Protein AF-0000000084942866 (afdb_homodimer)

Structure (mmCIF, N/CA/C/O backbone):
data_AF-0000000084942866-model_v1
#
loop_
_entity.id
_entity.type
_entity.pdbx_description
1 polymer 'Heat-inducible transcription repressor HrcA'
#
loop_
_atom_site.group_PDB
_atom_site.id
_atom_site.type_symbol
_atom_site.label_atom_id
_atom_site.label_alt_id
_atom_site.label_comp_id
_atom_site.label_asym_id
_atom_site.label_entity_id
_atom_site.label_seq_id
_atom_site.pdbx_PDB_ins_code
_atom_site.Cartn_x
_atom_site.Cartn_y
_atom_site.Cartn_z
_atom_site.occupancy
_atom_site.B_iso_or_equiv
_atom_site.auth_seq_id
_atom_site.auth_comp_id
_atom_site.auth_asym_id
_atom_site.auth_atom_id
_atom_site.pdbx_PDB_model_num
ATOM 1 N N . MET A 1 1 ? 18.938 33.812 22.719 1 63.09 1 MET A N 1
ATOM 2 C CA . MET A 1 1 ? 19.188 35.25 22.5 1 63.09 1 MET A CA 1
ATOM 3 C C . MET A 1 1 ? 18.422 35.75 21.281 1 63.09 1 MET A C 1
ATOM 5 O O . MET A 1 1 ? 18.219 35 20.328 1 63.09 1 MET A O 1
ATOM 9 N N . MET A 1 2 ? 17.891 36.938 21.328 1 79.81 2 MET A N 1
ATOM 10 C CA . MET A 1 2 ? 17.109 37.531 20.25 1 79.81 2 MET A CA 1
ATOM 11 C C . MET A 1 2 ? 18.016 38.094 19.172 1 79.81 2 MET A C 1
ATOM 13 O O . MET A 1 2 ? 18.969 38.812 19.469 1 79.81 2 MET A O 1
ATOM 17 N N . LEU A 1 3 ? 17.906 37.594 17.969 1 90.12 3 LEU A N 1
ATOM 18 C CA . LEU A 1 3 ? 18.688 38.062 16.828 1 90.12 3 LEU A CA 1
ATOM 19 C C . LEU A 1 3 ? 18.234 39.469 16.406 1 90.12 3 LEU A C 1
ATOM 21 O O . LEU A 1 3 ? 17.078 39.812 16.578 1 90.12 3 LEU A O 1
ATOM 25 N N . THR A 1 4 ? 19.188 40.156 15.969 1 91.88 4 THR A N 1
ATOM 26 C CA . THR A 1 4 ? 18.844 41.469 15.398 1 91.88 4 THR A CA 1
ATOM 27 C C . THR A 1 4 ? 18.047 41.281 14.109 1 91.88 4 THR A C 1
ATOM 29 O O . THR A 1 4 ? 18.031 40.188 13.531 1 91.88 4 THR A O 1
ATOM 32 N N . ASN A 1 5 ? 17.453 42.375 13.68 1 90.38 5 ASN A N 1
ATOM 33 C CA . ASN A 1 5 ? 16.688 42.312 12.438 1 90.38 5 ASN A CA 1
ATOM 34 C C . ASN A 1 5 ? 17.562 41.938 11.25 1 90.38 5 ASN A C 1
ATOM 36 O O . ASN A 1 5 ? 17.125 41.188 10.367 1 90.38 5 ASN A O 1
ATOM 40 N N . ARG A 1 6 ? 18.719 42.469 11.281 1 91.31 6 ARG A N 1
ATOM 41 C CA . ARG A 1 6 ? 19.656 42.156 10.211 1 91.31 6 ARG A CA 1
ATOM 42 C C . ARG A 1 6 ? 20.047 40.688 10.227 1 91.31 6 ARG A C 1
ATOM 44 O O . ARG A 1 6 ? 20.062 40.031 9.18 1 91.31 6 ARG A O 1
ATOM 51 N N . GLN A 1 7 ? 20.297 40.188 11.367 1 93.38 7 GLN A N 1
ATOM 52 C CA . GLN A 1 7 ? 20.641 38.781 11.516 1 93.38 7 GLN A CA 1
ATOM 53 C C . GLN A 1 7 ? 19.484 37.875 11.109 1 93.38 7 GLN A C 1
ATOM 55 O O . GLN A 1 7 ? 19.703 36.844 10.461 1 93.38 7 GLN A O 1
ATOM 60 N N . LEU A 1 8 ? 18.344 38.312 11.453 1 92.5 8 LEU A N 1
ATOM 61 C CA . LEU A 1 8 ? 17.141 37.562 11.102 1 92.5 8 LEU A CA 1
ATOM 62 C C . LEU A 1 8 ? 16.969 37.469 9.594 1 92.5 8 LEU A C 1
ATOM 64 O O . LEU A 1 8 ? 16.688 36.406 9.055 1 92.5 8 LEU A O 1
ATOM 68 N N . LEU A 1 9 ? 17.109 38.562 9.031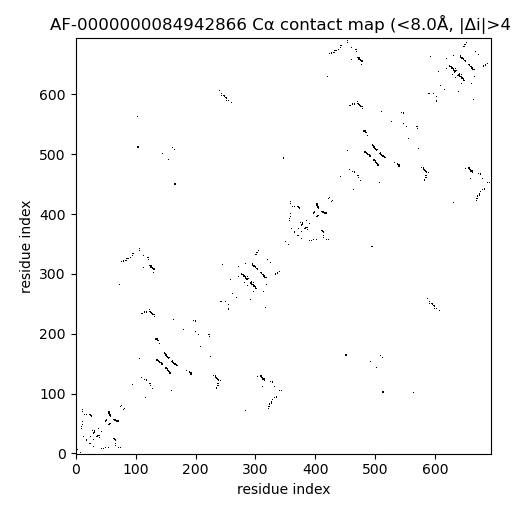 1 91.69 9 LEU A N 1
ATOM 69 C CA . LEU A 1 9 ? 16.969 38.625 7.582 1 91.69 9 LEU A CA 1
ATOM 70 C C . LEU A 1 9 ? 18 37.75 6.895 1 91.69 9 LEU A C 1
ATOM 72 O O . LEU A 1 9 ? 17.672 37 5.953 1 91.69 9 LEU A O 1
ATOM 76 N N . ILE A 1 10 ? 19.172 37.812 7.344 1 93.62 10 ILE A N 1
ATOM 77 C CA . ILE A 1 10 ? 20.25 37.031 6.75 1 93.62 10 ILE A CA 1
ATOM 78 C C . ILE A 1 10 ? 20 35.531 6.953 1 93.62 10 ILE A C 1
ATOM 80 O O . ILE A 1 10 ? 20.141 34.75 6.023 1 93.62 10 ILE A O 1
ATOM 84 N N . LEU A 1 11 ? 19.625 35.156 8.141 1 94.62 11 LEU A N 1
ATOM 85 C CA . LEU A 1 11 ? 19.312 33.781 8.422 1 94.62 11 LEU A CA 1
ATOM 86 C C . LEU A 1 11 ? 18.188 33.281 7.527 1 94.62 11 LEU A C 1
ATOM 88 O O . LEU A 1 11 ? 18.281 32.188 6.941 1 94.62 11 LEU A O 1
ATOM 92 N N . GLN A 1 12 ? 17.172 34.031 7.445 1 93.44 12 GLN A N 1
ATOM 93 C CA . GLN A 1 12 ? 16.031 33.719 6.594 1 93.44 12 GLN A CA 1
ATOM 94 C C . GLN A 1 12 ? 16.469 33.469 5.152 1 93.44 12 GLN A C 1
ATOM 96 O O . GLN A 1 12 ? 16.078 32.5 4.52 1 93.44 12 GLN A O 1
ATOM 101 N N . LEU A 1 13 ? 17.25 34.344 4.68 1 93.25 13 LEU A N 1
ATOM 102 C CA . LEU A 1 13 ? 17.703 34.281 3.291 1 93.25 13 LEU A CA 1
ATOM 103 C C . LEU A 1 13 ? 18.594 33.062 3.064 1 93.25 13 LEU A C 1
ATOM 105 O O . LEU A 1 13 ? 18.516 32.406 2.018 1 93.25 13 LEU A O 1
ATOM 109 N N . ILE A 1 14 ? 19.422 32.812 4 1 94.5 14 ILE A N 1
ATOM 110 C CA . ILE A 1 14 ? 20.297 31.641 3.883 1 94.5 14 ILE A CA 1
ATOM 111 C C . ILE A 1 14 ? 19.453 30.375 3.846 1 94.5 14 ILE A C 1
ATOM 113 O O . ILE A 1 14 ? 19.703 29.484 3.021 1 94.5 14 ILE A O 1
ATOM 117 N N . ILE A 1 15 ? 18.5 30.266 4.699 1 93.94 15 ILE A N 1
ATOM 118 C CA . ILE A 1 15 ? 17.641 29.094 4.766 1 93.94 15 ILE A CA 1
ATOM 119 C C . ILE A 1 15 ? 16.875 28.953 3.453 1 93.94 15 ILE A C 1
ATOM 121 O O . ILE A 1 15 ? 16.797 27.844 2.896 1 93.94 15 ILE A O 1
ATOM 125 N N . GLN A 1 16 ? 16.359 29.984 2.986 1 91.56 16 GLN A N 1
ATOM 126 C CA . GLN A 1 16 ? 15.617 29.969 1.729 1 91.56 16 GLN A CA 1
ATOM 127 C C . GLN A 1 16 ? 16.516 29.516 0.575 1 91.56 16 GLN A C 1
ATOM 129 O O . GLN A 1 16 ? 16.125 28.625 -0.201 1 91.56 16 GLN A O 1
ATOM 134 N N . LEU A 1 17 ? 17.641 30.078 0.479 1 92 17 LEU A N 1
ATOM 135 C CA . LEU A 1 17 ? 18.562 29.781 -0.619 1 92 17 LEU A CA 1
ATOM 136 C C . LEU A 1 17 ? 19.062 28.344 -0.521 1 92 17 LEU A C 1
ATOM 138 O O . LEU A 1 17 ? 19.172 27.656 -1.532 1 92 17 LEU A O 1
ATOM 142 N N . TYR A 1 18 ? 19.391 27.984 0.677 1 91.81 18 TYR A N 1
ATOM 143 C CA . TYR A 1 18 ? 19.875 26.625 0.861 1 91.81 18 TYR A CA 1
ATOM 144 C C . TYR A 1 18 ? 18.797 25.609 0.5 1 91.81 18 TYR A C 1
ATOM 146 O O . TYR A 1 18 ? 19.094 24.562 -0.089 1 91.81 18 TYR A O 1
ATOM 154 N N . THR A 1 19 ? 17.641 25.828 0.869 1 89.25 19 THR A N 1
ATOM 155 C CA . THR A 1 19 ? 16.516 24.953 0.546 1 89.25 19 THR A CA 1
ATOM 156 C C . THR A 1 19 ? 16.344 24.828 -0.965 1 89.25 19 THR A C 1
ATOM 158 O O . THR A 1 19 ? 16.078 23.734 -1.472 1 89.25 19 THR A O 1
ATOM 161 N N . GLU A 1 20 ? 16.562 25.828 -1.645 1 87.31 20 GLU A N 1
ATOM 162 C CA . GLU A 1 20 ? 16.328 25.875 -3.086 1 87.31 20 GLU A CA 1
ATOM 163 C C . GLU A 1 20 ? 17.5 25.25 -3.842 1 87.31 20 GLU A C 1
ATOM 165 O O . GLU A 1 20 ? 17.297 24.547 -4.84 1 87.31 20 GLU A O 1
ATOM 170 N N . THR A 1 21 ? 18.688 25.484 -3.334 1 86.75 21 THR A N 1
ATOM 171 C CA . THR A 1 21 ? 19.844 25.125 -4.145 1 86.75 21 THR A CA 1
ATOM 172 C C . THR A 1 21 ? 20.562 23.922 -3.545 1 86.75 21 THR A C 1
ATOM 174 O O . THR A 1 21 ? 21.359 23.266 -4.227 1 86.75 21 THR A O 1
ATOM 177 N N . LEU A 1 22 ? 20.406 23.719 -2.309 1 87.06 22 LEU A N 1
ATOM 178 C CA . LEU A 1 22 ? 21.109 22.703 -1.531 1 87.06 22 LEU A CA 1
ATOM 179 C C . LEU A 1 22 ? 22.609 22.938 -1.564 1 87.06 22 LEU A C 1
ATOM 181 O O . LEU A 1 22 ? 23.391 21.984 -1.449 1 87.06 22 LEU A O 1
ATOM 185 N N . GLU A 1 23 ? 22.984 24.188 -1.781 1 88.75 23 GLU A N 1
ATOM 186 C CA . GLU A 1 23 ? 24.391 24.594 -1.763 1 88.75 23 GLU A CA 1
ATOM 187 C C . GLU A 1 23 ? 24.656 25.578 -0.633 1 88.75 23 GLU A C 1
ATOM 189 O O . GLU A 1 23 ? 23.844 26.453 -0.351 1 88.75 23 GLU A O 1
ATOM 194 N N . PRO A 1 24 ? 25.812 25.344 -0.05 1 93.56 24 PRO A N 1
ATOM 195 C CA . PRO A 1 24 ? 26.172 26.328 0.964 1 93.56 24 PRO A CA 1
ATOM 196 C C . PRO A 1 24 ? 26.109 27.766 0.433 1 93.56 24 PRO A C 1
ATOM 198 O O . PRO A 1 24 ? 26.422 28 -0.736 1 93.56 24 PRO A O 1
ATOM 201 N N . VAL A 1 25 ? 25.797 28.656 1.351 1 93.75 25 VAL A N 1
ATOM 202 C CA . VAL A 1 25 ? 25.547 30.031 0.924 1 93.75 25 VAL A CA 1
ATOM 203 C C . VAL A 1 25 ? 26.656 30.953 1.426 1 93.75 25 VAL A C 1
ATOM 205 O O . VAL A 1 25 ? 26.938 31 2.625 1 93.75 25 VAL A O 1
ATOM 208 N N . GLY A 1 26 ? 27.266 31.641 0.445 1 91.69 26 GLY A N 1
ATOM 209 C CA . GLY A 1 26 ? 28.266 32.625 0.782 1 91.69 26 GLY A CA 1
ATOM 210 C C . GLY A 1 26 ? 27.719 34.062 0.758 1 91.69 26 GLY A C 1
ATOM 211 O O . GLY A 1 26 ? 26.609 34.281 0.279 1 91.69 26 GLY A O 1
ATOM 212 N N . SER A 1 27 ? 28.578 35 1.296 1 90.44 27 SER A N 1
ATOM 213 C CA . SER A 1 27 ? 28.156 36.406 1.384 1 90.44 27 SER A CA 1
ATOM 214 C C . SER A 1 27 ? 27.938 37 -0.001 1 90.44 27 SER A C 1
ATOM 216 O O . SER A 1 27 ? 27.016 37.812 -0.201 1 90.44 27 SER A O 1
ATOM 218 N N . LYS A 1 28 ? 28.719 36.594 -0.939 1 87.12 28 LYS A N 1
ATOM 219 C CA . LYS A 1 28 ? 28.578 37.125 -2.297 1 87.12 28 LYS A CA 1
ATOM 220 C C . LYS A 1 28 ? 27.266 36.688 -2.922 1 87.12 28 LYS A C 1
ATOM 222 O O . LYS A 1 28 ? 26.562 37.469 -3.555 1 87.12 28 LYS A O 1
ATOM 227 N N . LYS A 1 29 ? 26.969 35.5 -2.752 1 88.75 29 LYS A N 1
ATOM 228 C CA . LYS A 1 29 ? 25.719 34.938 -3.293 1 88.75 29 LYS A CA 1
ATOM 229 C C . LYS A 1 29 ? 24.516 35.625 -2.662 1 88.75 29 LYS A C 1
ATOM 231 O O . LYS A 1 29 ? 23.531 35.906 -3.348 1 88.75 29 LYS A O 1
ATOM 236 N N . LEU A 1 30 ? 24.547 35.875 -1.401 1 90.5 30 LEU A N 1
ATOM 237 C CA . LEU A 1 30 ? 23.453 36.531 -0.688 1 90.5 30 LEU A CA 1
ATOM 238 C C . LEU A 1 30 ? 23.25 37.938 -1.212 1 90.5 30 LEU A C 1
ATOM 240 O O . LEU A 1 30 ? 22.109 38.406 -1.342 1 90.5 30 LEU A O 1
ATOM 244 N N . MET A 1 31 ? 24.344 38.594 -1.453 1 87.12 31 MET A N 1
ATOM 245 C CA . MET A 1 31 ? 24.281 39.969 -1.944 1 87.12 31 MET A CA 1
ATOM 246 C C . MET A 1 31 ? 23.656 40.031 -3.338 1 87.12 31 MET A C 1
ATOM 248 O O . MET A 1 31 ? 22.875 40.906 -3.645 1 87.12 31 MET A O 1
ATOM 252 N N . GLU A 1 32 ? 24 39.125 -4.141 1 85.12 32 GLU A N 1
ATOM 253 C CA . GLU A 1 32 ? 23.531 39.062 -5.523 1 85.12 32 GLU A CA 1
ATOM 254 C C . GLU A 1 32 ? 22.047 38.75 -5.59 1 85.12 32 GLU A C 1
ATOM 256 O O . GLU A 1 32 ? 21.328 39.344 -6.395 1 85.12 32 GLU A O 1
ATOM 261 N N . VAL A 1 33 ? 21.594 37.906 -4.789 1 82.94 33 VAL A N 1
ATOM 262 C CA . VAL A 1 33 ? 20.234 37.375 -4.926 1 82.94 33 VAL A CA 1
ATOM 263 C C . VAL A 1 33 ? 19.25 38.281 -4.18 1 82.94 33 VAL A C 1
ATOM 265 O O . VAL A 1 33 ? 18.125 38.469 -4.625 1 82.94 33 VAL A O 1
ATOM 268 N N . ALA A 1 34 ? 19.562 38.875 -3.043 1 77.75 34 ALA A N 1
ATOM 269 C CA . ALA A 1 34 ? 18.594 39.531 -2.188 1 77.75 34 ALA A CA 1
ATOM 270 C C . ALA A 1 34 ? 18.766 41.031 -2.229 1 77.75 34 ALA A C 1
ATOM 272 O O . ALA A 1 34 ? 17.953 41.781 -1.66 1 77.75 34 ALA A O 1
ATOM 273 N N . GLU A 1 35 ? 19.656 41.531 -3.012 1 80.31 35 GLU A N 1
ATOM 274 C CA . GLU A 1 35 ? 19.922 42.969 -3.078 1 80.31 35 GLU A CA 1
ATOM 275 C C . GLU A 1 35 ? 19.922 43.594 -1.686 1 80.31 35 GLU A C 1
ATOM 277 O O . GLU A 1 35 ? 19.25 44.594 -1.45 1 80.31 35 GLU A O 1
ATOM 282 N N . LEU A 1 36 ? 20.516 43.094 -0.799 1 83.31 36 LEU A N 1
ATOM 283 C CA . LEU A 1 36 ? 20.594 43.594 0.576 1 83.31 36 LEU A CA 1
ATOM 284 C C . LEU A 1 36 ? 21.344 44.906 0.65 1 83.31 36 LEU A C 1
ATOM 286 O O . LEU A 1 36 ? 22.328 45.094 -0.067 1 83.31 36 LEU A O 1
ATOM 290 N N . PRO A 1 37 ? 20.812 45.812 1.434 1 83.94 37 PRO A N 1
ATOM 291 C CA . PRO A 1 37 ? 21.453 47.125 1.566 1 83.94 37 PRO A CA 1
ATOM 292 C C . PRO A 1 37 ? 22.703 47.094 2.439 1 83.94 37 PRO A C 1
ATOM 294 O O . PRO A 1 37 ? 22.953 48.031 3.207 1 83.94 37 PRO A O 1
ATOM 297 N N . PHE A 1 38 ? 23.391 45.969 2.457 1 87.38 38 PHE A N 1
ATOM 298 C CA . PHE A 1 38 ? 24.594 45.812 3.264 1 87.38 38 PHE A CA 1
ATOM 299 C C . PHE A 1 38 ? 25.781 45.406 2.389 1 87.38 38 PHE A C 1
ATOM 301 O O . PHE A 1 38 ? 25.609 44.875 1.303 1 87.38 38 PHE A O 1
ATOM 308 N N . SER A 1 39 ? 26.969 45.812 2.836 1 87.25 39 SER A N 1
ATOM 309 C CA . SER A 1 39 ? 28.156 45.344 2.119 1 87.25 39 SER A CA 1
ATOM 310 C C . SER A 1 39 ? 28.406 43.875 2.326 1 87.25 39 SER A C 1
ATOM 312 O O . SER A 1 39 ? 27.891 43.281 3.273 1 87.25 39 SER A O 1
ATOM 314 N N . SER A 1 40 ? 29.219 43.312 1.454 1 89.25 40 SER A N 1
ATOM 315 C CA . SER A 1 40 ? 29.594 41.906 1.579 1 89.25 40 SER A CA 1
ATOM 316 C C . SER A 1 40 ? 30.344 41.656 2.887 1 89.25 40 SER A C 1
ATOM 318 O O . SER A 1 40 ? 30.156 40.594 3.514 1 89.25 40 SER A O 1
ATOM 320 N N . ALA A 1 41 ? 31.141 42.594 3.25 1 89.81 41 ALA A N 1
ATOM 321 C CA . ALA A 1 41 ? 31.891 42.469 4.5 1 89.81 41 ALA A CA 1
ATOM 322 C C . ALA A 1 41 ? 30.953 42.438 5.699 1 89.81 41 ALA A C 1
ATOM 324 O O . ALA A 1 41 ? 31.156 41.656 6.629 1 89.81 41 ALA A O 1
ATOM 325 N N . THR A 1 42 ? 29.922 43.188 5.688 1 93.5 42 THR A N 1
ATOM 326 C CA . THR A 1 42 ? 28.922 43.188 6.754 1 93.5 42 THR A CA 1
ATOM 327 C C . THR A 1 42 ? 28.172 41.875 6.816 1 93.5 42 THR A C 1
ATOM 329 O O . THR A 1 42 ? 27.953 41.312 7.902 1 93.5 42 THR A O 1
ATOM 332 N N . ILE A 1 43 ? 27.859 41.375 5.676 1 93.94 43 ILE A N 1
ATOM 333 C CA . ILE A 1 43 ? 27.125 40.094 5.602 1 93.94 43 ILE A CA 1
ATOM 334 C C . ILE A 1 43 ? 28 38.969 6.156 1 93.94 43 ILE A C 1
ATOM 336 O O . ILE A 1 43 ? 27.531 38.156 6.953 1 93.94 43 ILE A O 1
ATOM 340 N N . ARG A 1 44 ? 29.25 39 5.781 1 92.81 44 ARG A N 1
ATOM 341 C CA . ARG A 1 44 ? 30.188 37.969 6.254 1 92.81 44 ARG A CA 1
ATOM 342 C C . ARG A 1 44 ? 30.312 38 7.773 1 92.81 44 ARG A C 1
ATOM 344 O O . ARG A 1 44 ? 30.359 36.969 8.422 1 92.81 44 ARG A O 1
ATOM 351 N N . ASN A 1 45 ? 30.312 39.188 8.266 1 94.31 45 ASN A N 1
ATOM 352 C CA . ASN A 1 45 ? 30.422 39.344 9.711 1 94.31 45 ASN A CA 1
ATOM 353 C C . ASN A 1 45 ? 29.188 38.812 10.43 1 94.31 45 ASN A C 1
ATOM 355 O O . ASN A 1 45 ? 29.297 38.188 11.477 1 94.31 45 ASN A O 1
ATOM 359 N N . GLU A 1 46 ? 28.109 39.125 9.898 1 94.94 46 GLU A N 1
ATOM 360 C CA . GLU A 1 46 ? 26.875 38.625 10.492 1 94.94 46 GLU A CA 1
ATOM 361 C C . GLU A 1 46 ? 26.797 37.094 10.414 1 94.94 46 GLU A C 1
ATOM 363 O O . GLU A 1 46 ? 26.297 36.438 11.336 1 94.94 46 GLU A O 1
ATOM 368 N N . MET A 1 47 ? 27.188 36.531 9.281 1 95.38 47 MET A N 1
ATOM 369 C CA . MET A 1 47 ? 27.203 35.094 9.125 1 95.38 47 MET A CA 1
ATOM 370 C C . MET A 1 47 ? 28.109 34.438 10.156 1 95.38 47 MET A C 1
ATOM 372 O O . MET A 1 47 ? 27.781 33.375 10.695 1 95.38 47 MET A O 1
ATOM 376 N N . MET A 1 48 ? 29.172 35.125 10.414 1 94.12 48 MET A N 1
ATOM 377 C CA . MET A 1 48 ? 30.094 34.625 11.43 1 94.12 48 MET A CA 1
ATOM 378 C C . MET A 1 48 ? 29.453 34.656 12.812 1 94.12 48 MET A C 1
ATOM 380 O O . MET A 1 48 ? 29.625 33.719 13.594 1 94.12 48 MET A O 1
ATOM 384 N N . LYS A 1 49 ? 28.828 35.688 13.086 1 95.81 49 LYS A N 1
ATOM 385 C CA . LYS A 1 49 ? 28.141 35.781 14.375 1 95.81 49 LYS A CA 1
ATOM 386 C C . LYS A 1 49 ? 27.062 34.719 14.516 1 95.81 49 LYS A C 1
ATOM 388 O O . LYS A 1 49 ? 26.922 34.094 15.578 1 95.81 49 LYS A O 1
ATOM 393 N N . LEU A 1 50 ? 26.312 34.531 13.469 1 96.75 50 LEU A N 1
ATOM 394 C CA . LEU A 1 50 ? 25.281 33.5 13.461 1 96.75 50 LEU A CA 1
ATOM 395 C C . LEU A 1 50 ? 25.891 32.094 13.641 1 96.75 50 LEU A C 1
ATOM 397 O O . LEU A 1 50 ? 25.281 31.234 14.266 1 96.75 50 LEU A O 1
ATOM 401 N N . GLU A 1 51 ? 27.047 31.922 13.078 1 95.5 51 GLU A N 1
ATOM 402 C CA . GLU A 1 51 ? 27.766 30.672 13.25 1 95.5 51 GLU A CA 1
ATOM 403 C C . GLU A 1 51 ? 28.234 30.5 14.695 1 95.5 51 GLU A C 1
ATOM 405 O O . GLU A 1 51 ? 28.109 29.406 15.266 1 95.5 51 GLU A O 1
ATOM 410 N N . GLU A 1 52 ? 28.688 31.562 15.227 1 95.12 52 GLU A N 1
ATOM 411 C CA . GLU A 1 52 ? 29.141 31.547 16.609 1 95.12 52 GLU A CA 1
ATOM 412 C C . GLU A 1 52 ? 28 31.234 17.562 1 95.12 52 GLU A C 1
ATOM 414 O O . GLU A 1 52 ? 28.188 30.562 18.578 1 95.12 52 GLU A O 1
ATOM 419 N N . LEU A 1 53 ? 26.922 31.781 17.172 1 95.81 53 LEU A N 1
ATOM 420 C CA . LEU A 1 53 ? 25.75 31.547 18 1 95.81 53 LEU A CA 1
ATOM 421 C C . LEU A 1 53 ? 25.156 30.172 17.734 1 95.81 53 LEU A C 1
ATOM 423 O O . LEU A 1 53 ? 24.219 29.75 18.422 1 95.81 53 LEU A O 1
ATOM 427 N N . GLY A 1 54 ? 25.594 29.469 16.688 1 95 54 GLY A N 1
ATOM 428 C CA . GLY A 1 54 ? 25.219 28.094 16.438 1 95 54 GLY A CA 1
ATOM 429 C C . GLY A 1 54 ? 24.078 27.953 15.43 1 95 54 GLY A C 1
ATOM 430 O O . GLY A 1 54 ? 23.547 26.859 15.227 1 95 54 GLY A O 1
ATOM 431 N N . TYR A 1 55 ? 23.656 29.062 14.828 1 96.5 55 TYR A N 1
ATOM 432 C CA . TYR A 1 55 ? 22.531 29.016 13.898 1 96.5 55 TYR A CA 1
ATOM 433 C C . TYR A 1 55 ? 23 28.594 12.508 1 96.5 55 TYR A C 1
ATOM 435 O O . TYR A 1 55 ? 22.188 28.125 11.703 1 96.5 55 TYR A O 1
ATOM 443 N N . LEU A 1 56 ? 24.25 28.781 12.219 1 96.19 56 LEU A N 1
ATOM 444 C CA . LEU A 1 56 ? 24.859 28.375 10.961 1 96.19 56 LEU A CA 1
ATOM 445 C C . LEU A 1 56 ? 26.078 27.484 11.211 1 96.19 56 LEU A C 1
ATOM 447 O O . LEU A 1 56 ? 26.641 27.484 12.312 1 96.19 56 LEU A O 1
ATOM 451 N N . GLU A 1 57 ? 26.312 26.719 10.242 1 94.75 57 GLU A N 1
ATOM 452 C CA . GLU A 1 57 ? 27.5 25.891 10.305 1 94.75 57 GLU A CA 1
ATOM 453 C C . GLU A 1 57 ? 28.297 25.953 9.008 1 94.75 57 GLU A C 1
ATOM 455 O O . GLU A 1 57 ? 27.719 26.125 7.93 1 94.75 57 GLU A O 1
ATOM 460 N N . LYS A 1 58 ? 29.609 25.844 9.18 1 87.81 58 LYS A N 1
ATOM 461 C CA . LYS A 1 58 ? 30.484 25.859 8.016 1 87.81 58 LYS A CA 1
ATOM 462 C C . LYS A 1 58 ? 30.469 24.516 7.301 1 87.81 58 LYS A C 1
ATOM 464 O O . LYS A 1 58 ? 30.484 23.469 7.945 1 87.81 58 LYS A O 1
ATOM 469 N N . ASN A 1 59 ? 30.328 24.641 6 1 76 59 ASN A N 1
ATOM 470 C CA . ASN A 1 59 ? 30.484 23.438 5.191 1 76 59 ASN A CA 1
ATOM 471 C C . ASN A 1 59 ? 31.953 23.094 4.965 1 76 59 ASN A C 1
ATOM 473 O O . ASN A 1 59 ? 32.781 23.984 4.723 1 76 59 ASN A O 1
ATOM 477 N N . HIS A 1 60 ? 32.312 21.906 5.09 1 70.06 60 HIS A N 1
ATOM 478 C CA . HIS A 1 60 ? 33.688 21.484 5.051 1 70.06 60 HIS A CA 1
ATOM 479 C C . HIS A 1 60 ? 34.281 21.688 3.664 1 70.06 60 HIS A C 1
ATOM 481 O O . HIS A 1 60 ? 35.5 21.844 3.525 1 70.06 60 HIS A O 1
ATOM 487 N N . THR A 1 61 ? 33.469 21.641 2.779 1 68.44 61 THR A N 1
ATOM 488 C CA . THR A 1 61 ? 33.969 21.625 1.414 1 68.44 61 THR A CA 1
ATOM 489 C C . THR A 1 61 ? 33.906 23.016 0.796 1 68.44 61 THR A C 1
ATOM 491 O O . THR A 1 61 ? 34.5 23.266 -0.255 1 68.44 61 THR A O 1
ATOM 494 N N . SER A 1 62 ? 33.125 23.859 1.363 1 68.44 62 SER A N 1
ATOM 495 C CA . SER A 1 62 ? 32.938 25.156 0.719 1 68.44 62 SER A CA 1
ATOM 496 C C . SER A 1 62 ? 33.094 26.297 1.716 1 68.44 62 SER A C 1
ATOM 498 O O . SER A 1 62 ? 33.219 26.062 2.922 1 68.44 62 SER A O 1
ATOM 500 N N . SER A 1 63 ? 33.281 27.469 1.226 1 77 63 SER A N 1
ATOM 501 C CA . SER A 1 63 ? 33.375 28.672 2.047 1 77 63 SER A CA 1
ATOM 502 C C . SER A 1 63 ? 32.031 29.156 2.512 1 77 63 SER A C 1
ATOM 504 O O . SER A 1 63 ? 31.922 30.078 3.328 1 77 63 SER A O 1
ATOM 506 N N . GLY A 1 64 ? 31 28.469 2.074 1 89.75 64 GLY A N 1
ATOM 507 C CA . GLY A 1 64 ? 29.656 28.875 2.441 1 89.75 64 GLY A CA 1
ATOM 508 C C . GLY A 1 64 ? 29.172 28.25 3.734 1 89.75 64 GLY A C 1
ATOM 509 O O . GLY A 1 64 ? 29.922 27.531 4.391 1 89.75 64 GLY A O 1
ATOM 510 N N . ARG A 1 65 ? 28.078 28.797 4.242 1 94.19 65 ARG A N 1
ATOM 511 C CA . ARG A 1 65 ? 27.438 28.297 5.457 1 94.19 65 ARG A CA 1
ATOM 512 C C . ARG A 1 65 ? 26.109 27.625 5.145 1 94.19 65 ARG A C 1
ATOM 514 O O . ARG A 1 65 ? 25.5 27.891 4.105 1 94.19 65 ARG A O 1
ATOM 521 N N . VAL A 1 66 ? 25.734 26.656 5.984 1 94.25 66 VAL A N 1
ATOM 522 C CA . VAL A 1 66 ? 24.422 26 5.918 1 94.25 66 VAL A CA 1
ATOM 523 C C . VAL A 1 66 ? 23.703 26.172 7.25 1 94.25 66 VAL A C 1
ATOM 525 O O . VAL A 1 66 ? 24.328 26.312 8.297 1 94.25 66 VAL A O 1
ATOM 528 N N . PRO A 1 67 ? 22.375 26.234 7.207 1 94.94 67 PRO A N 1
ATOM 529 C CA . PRO A 1 67 ? 21.656 26.312 8.477 1 94.94 67 PRO A CA 1
ATOM 530 C C . PRO A 1 67 ? 21.875 25.078 9.352 1 94.94 67 PRO A C 1
ATOM 532 O O . PRO A 1 67 ? 21.953 23.969 8.844 1 94.94 67 PRO A O 1
ATOM 535 N N . SER A 1 68 ? 22.078 25.344 10.609 1 92.56 68 SER A N 1
ATOM 536 C CA . SER A 1 68 ? 22.094 24.25 11.578 1 92.56 68 SER A CA 1
ATOM 537 C C . SER A 1 68 ? 20.688 23.891 12.023 1 92.56 68 SER A C 1
ATOM 539 O O . SER A 1 68 ? 19.719 24.562 11.664 1 92.56 68 SER A O 1
ATOM 541 N N . ASN A 1 69 ? 20.625 22.812 12.766 1 91.12 69 ASN A N 1
ATOM 542 C CA . ASN A 1 69 ? 19.328 22.469 13.359 1 91.12 69 ASN A CA 1
ATOM 543 C C . ASN A 1 69 ? 18.781 23.609 14.219 1 91.12 69 ASN A C 1
ATOM 545 O O . ASN A 1 69 ? 17.594 23.906 14.164 1 91.12 69 ASN A O 1
ATOM 549 N N . LYS A 1 70 ? 19.688 24.156 14.945 1 93.31 70 LYS A N 1
ATOM 550 C CA . LYS A 1 70 ? 19.312 25.312 15.766 1 93.31 70 LYS A CA 1
ATOM 551 C C . LYS A 1 70 ? 18.812 26.469 14.898 1 93.31 70 LYS A C 1
ATOM 553 O O . LYS A 1 70 ? 17.891 27.188 15.281 1 93.31 70 LYS A O 1
ATOM 558 N N . GLY A 1 71 ? 19.469 26.641 13.828 1 94.44 71 GLY A N 1
ATOM 559 C CA . GLY A 1 71 ? 19.047 27.672 12.898 1 94.44 71 GLY A CA 1
ATOM 560 C C . GLY A 1 71 ? 17.641 27.453 12.352 1 94.44 71 GLY A C 1
ATOM 561 O O . GLY A 1 71 ? 16.828 28.391 12.328 1 94.44 71 GLY A O 1
ATOM 562 N N . TYR A 1 72 ? 17.391 26.266 11.969 1 94.38 72 TYR A N 1
ATOM 563 C CA . TYR A 1 72 ? 16.062 25.938 11.484 1 94.38 72 TYR A CA 1
ATOM 564 C C . TYR A 1 72 ? 15.016 26.125 12.578 1 94.38 72 TYR A C 1
ATOM 566 O O . TYR A 1 72 ? 13.93 26.656 12.328 1 94.38 72 TYR A O 1
ATOM 574 N N . ARG A 1 73 ? 15.344 25.719 13.758 1 94.5 73 ARG A N 1
ATOM 575 C CA . ARG A 1 73 ? 14.422 25.859 14.883 1 94.5 73 ARG A CA 1
ATOM 576 C C . ARG A 1 73 ? 14.094 27.328 15.133 1 94.5 73 ARG A C 1
ATOM 578 O O . ARG A 1 73 ? 12.922 27.688 15.328 1 94.5 73 ARG A O 1
ATOM 585 N N . TYR A 1 74 ? 15.094 28.125 15.086 1 94.5 74 TYR A N 1
ATOM 586 C CA . TYR A 1 74 ? 14.875 29.562 15.281 1 94.5 74 TYR A CA 1
ATOM 587 C C . TYR A 1 74 ? 13.984 30.125 14.18 1 94.5 74 TYR A C 1
ATOM 589 O O . TYR A 1 74 ? 13.07 30.922 14.453 1 94.5 74 TYR A O 1
ATOM 597 N N . TYR A 1 75 ? 14.281 29.75 13 1 94 75 TYR A N 1
ATOM 598 C CA . TYR A 1 75 ? 13.492 30.188 11.852 1 94 75 TYR A CA 1
ATOM 599 C C . TYR A 1 75 ? 12.023 29.812 12.031 1 94 75 TYR A C 1
ATOM 601 O O . TYR A 1 75 ? 11.133 30.641 11.875 1 94 75 TYR A O 1
ATOM 609 N N . ILE A 1 76 ? 11.734 28.547 12.391 1 92.62 76 ILE A N 1
ATOM 610 C CA . ILE A 1 76 ? 10.391 27.984 12.516 1 92.62 76 ILE A CA 1
ATOM 611 C C . ILE A 1 76 ? 9.648 28.703 13.648 1 92.62 76 ILE A C 1
ATOM 613 O O . ILE A 1 76 ? 8.469 29.016 13.508 1 92.62 76 ILE A O 1
ATOM 617 N N . ASP A 1 77 ? 10.344 29.094 14.695 1 92.62 77 ASP A N 1
ATOM 618 C CA . ASP A 1 77 ? 9.695 29.625 15.891 1 92.62 77 ASP A CA 1
ATOM 619 C C . ASP A 1 77 ? 9.516 31.141 15.797 1 92.62 77 ASP A C 1
ATOM 621 O O . ASP A 1 77 ? 8.539 31.688 16.312 1 92.62 77 ASP A O 1
ATOM 625 N N . ASN A 1 78 ? 10.438 31.719 15.039 1 91 78 ASN A N 1
ATOM 626 C CA . ASN A 1 78 ? 10.477 33.156 15.211 1 91 78 ASN A CA 1
ATOM 627 C C . ASN A 1 78 ? 10.273 33.906 13.883 1 91 78 ASN A C 1
ATOM 629 O O . ASN A 1 78 ? 9.859 35.062 13.859 1 91 78 ASN A O 1
ATOM 633 N N . ILE A 1 79 ? 10.547 33.25 12.867 1 89.44 79 ILE A N 1
ATOM 634 C CA . ILE A 1 79 ? 10.516 33.969 11.586 1 89.44 79 ILE A CA 1
ATOM 635 C C . ILE A 1 79 ? 9.281 33.531 10.797 1 89.44 79 ILE A C 1
ATOM 637 O O . ILE A 1 79 ? 8.516 34.375 10.328 1 89.44 79 ILE A O 1
ATOM 641 N N . LEU A 1 80 ? 9.031 32.281 10.742 1 88.38 80 LEU A N 1
ATOM 642 C CA . LEU A 1 80 ? 7.969 31.688 9.938 1 88.38 80 LEU A CA 1
ATOM 643 C C . LEU A 1 80 ? 6.602 32.219 10.367 1 88.38 80 LEU A C 1
ATOM 645 O O . LEU A 1 80 ? 5.773 32.562 9.516 1 88.38 80 LEU A O 1
ATOM 649 N N . PRO A 1 81 ? 6.316 32.312 11.617 1 84.69 81 PRO A N 1
ATOM 650 C CA . PRO A 1 81 ? 4.996 32.812 12.039 1 84.69 81 PRO A CA 1
ATOM 651 C C . PRO A 1 81 ? 4.719 34.219 11.594 1 84.69 81 PRO A C 1
ATOM 653 O O . PRO A 1 81 ? 3.557 34.625 11.5 1 84.69 81 PRO A O 1
ATOM 656 N N . ARG A 1 82 ? 5.738 34.875 11.25 1 79.81 82 ARG A N 1
ATOM 657 C CA . ARG A 1 82 ? 5.594 36.281 10.836 1 79.81 82 ARG A CA 1
ATOM 658 C C . ARG A 1 82 ? 5.312 36.375 9.344 1 79.81 82 ARG A C 1
ATOM 660 O O . ARG A 1 82 ? 4.855 37.406 8.859 1 79.81 82 ARG A O 1
ATOM 667 N N . GLN A 1 83 ? 5.617 35.312 8.734 1 76.12 83 GLN A N 1
ATOM 668 C CA . GLN A 1 83 ? 5.391 35.25 7.293 1 76.12 83 GLN A CA 1
ATOM 669 C C . GLN A 1 83 ? 3.98 34.781 6.973 1 76.12 83 GLN A C 1
ATOM 671 O O . GLN A 1 83 ? 3.629 34.594 5.805 1 76.12 83 GLN A O 1
ATOM 676 N N . LYS A 1 84 ? 2.881 35.312 7.473 1 66.31 84 LYS A N 1
ATOM 677 C CA . LYS A 1 84 ? 1.507 34.875 7.262 1 66.31 84 LYS A CA 1
ATOM 678 C C . LYS A 1 84 ? 1.212 34.688 5.781 1 66.31 84 LYS A C 1
ATOM 680 O O . LYS A 1 84 ? 1.11 35.656 5.027 1 66.31 84 LYS A O 1
ATOM 685 N N . GLN A 1 85 ? 1.506 33.594 5.25 1 71.31 85 GLN A N 1
ATOM 686 C CA . GLN A 1 85 ? 1.071 33.375 3.875 1 71.31 85 GLN A CA 1
ATOM 687 C C . GLN A 1 85 ? -0.204 32.531 3.838 1 71.31 85 GLN A C 1
ATOM 689 O O . GLN A 1 85 ? -0.243 31.438 4.387 1 71.31 85 GLN A O 1
ATOM 694 N N . PRO A 1 86 ? -1.255 33.188 3.312 1 78.5 86 PRO A N 1
ATOM 695 C CA . PRO A 1 86 ? -2.469 32.375 3.137 1 78.5 86 PRO A CA 1
ATOM 696 C C . PRO A 1 86 ? -2.254 31.172 2.234 1 78.5 86 PRO A C 1
ATOM 698 O O . PRO A 1 86 ? -1.318 31.156 1.429 1 78.5 86 PRO A O 1
ATOM 701 N N . VAL A 1 87 ? -2.967 30.188 2.504 1 83.69 87 VAL A N 1
ATOM 702 C CA . VAL A 1 87 ? -2.943 29.031 1.61 1 83.69 87 VAL A CA 1
ATOM 703 C C . VAL A 1 87 ? -3.307 29.469 0.193 1 83.69 87 VAL A C 1
ATOM 705 O O . VAL A 1 87 ? -4.324 30.141 -0.016 1 83.69 87 VAL A O 1
ATOM 708 N N . ALA A 1 88 ? -2.434 29.141 -0.688 1 83.19 88 ALA A N 1
ATOM 709 C CA . ALA A 1 88 ? -2.707 29.484 -2.078 1 83.19 88 ALA A CA 1
ATOM 710 C C . ALA A 1 88 ? -4.031 28.891 -2.545 1 83.19 88 ALA A C 1
ATOM 712 O O . ALA A 1 88 ? -4.348 27.75 -2.23 1 83.19 88 ALA A O 1
ATOM 713 N N . LEU A 1 89 ? -4.742 29.734 -3.264 1 87.31 89 LEU A N 1
ATOM 714 C CA . LEU A 1 89 ? -6.047 29.328 -3.771 1 87.31 89 LEU A CA 1
ATOM 715 C C . LEU A 1 89 ? -5.922 28.062 -4.633 1 87.31 89 LEU A C 1
ATOM 717 O O . LEU A 1 89 ? -6.793 27.188 -4.594 1 87.31 89 LEU A O 1
ATOM 721 N N . SER A 1 90 ? -4.902 28.047 -5.371 1 88.06 90 SER A N 1
ATOM 722 C CA . SER A 1 90 ? -4.684 26.891 -6.23 1 88.06 90 SER A CA 1
ATOM 723 C C . SER A 1 90 ? -4.566 25.609 -5.406 1 88.06 90 SER A C 1
ATOM 725 O O . SER A 1 90 ? -5.125 24.578 -5.777 1 88.06 90 SER A O 1
ATOM 727 N N . VAL A 1 91 ? -3.92 25.703 -4.344 1 87.94 91 VAL A N 1
ATOM 728 C CA . VAL A 1 91 ? -3.74 24.578 -3.447 1 87.94 91 VAL A CA 1
ATOM 729 C C . VAL A 1 91 ? -5.082 24.172 -2.842 1 87.94 91 VAL A C 1
ATOM 731 O O . VAL A 1 91 ? -5.445 23 -2.84 1 87.94 91 VAL A O 1
ATOM 734 N N . ARG A 1 92 ? -5.82 25.094 -2.434 1 89.31 92 ARG A N 1
ATOM 735 C CA . ARG A 1 92 ? -7.133 24.844 -1.852 1 89.31 92 ARG A CA 1
ATOM 736 C C . ARG A 1 92 ? -8.055 24.172 -2.861 1 89.31 92 ARG A C 1
ATOM 738 O O . ARG A 1 92 ? -8.773 23.219 -2.521 1 89.31 92 ARG A O 1
ATOM 745 N N . ASN A 1 93 ? -7.973 24.672 -4.012 1 90.5 93 ASN A N 1
ATOM 746 C CA . ASN A 1 93 ? -8.82 24.125 -5.059 1 90.5 93 ASN A CA 1
ATOM 747 C C . ASN A 1 93 ? -8.438 22.672 -5.375 1 90.5 93 ASN A C 1
ATOM 749 O O . ASN A 1 93 ? -9.312 21.828 -5.594 1 90.5 93 ASN A O 1
ATOM 753 N N . GLN A 1 94 ? -7.23 22.422 -5.371 1 89.56 94 GLN A N 1
ATOM 754 C CA . GLN A 1 94 ? -6.762 21.062 -5.625 1 89.56 94 GLN A CA 1
ATOM 755 C C . GLN A 1 94 ? -7.227 20.109 -4.531 1 89.56 94 GLN A C 1
ATOM 757 O O . GLN A 1 94 ? -7.668 19 -4.82 1 89.56 94 GLN A O 1
ATOM 762 N N . ILE A 1 95 ? -7.184 20.547 -3.328 1 91.12 95 ILE A N 1
ATOM 763 C CA . ILE A 1 95 ? -7.605 19.75 -2.186 1 91.12 95 ILE A CA 1
ATOM 764 C C . ILE A 1 95 ? -9.109 19.516 -2.24 1 91.12 95 ILE A C 1
ATOM 766 O O . ILE A 1 95 ? -9.578 18.375 -2.121 1 91.12 95 ILE A O 1
ATOM 770 N N . ARG A 1 96 ? -9.828 20.562 -2.531 1 88.62 96 ARG A N 1
ATOM 771 C CA . ARG A 1 96 ? -11.281 20.5 -2.574 1 88.62 96 ARG A CA 1
ATOM 772 C C . ARG A 1 96 ? -11.758 19.578 -3.691 1 88.62 96 ARG A C 1
ATOM 774 O O . ARG A 1 96 ? -12.734 18.844 -3.523 1 88.62 96 ARG A O 1
ATOM 781 N N . GLU A 1 97 ? -11.086 19.625 -4.711 1 87.75 97 GLU A N 1
ATOM 782 C CA . GLU A 1 97 ? -11.453 18.781 -5.852 1 87.75 97 GLU A CA 1
ATOM 783 C C . GLU A 1 97 ? -11.391 17.297 -5.496 1 87.75 97 GLU A C 1
ATOM 785 O O . GLU A 1 97 ? -12.242 16.516 -5.918 1 87.75 97 GLU A O 1
ATOM 790 N N . VAL A 1 98 ? -10.484 16.953 -4.723 1 85.88 98 VAL A N 1
ATOM 791 C CA . VAL A 1 98 ? -10.312 15.562 -4.352 1 85.88 98 VAL A CA 1
ATOM 792 C C . VAL A 1 98 ? -11.383 15.156 -3.338 1 85.88 98 VAL A C 1
ATOM 794 O O . VAL A 1 98 ? -11.938 14.062 -3.418 1 85.88 98 VAL A O 1
ATOM 797 N N . PHE A 1 99 ? -11.758 16.078 -2.484 1 84.94 99 PHE A N 1
ATOM 798 C CA . PHE A 1 99 ? -12.695 15.781 -1.406 1 84.94 99 PHE A CA 1
ATOM 799 C C . PHE A 1 99 ? -14.133 15.875 -1.891 1 84.94 99 PHE A C 1
ATOM 801 O O . PHE A 1 99 ? -15.047 15.328 -1.268 1 84.94 99 PHE A O 1
ATOM 808 N N . GLN A 1 100 ? -14.445 16.578 -2.852 1 78.06 100 GLN A N 1
ATOM 809 C CA . GLN A 1 100 ? -15.812 16.844 -3.264 1 78.06 100 GLN A CA 1
ATOM 810 C C . GLN A 1 100 ? -16.375 15.703 -4.105 1 78.06 100 GLN A C 1
ATOM 812 O O . GLN A 1 100 ? -17.469 15.805 -4.664 1 78.06 100 GLN A O 1
ATOM 817 N N . GLN A 1 101 ? -15.859 14.594 -3.93 1 71.94 101 GLN A N 1
ATOM 818 C CA . GLN A 1 101 ? -16.453 13.453 -4.621 1 71.94 101 GLN A CA 1
ATOM 819 C C . GLN A 1 101 ? -17.609 12.867 -3.822 1 71.94 101 GLN A C 1
ATOM 821 O O . GLN A 1 101 ? -17.484 12.609 -2.623 1 71.94 101 GLN A O 1
ATOM 826 N N . SER A 1 102 ? -18.844 12.906 -4.324 1 61.88 102 SER A N 1
ATOM 827 C CA . SER A 1 102 ? -20.078 12.492 -3.662 1 61.88 102 SER A CA 1
ATOM 828 C C . SER A 1 102 ? -20 11.039 -3.203 1 61.88 102 SER A C 1
ATOM 830 O O . SER A 1 102 ? -20.766 10.617 -2.34 1 61.88 102 SER A O 1
ATOM 832 N N . THR A 1 103 ? -19.172 10.391 -3.684 1 69.31 103 THR A N 1
ATOM 833 C CA . THR A 1 103 ? -19.109 8.969 -3.379 1 69.31 103 THR A CA 1
ATOM 834 C C . THR A 1 103 ? -18 8.672 -2.379 1 69.31 103 THR A C 1
ATOM 836 O O . THR A 1 103 ? -17.625 7.512 -2.18 1 69.31 103 THR A O 1
ATOM 839 N N . LEU A 1 104 ? -17.656 9.719 -1.69 1 75.25 104 LEU A N 1
ATOM 840 C CA . LEU A 1 104 ? -16.516 9.539 -0.796 1 75.25 104 LEU A CA 1
ATOM 841 C C . LEU A 1 104 ? -16.953 8.953 0.539 1 75.25 104 LEU A C 1
ATOM 843 O O . LEU A 1 104 ? -17.953 9.398 1.12 1 75.25 104 LEU A O 1
ATOM 847 N N . GLU A 1 105 ? -16.281 7.867 0.883 1 76.19 105 GLU A N 1
ATOM 848 C CA . GLU A 1 105 ? -16.453 7.289 2.213 1 76.19 105 GLU A CA 1
ATOM 849 C C . GLU A 1 105 ? -15.531 7.957 3.229 1 76.19 105 GLU A C 1
ATOM 851 O O . GLU A 1 105 ? -14.453 8.438 2.873 1 76.19 105 GLU A O 1
ATOM 856 N N . ILE A 1 106 ? -16.031 8.031 4.445 1 73.62 106 ILE A N 1
ATOM 857 C CA . ILE A 1 106 ? -15.25 8.672 5.5 1 73.62 106 ILE A CA 1
ATOM 858 C C . ILE A 1 106 ? -13.883 8.008 5.598 1 73.62 106 ILE A C 1
ATOM 860 O O . ILE A 1 106 ? -12.875 8.672 5.863 1 73.62 106 ILE A O 1
ATOM 864 N N . GLN A 1 107 ? -13.891 6.734 5.375 1 75.56 107 GLN A N 1
ATOM 865 C CA . GLN A 1 107 ? -12.625 6.012 5.488 1 75.56 107 GLN A CA 1
ATOM 866 C C . GLN A 1 107 ? -11.633 6.461 4.418 1 75.56 107 GLN A C 1
ATOM 868 O O . GLN A 1 107 ? -10.422 6.391 4.617 1 75.56 107 GLN A O 1
ATOM 873 N N . ASP A 1 108 ? -12.164 6.941 3.348 1 82.81 108 ASP A N 1
ATOM 874 C CA . ASP A 1 108 ? -11.32 7.359 2.236 1 82.81 108 ASP A CA 1
ATOM 875 C C . ASP A 1 108 ? -10.711 8.734 2.498 1 82.81 108 ASP A C 1
ATOM 877 O O . ASP A 1 108 ? -9.672 9.078 1.934 1 82.81 108 ASP A O 1
ATOM 881 N N . VAL A 1 109 ? -11.422 9.375 3.32 1 85.94 109 VAL A N 1
ATOM 882 C CA . VAL A 1 109 ? -11.047 10.773 3.49 1 85.94 109 VAL A CA 1
ATOM 883 C C . VAL A 1 109 ? -9.648 10.867 4.098 1 85.94 109 VAL A C 1
ATOM 885 O O . VAL A 1 109 ? -8.812 11.641 3.629 1 85.94 109 VAL A O 1
ATOM 888 N N . PHE A 1 110 ? -9.383 10.102 5.062 1 86 110 PHE A N 1
ATOM 889 C CA . PHE A 1 110 ? -8.078 10.203 5.715 1 86 110 PHE A CA 1
ATOM 890 C C . PHE A 1 110 ? -6.98 9.641 4.82 1 86 110 PHE A C 1
ATOM 892 O O . PHE A 1 110 ? -5.875 10.172 4.777 1 86 110 PHE A O 1
ATOM 899 N N . ARG A 1 111 ? -7.328 8.578 4.148 1 89.62 111 ARG A N 1
ATOM 900 C CA . ARG A 1 111 ? -6.363 8.031 3.199 1 89.62 111 ARG A CA 1
ATOM 901 C C . ARG A 1 111 ? -6.016 9.047 2.119 1 89.62 111 ARG A C 1
ATOM 903 O O . ARG A 1 111 ? -4.844 9.219 1.775 1 89.62 111 ARG A O 1
ATOM 910 N N . LEU A 1 112 ? -6.98 9.703 1.648 1 92.19 112 LEU A N 1
ATOM 911 C CA . LEU A 1 112 ? -6.801 10.688 0.588 1 92.19 112 LEU A CA 1
ATOM 912 C C . LEU A 1 112 ? -5.973 11.875 1.081 1 92.19 112 LEU A C 1
ATOM 914 O O . LEU A 1 112 ? -5.246 12.492 0.303 1 92.19 112 LEU A O 1
ATOM 918 N N . SER A 1 113 ? -6.129 12.117 2.311 1 94.25 113 SER A N 1
ATOM 919 C CA . SER A 1 113 ? -5.363 13.227 2.877 1 94.25 113 SER A CA 1
ATOM 920 C C . SER A 1 113 ? -3.863 12.984 2.734 1 94.25 113 SER A C 1
ATOM 922 O O . SER A 1 113 ? -3.119 13.891 2.354 1 94.25 113 SER A O 1
ATOM 924 N N . ALA A 1 114 ? -3.477 11.812 3.057 1 95.5 114 ALA A N 1
ATOM 925 C CA . ALA A 1 114 ? -2.062 11.477 2.893 1 95.5 114 ALA A CA 1
ATOM 926 C C . ALA A 1 114 ? -1.647 11.562 1.426 1 95.5 114 ALA A C 1
ATOM 928 O O . ALA A 1 114 ? -0.574 12.078 1.106 1 95.5 114 ALA A O 1
ATOM 929 N N . ASP A 1 115 ? -2.49 11.141 0.58 1 94.88 115 ASP A N 1
ATOM 930 C CA . ASP A 1 115 ? -2.182 11.172 -0.847 1 94.88 115 ASP A CA 1
ATOM 931 C C . ASP A 1 115 ? -2.041 12.602 -1.35 1 94.88 115 ASP A C 1
ATOM 933 O O . ASP A 1 115 ? -1.124 12.914 -2.115 1 94.88 115 ASP A O 1
ATOM 937 N N . ILE A 1 116 ? -2.936 13.398 -0.959 1 95.31 116 ILE A N 1
ATOM 938 C CA . ILE A 1 116 ? -2.914 14.805 -1.357 1 95.31 116 ILE A CA 1
ATOM 939 C C . ILE A 1 116 ? -1.634 15.469 -0.852 1 95.31 116 ILE A C 1
ATOM 941 O O . ILE A 1 116 ? -0.925 16.125 -1.616 1 95.31 116 ILE A O 1
ATOM 945 N N . LEU A 1 117 ? -1.356 15.242 0.365 1 96.19 117 LEU A N 1
ATOM 946 C CA . LEU A 1 117 ? -0.162 15.828 0.964 1 96.19 117 LEU A CA 1
ATOM 947 C C . LEU A 1 117 ? 1.095 15.367 0.233 1 96.19 117 LEU A C 1
ATOM 949 O O . LEU A 1 117 ? 1.959 16.188 -0.098 1 96.19 117 LEU A O 1
ATOM 953 N N . ALA A 1 118 ? 1.157 14.117 0.035 1 95.69 118 ALA A N 1
ATOM 954 C CA . ALA A 1 118 ? 2.324 13.562 -0.644 1 95.69 118 ALA A CA 1
ATOM 955 C C . ALA A 1 118 ? 2.471 14.141 -2.049 1 95.69 118 ALA A C 1
ATOM 957 O O . ALA A 1 118 ? 3.57 14.508 -2.461 1 95.69 118 ALA A O 1
ATOM 958 N N . THR A 1 119 ? 1.414 14.289 -2.721 1 93.31 119 THR A N 1
ATOM 959 C CA . THR A 1 119 ? 1.434 14.758 -4.102 1 93.31 119 THR A CA 1
ATOM 960 C C . THR A 1 119 ? 1.796 16.234 -4.164 1 93.31 119 THR A C 1
ATOM 962 O O . THR A 1 119 ? 2.598 16.656 -5.004 1 93.31 119 THR A O 1
ATOM 965 N N . LEU A 1 120 ? 1.245 16.969 -3.291 1 94.25 120 LEU A N 1
ATOM 966 C CA . LEU A 1 120 ? 1.432 18.406 -3.332 1 94.25 120 LEU A CA 1
ATOM 967 C C . LEU A 1 120 ? 2.814 18.797 -2.818 1 94.25 120 LEU A C 1
ATOM 969 O O . LEU A 1 120 ? 3.35 19.844 -3.186 1 94.25 120 LEU A O 1
ATOM 973 N N . THR A 1 121 ? 3.467 17.969 -1.962 1 94.81 121 THR A N 1
ATOM 974 C CA . THR A 1 121 ? 4.727 18.344 -1.337 1 94.81 121 THR A CA 1
ATOM 975 C C . THR A 1 121 ? 5.883 17.531 -1.901 1 94.81 121 THR A C 1
ATOM 977 O O . THR A 1 121 ? 7.047 17.891 -1.742 1 94.81 121 THR A O 1
ATOM 980 N N . ASN A 1 122 ? 5.555 16.375 -2.451 1 92.5 122 ASN A N 1
ATOM 981 C CA . ASN A 1 122 ? 6.543 15.414 -2.914 1 92.5 122 ASN A CA 1
ATOM 982 C C . ASN A 1 122 ? 7.348 14.836 -1.753 1 92.5 122 ASN A C 1
ATOM 984 O O . ASN A 1 122 ? 8.547 14.586 -1.886 1 92.5 122 ASN A O 1
ATOM 988 N N . TYR A 1 123 ? 6.75 14.75 -0.572 1 95.62 123 TYR A N 1
ATOM 989 C CA . TYR A 1 123 ? 7.301 14.078 0.599 1 95.62 123 TYR A CA 1
ATOM 990 C C . TYR A 1 123 ? 6.438 12.883 1.002 1 95.62 123 TYR A C 1
ATOM 992 O O . TYR A 1 123 ? 5.348 12.688 0.459 1 95.62 123 TYR A O 1
ATOM 1000 N N . THR A 1 124 ? 6.969 12.086 1.901 1 95.44 124 THR A N 1
ATOM 1001 C CA . THR A 1 124 ? 6.184 10.984 2.439 1 95.44 124 THR A CA 1
ATOM 1002 C C . THR A 1 124 ? 5.176 11.492 3.467 1 95.44 124 THR A C 1
ATOM 1004 O O . THR A 1 124 ? 5.516 12.289 4.34 1 95.44 124 THR A O 1
ATOM 1007 N N . ALA A 1 125 ? 3.951 11.07 3.223 1 97.38 125 ALA A N 1
ATOM 1008 C CA . ALA A 1 125 ? 2.877 11.516 4.105 1 97.38 125 ALA A CA 1
ATOM 1009 C C . ALA A 1 125 ? 2.242 10.336 4.836 1 97.38 125 ALA A C 1
ATOM 1011 O O . ALA A 1 125 ? 2.141 9.242 4.285 1 97.38 125 ALA A O 1
ATOM 1012 N N . ILE A 1 126 ? 1.838 10.586 6.055 1 95.88 126 ILE A N 1
ATOM 1013 C CA . ILE A 1 126 ? 1.182 9.594 6.902 1 95.88 126 ILE A CA 1
ATOM 1014 C C . ILE A 1 126 ? -0.134 10.164 7.434 1 95.88 126 ILE A C 1
ATOM 1016 O O . ILE A 1 126 ? -0.201 11.32 7.836 1 95.88 126 ILE A O 1
ATOM 1020 N N . SER A 1 127 ? -1.121 9.375 7.344 1 94.31 127 SER A N 1
ATOM 1021 C CA . SER A 1 127 ? -2.398 9.773 7.926 1 94.31 127 SER A CA 1
ATOM 1022 C C . SER A 1 127 ? -2.924 8.719 8.891 1 94.31 127 SER A C 1
ATOM 1024 O O . SER A 1 127 ? -2.803 7.52 8.633 1 94.31 127 SER A O 1
ATOM 1026 N N . PHE A 1 128 ? -3.359 9.172 10.023 1 90.12 128 PHE A N 1
ATOM 1027 C CA . PHE A 1 128 ? -4.078 8.352 10.992 1 90.12 128 PHE A CA 1
ATOM 1028 C C . PHE A 1 128 ? -5.512 8.844 11.156 1 90.12 128 PHE A C 1
ATOM 1030 O O . PHE A 1 128 ? -5.742 9.992 11.531 1 90.12 128 PHE A O 1
ATOM 1037 N N . GLY A 1 129 ? -6.383 7.941 10.766 1 86.38 129 GLY A N 1
ATOM 1038 C CA . GLY A 1 129 ? -7.777 8.281 11 1 86.38 129 GLY A CA 1
ATOM 1039 C C . GLY A 1 129 ? -8.125 8.375 12.477 1 86.38 129 GLY A C 1
ATOM 1040 O O . GLY A 1 129 ? -7.309 8.031 13.336 1 86.38 129 GLY A O 1
ATOM 1041 N N . PRO A 1 130 ? -9.297 8.953 12.758 1 81.94 130 PRO A N 1
ATOM 1042 C CA . PRO A 1 130 ? -9.688 9.125 14.156 1 81.94 130 PRO A CA 1
ATOM 1043 C C . PRO A 1 130 ? -9.797 7.797 14.906 1 81.94 130 PRO A C 1
ATOM 1045 O O . PRO A 1 130 ? -10.141 6.773 14.305 1 81.94 130 PRO A O 1
ATOM 1048 N N . GLU A 1 131 ? -9.438 7.844 16.156 1 76.75 131 GLU A N 1
ATOM 1049 C CA . GLU A 1 131 ? -9.594 6.672 17.016 1 76.75 131 GLU A CA 1
ATOM 1050 C C . GLU A 1 131 ? -11.07 6.395 17.297 1 76.75 131 GLU A C 1
ATOM 1052 O O . GLU A 1 131 ? -11.859 7.328 17.484 1 76.75 131 GLU A O 1
ATOM 1057 N N . VAL A 1 132 ? -11.391 5.086 17.172 1 76.56 132 VAL A N 1
ATOM 1058 C CA . VAL A 1 132 ? -12.781 4.715 17.438 1 76.56 132 VAL A CA 1
ATOM 1059 C C . VAL A 1 132 ? -12.922 4.191 18.859 1 76.56 132 VAL A C 1
ATOM 1061 O O . VAL A 1 132 ? -13.594 3.184 19.094 1 76.56 132 VAL A O 1
ATOM 1064 N N . LYS A 1 133 ? -12.391 4.812 19.859 1 70 133 LYS A N 1
ATOM 1065 C CA . LYS A 1 133 ? -12.398 4.285 21.219 1 70 133 LYS A CA 1
ATOM 1066 C C . LYS A 1 133 ? -13.781 4.414 21.844 1 70 133 LYS A C 1
ATOM 1068 O O . LYS A 1 133 ? -14.195 3.553 22.625 1 70 133 LYS A O 1
ATOM 1073 N N . THR A 1 134 ? -14.523 5.434 21.484 1 77.06 134 THR A N 1
ATOM 1074 C CA . THR A 1 134 ? -15.789 5.668 22.172 1 77.06 134 THR A CA 1
ATOM 1075 C C . THR A 1 134 ? -16.969 5.293 21.266 1 77.06 134 THR A C 1
ATOM 1077 O O . THR A 1 134 ? -18.125 5.531 21.625 1 77.06 134 THR A O 1
ATOM 1080 N N . ALA A 1 135 ? -16.625 4.68 20.25 1 85.88 135 ALA A N 1
ATOM 1081 C CA . ALA A 1 135 ? -17.703 4.336 19.328 1 85.88 135 ALA A CA 1
ATOM 1082 C C . ALA A 1 135 ? -18.453 3.09 19.781 1 85.88 135 ALA A C 1
ATOM 1084 O O . ALA A 1 135 ? -17.906 2.254 20.5 1 85.88 135 ALA A O 1
ATOM 1085 N N . THR A 1 136 ? -19.719 3.107 19.484 1 92.88 136 THR A N 1
ATOM 1086 C CA . THR A 1 136 ? -20.562 1.975 19.844 1 92.88 136 THR A CA 1
ATOM 1087 C C . THR A 1 136 ? -21.062 1.264 18.594 1 92.88 136 THR A C 1
ATOM 1089 O O . THR A 1 136 ? -21.094 1.85 17.516 1 92.88 136 THR A O 1
ATOM 1092 N N . LEU A 1 137 ? -21.438 0.033 18.797 1 93.75 137 LEU A N 1
ATOM 1093 C CA . LEU A 1 137 ? -22.047 -0.702 17.688 1 93.75 137 LEU A CA 1
ATOM 1094 C C . LEU A 1 137 ? -23.438 -0.167 17.391 1 93.75 137 LEU A C 1
ATOM 1096 O O . LEU A 1 137 ? -24.281 -0.085 18.281 1 93.75 137 LEU A O 1
ATOM 1100 N N . SER A 1 138 ? -23.688 0.188 16.156 1 93 138 SER A N 1
ATOM 1101 C CA . SER A 1 138 ? -24.969 0.764 15.773 1 93 138 SER A CA 1
ATOM 1102 C C . SER A 1 138 ? -25.828 -0.255 15.031 1 93 138 SER A C 1
ATOM 1104 O O . SER A 1 138 ? -27.062 -0.157 15.039 1 93 138 SER A O 1
ATOM 1106 N N . GLY A 1 139 ? -25.047 -1.139 14.367 1 93.56 139 GLY A N 1
ATOM 1107 C CA . GLY A 1 139 ? -25.828 -2.123 13.641 1 93.56 139 GLY A CA 1
ATOM 1108 C C . GLY A 1 139 ? -25 -3.248 13.062 1 93.56 139 GLY A C 1
ATOM 1109 O O . GLY A 1 139 ? -23.844 -3.039 12.672 1 93.56 139 GLY A O 1
ATOM 1110 N N . PHE A 1 140 ? -25.688 -4.379 13.102 1 94.19 140 PHE A N 1
ATOM 1111 C CA . PHE A 1 140 ? -25.125 -5.562 12.453 1 94.19 140 PHE A CA 1
ATOM 1112 C C . PHE A 1 140 ? -26.109 -6.137 11.438 1 94.19 140 PHE A C 1
ATOM 1114 O O . PHE A 1 140 ? -27.297 -6.262 11.727 1 94.19 140 PHE A O 1
ATOM 1121 N N . ARG A 1 141 ? -25.547 -6.402 10.227 1 94.88 141 ARG A N 1
ATOM 1122 C CA . ARG A 1 141 ? -26.391 -6.941 9.164 1 94.88 141 ARG A CA 1
ATOM 1123 C C . ARG A 1 141 ? -25.703 -8.109 8.469 1 94.88 141 ARG A C 1
ATOM 1125 O O . ARG A 1 141 ? -24.469 -8.195 8.445 1 94.88 141 ARG A O 1
ATOM 1132 N N . LEU A 1 142 ? -26.578 -9 8.008 1 93.69 142 LEU A N 1
ATOM 1133 C CA . LEU A 1 142 ? -26.156 -10.094 7.133 1 93.69 142 LEU A CA 1
ATOM 1134 C C . LEU A 1 142 ? -26.906 -10.062 5.812 1 93.69 142 LEU A C 1
ATOM 1136 O O . LEU A 1 142 ? -28.141 -10 5.797 1 93.69 142 LEU A O 1
ATOM 1140 N N . VAL A 1 143 ? -26.094 -10.031 4.746 1 93.12 143 VAL A N 1
ATOM 1141 C CA . VAL A 1 143 ? -26.703 -10.016 3.424 1 93.12 143 VAL A CA 1
ATOM 1142 C C . VAL A 1 143 ? -26.297 -11.266 2.646 1 93.12 143 VAL A C 1
ATOM 1144 O O . VAL A 1 143 ? -25.109 -11.492 2.41 1 93.12 143 VAL A O 1
ATOM 1147 N N . ARG A 1 144 ? -27.281 -12.016 2.295 1 91.25 144 ARG A N 1
ATOM 1148 C CA . ARG A 1 144 ? -27 -13.188 1.466 1 91.25 144 ARG A CA 1
ATOM 1149 C C . ARG A 1 144 ? -26.672 -12.773 0.034 1 91.25 144 ARG A C 1
ATOM 1151 O O . ARG A 1 144 ? -27.453 -12.062 -0.604 1 91.25 144 ARG A O 1
ATOM 1158 N N . LEU A 1 145 ? -25.562 -13.164 -0.445 1 89.31 145 LEU A N 1
ATOM 1159 C CA . LEU A 1 145 ? -25.125 -12.805 -1.789 1 89.31 145 LEU A CA 1
ATOM 1160 C C . LEU A 1 145 ? -25.469 -13.906 -2.785 1 89.31 145 LEU A C 1
ATOM 1162 O O . LEU A 1 145 ? -25.906 -13.625 -3.906 1 89.31 145 LEU A O 1
ATOM 1166 N N . ASN A 1 146 ? -25.281 -15.125 -2.393 1 85.75 146 ASN A N 1
ATOM 1167 C CA . ASN A 1 146 ? -25.641 -16.359 -3.086 1 85.75 146 ASN A CA 1
ATOM 1168 C C . ASN A 1 146 ? -25.828 -17.516 -2.107 1 85.75 146 ASN A C 1
ATOM 1170 O O . ASN A 1 146 ? -25.766 -17.312 -0.893 1 85.75 146 ASN A O 1
ATOM 1174 N N . PRO A 1 147 ? -26.172 -18.609 -2.566 1 82.81 147 PRO A N 1
ATOM 1175 C CA . PRO A 1 147 ? -26.5 -19.688 -1.639 1 82.81 147 PRO A CA 1
ATOM 1176 C C . PRO A 1 147 ? -25.375 -20 -0.663 1 82.81 147 PRO A C 1
ATOM 1178 O O . PRO A 1 147 ? -25.625 -20.453 0.457 1 82.81 147 PRO A O 1
ATOM 1181 N N . ASN A 1 148 ? -24.125 -19.656 -1.031 1 83.12 148 ASN A N 1
ATOM 1182 C CA . ASN A 1 148 ? -23.016 -20.109 -0.185 1 83.12 148 ASN A CA 1
ATOM 1183 C C . ASN A 1 148 ? -22.203 -18.922 0.322 1 83.12 148 ASN A C 1
ATOM 1185 O O . ASN A 1 148 ? -21.141 -19.109 0.919 1 83.12 148 ASN A O 1
ATOM 1189 N N . GLN A 1 149 ? -22.672 -17.719 0.027 1 85.75 149 GLN A N 1
ATOM 1190 C CA . GLN A 1 149 ? -21.906 -16.562 0.464 1 85.75 149 GLN A CA 1
ATOM 1191 C C . GLN A 1 149 ? -22.797 -15.539 1.155 1 85.75 149 GLN A C 1
ATOM 1193 O O . GLN A 1 149 ? -23.938 -15.312 0.726 1 85.75 149 GLN A O 1
ATOM 1198 N N . VAL A 1 150 ? -22.234 -15.039 2.215 1 89.62 150 VAL A N 1
ATOM 1199 C CA . VAL A 1 150 ? -22.922 -14.008 2.982 1 89.62 150 VAL A CA 1
ATOM 1200 C C . VAL A 1 150 ? -21.953 -12.859 3.277 1 89.62 150 VAL A C 1
ATOM 1202 O O . VAL A 1 150 ? -20.75 -13.078 3.426 1 89.62 150 VAL A O 1
ATOM 1205 N N . MET A 1 151 ? -22.469 -11.672 3.277 1 93 151 MET A N 1
ATOM 1206 C CA . MET A 1 151 ? -21.688 -10.516 3.693 1 93 151 MET A CA 1
ATOM 1207 C C . MET A 1 151 ? -22.125 -10.016 5.062 1 93 151 MET A C 1
ATOM 1209 O O . MET A 1 151 ? -23.312 -9.742 5.273 1 93 151 MET A O 1
ATOM 1213 N N . ALA A 1 152 ? -21.156 -9.984 5.93 1 93.94 152 ALA A N 1
ATOM 1214 C CA . ALA A 1 152 ? -21.406 -9.344 7.223 1 93.94 152 ALA A CA 1
ATOM 1215 C C . ALA A 1 152 ? -21.078 -7.855 7.176 1 93.94 152 ALA A C 1
ATOM 1217 O O . ALA A 1 152 ? -20.062 -7.461 6.582 1 93.94 152 ALA A O 1
ATOM 1218 N N . ILE A 1 153 ? -21.969 -7.047 7.742 1 96 153 ILE A N 1
ATOM 1219 C CA . ILE A 1 153 ? -21.781 -5.598 7.77 1 96 153 ILE A CA 1
ATOM 1220 C C . ILE A 1 153 ? -21.906 -5.094 9.203 1 96 153 ILE A C 1
ATOM 1222 O O . ILE A 1 153 ? -22.891 -5.375 9.891 1 96 153 ILE A O 1
ATOM 1226 N N . VAL A 1 154 ? -20.906 -4.402 9.641 1 95 154 VAL A N 1
ATOM 1227 C CA . VAL A 1 154 ? -20.922 -3.793 10.961 1 95 154 VAL A CA 1
ATOM 1228 C C . VAL A 1 154 ? -20.875 -2.273 10.836 1 95 154 VAL A C 1
ATOM 1230 O O . VAL A 1 154 ? -20.016 -1.73 10.133 1 95 154 VAL A O 1
ATOM 1233 N N . VAL A 1 155 ? -21.828 -1.645 11.5 1 92.69 155 VAL A N 1
ATOM 1234 C CA . VAL A 1 155 ? -21.875 -0.186 11.523 1 92.69 155 VAL A CA 1
ATOM 1235 C C . VAL A 1 155 ? -21.641 0.318 12.945 1 92.69 155 VAL A C 1
ATOM 1237 O O . VAL A 1 155 ? -22.219 -0.217 13.906 1 92.69 155 VAL A O 1
ATOM 1240 N N . ILE A 1 156 ? -20.797 1.341 13.039 1 89.75 156 ILE A N 1
ATOM 1241 C CA . ILE A 1 156 ? -20.562 1.894 14.367 1 89.75 156 ILE A CA 1
ATOM 1242 C C . ILE A 1 156 ? -21.078 3.33 14.422 1 89.75 156 ILE A C 1
ATOM 1244 O O . ILE A 1 156 ? -21.453 3.904 13.398 1 89.75 156 ILE A O 1
ATOM 1248 N N . SER A 1 157 ? -21.203 3.922 15.617 1 84.31 157 SER A N 1
ATOM 1249 C CA . SER A 1 157 ? -21.906 5.164 15.906 1 84.31 157 SER A CA 1
ATOM 1250 C C . SER A 1 157 ? -21.266 6.348 15.195 1 84.31 157 SER A C 1
ATOM 1252 O O . SER A 1 157 ? -21.906 7.367 14.953 1 84.31 157 SER A O 1
ATOM 1254 N N . ASN A 1 158 ? -20.016 6.25 14.789 1 78.62 158 ASN A N 1
ATOM 1255 C CA . ASN A 1 158 ? -19.359 7.379 14.141 1 78.62 158 ASN A CA 1
ATOM 1256 C C . ASN A 1 158 ? -19.469 7.297 12.617 1 78.62 158 ASN A C 1
ATOM 1258 O O . ASN A 1 158 ? -18.828 8.062 11.898 1 78.62 158 ASN A O 1
ATOM 1262 N N . GLY A 1 159 ? -20.25 6.312 12.203 1 77.69 159 GLY A N 1
ATOM 1263 C CA . GLY A 1 159 ? -20.547 6.246 10.781 1 77.69 159 GLY A CA 1
ATOM 1264 C C . GLY A 1 159 ? -19.609 5.332 10.016 1 77.69 159 GLY A C 1
ATOM 1265 O O . GLY A 1 159 ? -19.812 5.098 8.82 1 77.69 159 GLY A O 1
ATOM 1266 N N . LEU A 1 160 ? -18.672 4.816 10.633 1 83.38 160 LEU A N 1
ATOM 1267 C CA . LEU A 1 160 ? -17.766 3.879 9.977 1 83.38 160 LEU A CA 1
ATOM 1268 C C . LEU A 1 160 ? -18.438 2.529 9.766 1 83.38 160 LEU A C 1
ATOM 1270 O O . LEU A 1 160 ? -19.25 2.096 10.586 1 83.38 160 LEU A O 1
ATOM 1274 N N . VAL A 1 161 ? -18.062 1.974 8.625 1 90.44 161 VAL A N 1
ATOM 1275 C CA . VAL A 1 161 ? -18.672 0.698 8.258 1 90.44 161 VAL A CA 1
ATOM 1276 C C . VAL A 1 161 ? -17.578 -0.303 7.887 1 90.44 161 VAL A C 1
ATOM 1278 O O . VAL A 1 161 ? -16.609 0.049 7.211 1 90.44 161 VAL A O 1
ATOM 1281 N N . GLU A 1 162 ? -17.656 -1.479 8.422 1 91 162 GLU A N 1
ATOM 1282 C CA . GLU A 1 162 ? -16.828 -2.6 8.016 1 91 162 GLU A CA 1
ATOM 1283 C C . GLU A 1 162 ? -17.672 -3.746 7.461 1 91 162 GLU A C 1
ATOM 1285 O O . GLU A 1 162 ? -18.797 -3.951 7.895 1 91 162 GLU A O 1
ATOM 1290 N N . ASN A 1 163 ? -17.125 -4.387 6.461 1 92.69 163 ASN A N 1
ATOM 1291 C CA . ASN A 1 163 ? -17.828 -5.535 5.906 1 92.69 163 ASN A CA 1
ATOM 1292 C C . ASN A 1 163 ? -16.875 -6.672 5.562 1 92.69 163 ASN A C 1
ATOM 1294 O O . ASN A 1 163 ? -15.664 -6.445 5.402 1 92.69 163 ASN A O 1
ATOM 1298 N N . LYS A 1 164 ? -17.422 -7.836 5.527 1 91.06 164 LYS A N 1
ATOM 1299 C CA . LYS A 1 164 ? -16.656 -9.023 5.195 1 91.06 164 LYS A CA 1
ATOM 1300 C C . LYS A 1 164 ? -17.531 -10.094 4.547 1 91.06 164 LYS A C 1
ATOM 1302 O O . LYS A 1 164 ? -18.625 -10.391 5.043 1 91.06 164 LYS A O 1
ATOM 1307 N N . VAL A 1 165 ? -17.047 -10.57 3.404 1 89.56 165 VAL A N 1
ATOM 1308 C CA . VAL A 1 165 ? -17.719 -11.68 2.75 1 89.56 165 VAL A CA 1
ATOM 1309 C C . VAL A 1 165 ? -17.141 -13 3.252 1 89.56 165 VAL A C 1
ATOM 1311 O O . VAL A 1 165 ? -15.93 -13.133 3.41 1 89.56 165 VAL A O 1
ATOM 1314 N N . TYR A 1 166 ? -17.984 -13.945 3.545 1 83.75 166 TYR A N 1
ATOM 1315 C CA . TYR A 1 166 ? -17.5 -15.258 3.971 1 83.75 166 TYR A CA 1
ATOM 1316 C C . TYR A 1 166 ? -18.453 -16.359 3.521 1 83.75 166 TYR A C 1
ATOM 1318 O O . TYR A 1 166 ? -19.609 -16.078 3.17 1 83.75 166 TYR A O 1
ATOM 1326 N N . THR A 1 167 ? -17.953 -17.547 3.498 1 81.38 167 THR A N 1
ATOM 1327 C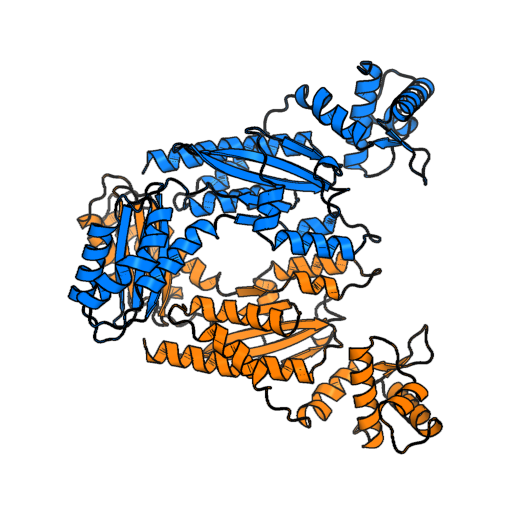 CA . THR A 1 167 ? -18.703 -18.688 3.012 1 81.38 167 THR A CA 1
ATOM 1328 C C . THR A 1 167 ? -19.516 -19.328 4.145 1 81.38 167 THR A C 1
ATOM 1330 O O . THR A 1 167 ? -19.031 -19.422 5.273 1 81.38 167 THR A O 1
ATOM 1333 N N . ILE A 1 168 ? -20.703 -19.719 3.809 1 81.75 168 ILE A N 1
ATOM 1334 C CA . ILE A 1 168 ? -21.562 -20.438 4.758 1 81.75 168 ILE A CA 1
ATOM 1335 C C . ILE A 1 168 ? -22.047 -21.75 4.141 1 81.75 168 ILE A C 1
ATOM 1337 O O . ILE A 1 168 ? -22.172 -21.859 2.918 1 81.75 168 ILE A O 1
ATOM 1341 N N . PRO A 1 169 ? -22.25 -22.703 5.07 1 76.56 169 PRO A N 1
ATOM 1342 C CA . PRO A 1 169 ? -22.812 -23.953 4.543 1 76.56 169 PRO A CA 1
ATOM 1343 C C . PRO A 1 169 ? -24.156 -23.766 3.869 1 76.56 169 PRO A C 1
ATOM 1345 O O . PRO A 1 169 ? -24.969 -22.938 4.312 1 76.56 169 PRO A O 1
ATOM 1348 N N . GLY A 1 170 ? -24.406 -24.484 2.795 1 74.5 170 GLY A N 1
ATOM 1349 C CA . GLY A 1 170 ? -25.641 -24.391 2.023 1 74.5 170 GLY A CA 1
ATOM 1350 C C . GLY A 1 170 ? -26.891 -24.688 2.846 1 74.5 170 GLY A C 1
ATOM 1351 O O . GLY A 1 170 ? -27.984 -24.281 2.477 1 74.5 170 GLY A O 1
ATOM 1352 N N . ALA A 1 171 ? -26.719 -25.25 3.994 1 76.38 171 ALA A N 1
ATOM 1353 C CA . ALA A 1 171 ? -27.859 -25.656 4.816 1 76.38 171 ALA A CA 1
ATOM 1354 C C . ALA A 1 171 ? -28.406 -24.484 5.609 1 76.38 171 ALA A C 1
ATOM 1356 O O . ALA A 1 171 ? -29.531 -24.547 6.113 1 76.38 171 ALA A O 1
ATOM 1357 N N . ILE A 1 172 ? -27.75 -23.438 5.547 1 80.69 172 ILE A N 1
ATOM 1358 C CA . ILE A 1 172 ? -28.172 -22.281 6.344 1 80.69 172 ILE A CA 1
ATOM 1359 C C . ILE A 1 172 ? -29.266 -21.516 5.598 1 80.69 172 ILE A C 1
ATOM 1361 O O . ILE A 1 172 ? -29.078 -21.141 4.441 1 80.69 172 ILE A O 1
ATOM 1365 N N . ASP A 1 173 ? -30.422 -21.328 6.254 1 84 173 ASP A N 1
ATOM 1366 C CA . ASP A 1 173 ? -31.516 -20.609 5.609 1 84 173 ASP A CA 1
ATOM 1367 C C . ASP A 1 173 ? -31.562 -19.156 6.074 1 84 173 ASP A C 1
ATOM 1369 O O . ASP A 1 173 ? -30.828 -18.766 6.992 1 84 173 ASP A O 1
ATOM 1373 N N . ASP A 1 174 ? -32.375 -18.391 5.445 1 88 174 ASP A N 1
ATOM 1374 C CA . ASP A 1 174 ? -32.5 -16.969 5.723 1 88 174 ASP A CA 1
ATOM 1375 C C . ASP A 1 174 ? -33.031 -16.719 7.137 1 88 174 ASP A C 1
ATOM 1377 O O . ASP A 1 174 ? -32.656 -15.734 7.781 1 88 174 ASP A O 1
ATOM 1381 N N . SER A 1 175 ? -33.812 -17.594 7.578 1 88.5 175 SER A N 1
ATOM 1382 C CA . SER A 1 175 ? -34.344 -17.453 8.93 1 88.5 175 SER A CA 1
ATOM 1383 C C . SER A 1 175 ? -33.25 -17.562 9.977 1 88.5 175 SER A C 1
ATOM 1385 O O . SER A 1 175 ? -33.281 -16.859 10.992 1 88.5 175 SER A O 1
ATOM 1387 N N . ASP A 1 176 ? -32.281 -18.406 9.688 1 86.31 176 ASP A N 1
ATOM 1388 C CA . ASP A 1 176 ? -31.141 -18.547 10.57 1 86.31 176 ASP A CA 1
ATOM 1389 C C . ASP A 1 176 ? -30.312 -17.25 10.602 1 86.31 176 ASP A C 1
ATOM 1391 O O . ASP A 1 176 ? -29.891 -16.812 11.672 1 86.31 176 ASP A O 1
ATOM 1395 N N . LEU A 1 177 ? -30.109 -16.734 9.469 1 89.38 177 LEU A N 1
ATOM 1396 C CA . LEU A 1 177 ? -29.359 -15.492 9.375 1 89.38 177 LEU A CA 1
ATOM 1397 C C . LEU A 1 177 ? -30.062 -14.367 10.133 1 89.38 177 LEU A C 1
ATOM 1399 O O . LEU A 1 177 ? -29.422 -13.57 10.812 1 89.38 177 LEU A O 1
ATOM 1403 N N . GLU A 1 178 ? -31.344 -14.375 10.039 1 91.19 178 GLU A N 1
ATOM 1404 C CA . GLU A 1 178 ? -32.125 -13.359 10.734 1 91.19 178 GLU A CA 1
ATOM 1405 C C . GLU A 1 178 ? -32 -13.5 12.242 1 91.19 178 GLU A C 1
ATOM 1407 O O . GLU A 1 178 ? -31.922 -12.508 12.969 1 91.19 178 GLU A O 1
ATOM 1412 N N . LYS A 1 179 ? -32 -14.672 12.617 1 89.94 179 LYS A N 1
ATOM 1413 C CA . LYS A 1 179 ? -31.875 -14.938 14.047 1 89.94 179 LYS A CA 1
ATOM 1414 C C . LYS A 1 179 ? -30.531 -14.438 14.57 1 89.94 179 LYS A C 1
ATOM 1416 O O . LYS A 1 179 ? -30.453 -13.828 15.641 1 89.94 179 LYS A O 1
ATOM 1421 N N . VAL A 1 180 ? -29.484 -14.734 13.82 1 89.56 180 VAL A N 1
ATOM 1422 C CA . VAL A 1 180 ? -28.141 -14.297 14.195 1 89.56 180 VAL A CA 1
ATOM 1423 C C . VAL A 1 180 ? -28.109 -12.773 14.312 1 89.56 180 VAL A C 1
ATOM 1425 O O . VAL A 1 180 ? -27.594 -12.227 15.297 1 89.56 180 VAL A O 1
ATOM 1428 N N . VAL A 1 181 ? -28.641 -12.141 13.359 1 93.19 181 VAL A N 1
ATOM 1429 C CA . VAL A 1 181 ? -28.656 -10.68 13.32 1 93.19 181 VAL A CA 1
ATOM 1430 C C . VAL A 1 181 ? -29.406 -10.148 14.539 1 93.19 181 VAL A C 1
ATOM 1432 O O . VAL A 1 181 ? -28.938 -9.211 15.195 1 93.19 181 VAL A O 1
ATOM 1435 N N . ARG A 1 182 ? -30.516 -10.758 14.828 1 92.75 182 ARG A N 1
ATOM 1436 C CA . ARG A 1 182 ? -31.328 -10.32 15.961 1 92.75 182 ARG A CA 1
ATOM 1437 C C . ARG A 1 182 ? -30.578 -10.484 17.266 1 92.75 182 ARG A C 1
ATOM 1439 O O . ARG A 1 182 ? -30.562 -9.57 18.109 1 92.75 182 ARG A O 1
ATOM 1446 N N . ILE A 1 183 ? -29.969 -11.594 17.406 1 90.62 183 ILE A N 1
ATOM 1447 C CA . ILE A 1 183 ? -29.25 -11.883 18.641 1 90.62 183 ILE A CA 1
ATOM 1448 C C . ILE A 1 183 ? -28.109 -10.867 18.828 1 90.62 183 ILE A C 1
ATOM 1450 O O . ILE A 1 183 ? -27.969 -10.273 19.891 1 90.62 183 ILE A O 1
ATOM 1454 N N . ILE A 1 184 ? -27.344 -10.688 17.797 1 93 184 ILE A N 1
ATOM 1455 C CA . ILE A 1 184 ? -26.188 -9.797 17.859 1 93 184 ILE A CA 1
ATOM 1456 C C . ILE A 1 184 ? -26.656 -8.367 18.141 1 93 184 ILE A C 1
ATOM 1458 O O . ILE A 1 184 ? -26.109 -7.684 19 1 93 184 ILE A O 1
ATOM 1462 N N . ASN A 1 185 ? -27.641 -7.977 17.453 1 94.69 185 ASN A N 1
ATOM 1463 C CA . ASN A 1 185 ? -28.141 -6.613 17.641 1 94.69 185 ASN A CA 1
ATOM 1464 C C . ASN A 1 185 ? -28.719 -6.422 19.031 1 94.69 185 ASN A C 1
ATOM 1466 O O . ASN A 1 185 ? -28.469 -5.41 19.688 1 94.69 185 ASN A O 1
ATOM 1470 N N . ASP A 1 186 ? -29.484 -7.332 19.469 1 93.94 186 ASP A N 1
ATOM 1471 C CA . ASP A 1 186 ? -30.078 -7.25 20.781 1 93.94 186 ASP A CA 1
ATOM 1472 C C . ASP A 1 186 ? -29.016 -7.168 21.875 1 93.94 186 ASP A C 1
ATOM 1474 O O . ASP A 1 186 ? -29.188 -6.445 22.859 1 93.94 186 ASP A O 1
ATOM 1478 N N . GLU A 1 187 ? -27.969 -7.828 21.609 1 92.38 187 GLU A N 1
ATOM 1479 C CA . GLU A 1 187 ? -26.953 -7.973 22.656 1 92.38 187 GLU A CA 1
ATOM 1480 C C . GLU A 1 187 ? -25.922 -6.859 22.578 1 92.38 187 GLU A C 1
ATOM 1482 O O . GLU A 1 187 ? -25.344 -6.469 23.594 1 92.38 187 GLU A O 1
ATOM 1487 N N . LEU A 1 188 ? -25.688 -6.414 21.406 1 94.44 188 LEU A N 1
ATOM 1488 C CA . LEU A 1 188 ? -24.438 -5.664 21.281 1 94.44 188 LEU A CA 1
ATOM 1489 C C . LEU A 1 188 ? -24.703 -4.23 20.844 1 94.44 188 LEU A C 1
ATOM 1491 O O . LEU A 1 188 ? -23.828 -3.373 20.938 1 94.44 188 LEU A O 1
ATOM 1495 N N . ILE A 1 189 ? -25.844 -3.91 20.328 1 94.81 189 ILE A N 1
ATOM 1496 C CA . ILE A 1 189 ? -26.094 -2.543 19.891 1 94.81 189 ILE A CA 1
ATOM 1497 C C . ILE A 1 189 ? -26 -1.59 21.078 1 94.81 189 ILE A C 1
ATOM 1499 O O . ILE A 1 189 ? -26.516 -1.874 22.156 1 94.81 189 ILE A O 1
ATOM 1503 N N . GLY A 1 190 ? -25.297 -0.495 20.859 1 94.44 190 GLY A N 1
ATOM 1504 C CA . GLY A 1 190 ? -25.125 0.511 21.891 1 94.44 190 GLY A CA 1
ATOM 1505 C C . GLY A 1 190 ? -23.953 0.241 22.812 1 94.44 190 GLY A C 1
ATOM 1506 O O . GLY A 1 190 ? -23.609 1.065 23.672 1 94.44 190 GLY A O 1
ATOM 1507 N N . VAL A 1 191 ? -23.344 -0.888 22.641 1 93.94 191 VAL A N 1
ATOM 1508 C CA . VAL A 1 191 ? -22.203 -1.282 23.469 1 93.94 191 VAL A CA 1
ATOM 1509 C C . VAL A 1 191 ? -20.922 -0.724 22.875 1 93.94 191 VAL A C 1
ATOM 1511 O O . VAL A 1 191 ? -20.703 -0.789 21.672 1 93.94 191 VAL A O 1
ATOM 1514 N N . PRO A 1 192 ? -20.078 -0.182 23.734 1 92.06 192 PRO A N 1
ATOM 1515 C CA . PRO A 1 192 ? -18.781 0.306 23.25 1 92.06 192 PRO A CA 1
ATOM 1516 C C . PRO A 1 192 ? -17.938 -0.794 22.609 1 92.06 192 PRO A C 1
ATOM 1518 O O . PRO A 1 192 ? -17.984 -1.945 23.047 1 92.06 192 PRO A O 1
ATOM 1521 N N . LEU A 1 193 ? -17.109 -0.451 21.625 1 89.5 193 LEU A N 1
ATOM 1522 C CA . LEU A 1 193 ? -16.406 -1.415 20.797 1 89.5 193 LEU A CA 1
ATOM 1523 C C . LEU A 1 193 ? -15.461 -2.266 21.641 1 89.5 193 LEU A C 1
ATOM 1525 O O . LEU A 1 193 ? -15.258 -3.449 21.344 1 89.5 193 LEU A O 1
ATOM 1529 N N . ASP A 1 194 ? -14.812 -1.637 22.609 1 87.62 194 ASP A N 1
ATOM 1530 C CA . ASP A 1 194 ? -13.883 -2.393 23.453 1 87.62 194 ASP A CA 1
ATOM 1531 C C . ASP A 1 194 ? -14.617 -3.486 24.234 1 87.62 194 ASP A C 1
ATOM 1533 O O . ASP A 1 194 ? -14.086 -4.582 24.406 1 87.62 194 ASP A O 1
ATOM 1537 N N . ILE A 1 195 ? -15.82 -3.238 24.625 1 92.06 195 ILE A N 1
ATOM 1538 C CA . ILE A 1 195 ? -16.625 -4.215 25.328 1 92.06 195 ILE A CA 1
ATOM 1539 C C . ILE A 1 195 ? -17.156 -5.258 24.359 1 92.06 195 ILE A C 1
ATOM 1541 O O . ILE A 1 195 ? -17.25 -6.445 24.688 1 92.06 195 ILE A O 1
ATOM 1545 N N . VAL A 1 196 ? -17.469 -4.82 23.141 1 92.56 196 VAL A N 1
ATOM 1546 C CA . VAL A 1 196 ? -17.938 -5.742 22.109 1 92.56 196 VAL A CA 1
ATOM 1547 C C . VAL A 1 196 ? -16.875 -6.797 21.859 1 92.56 196 VAL A C 1
ATOM 1549 O O . VAL A 1 196 ? -17.172 -7.996 21.812 1 92.56 196 VAL A O 1
ATOM 1552 N N . ALA A 1 197 ? -15.656 -6.344 21.688 1 88.88 197 ALA A N 1
ATOM 1553 C CA . ALA A 1 197 ? -14.547 -7.258 21.422 1 88.88 197 ALA A CA 1
ATOM 1554 C C . ALA A 1 197 ? -14.398 -8.297 22.516 1 88.88 197 ALA A C 1
ATOM 1556 O O . ALA A 1 197 ? -14.156 -9.477 22.25 1 88.88 197 ALA A O 1
ATOM 1557 N N . LYS A 1 198 ? -14.602 -7.871 23.672 1 89.62 198 LYS A N 1
ATOM 1558 C CA . LYS A 1 198 ? -14.5 -8.766 24.828 1 89.62 198 LYS A CA 1
ATOM 1559 C C . LYS A 1 198 ? -15.656 -9.758 24.844 1 89.62 198 LYS A C 1
ATOM 1561 O O . LYS A 1 198 ? -15.445 -10.953 25.078 1 89.62 198 LYS A O 1
ATOM 1566 N N . ARG A 1 199 ? -16.828 -9.297 24.578 1 91.62 199 ARG A N 1
ATOM 1567 C CA . ARG A 1 199 ? -18.016 -10.133 24.625 1 91.62 199 ARG A CA 1
ATOM 1568 C C . ARG A 1 199 ? -18 -11.18 23.516 1 91.62 199 ARG A C 1
ATOM 1570 O O . ARG A 1 199 ? -18.531 -12.273 23.672 1 91.62 199 ARG A O 1
ATOM 1577 N N . LEU A 1 200 ? -17.422 -10.805 22.422 1 89.25 200 LEU A N 1
ATOM 1578 C CA . LEU A 1 200 ? -17.297 -11.742 21.312 1 89.25 200 LEU A CA 1
ATOM 1579 C C . LEU A 1 200 ? -16.406 -12.922 21.688 1 89.25 200 LEU A C 1
ATOM 1581 O O . LEU A 1 200 ? -16.562 -14.016 21.141 1 89.25 200 LEU A O 1
ATOM 1585 N N . LYS A 1 201 ? -15.555 -12.711 22.562 1 86.19 201 LYS A N 1
ATOM 1586 C CA . LYS A 1 201 ? -14.617 -13.758 22.969 1 86.19 201 LYS A CA 1
ATOM 1587 C C . LYS A 1 201 ? -15.203 -14.609 24.094 1 86.19 201 LYS A C 1
ATOM 1589 O O . LYS A 1 201 ? -14.898 -15.797 24.203 1 86.19 201 LYS A O 1
ATOM 1594 N N . THR A 1 202 ? -16.094 -14.031 24.875 1 86.56 202 THR A N 1
ATOM 1595 C CA . THR A 1 202 ? -16.5 -14.703 26.109 1 86.56 202 THR A CA 1
ATOM 1596 C C . THR A 1 202 ? -17.953 -15.18 26.016 1 86.56 202 THR A C 1
ATOM 1598 O O . THR A 1 202 ? -18.219 -16.375 26.016 1 86.56 202 THR A O 1
ATOM 1601 N N . ASP A 1 203 ? -18.891 -14.289 25.75 1 83.19 203 ASP A N 1
ATOM 1602 C CA . ASP A 1 203 ? -20.328 -14.523 25.938 1 83.19 203 ASP A CA 1
ATOM 1603 C C . ASP A 1 203 ? -20.984 -14.977 24.641 1 83.19 203 ASP A C 1
ATOM 1605 O O . ASP A 1 203 ? -21.812 -15.891 24.641 1 83.19 203 ASP A O 1
ATOM 1609 N N . LEU A 1 204 ? -20.5 -14.461 23.609 1 82.81 204 LEU A N 1
ATOM 1610 C CA . LEU A 1 204 ? -21.281 -14.602 22.375 1 82.81 204 LEU A CA 1
ATOM 1611 C C . LEU A 1 204 ? -21.125 -16 21.797 1 82.81 204 LEU A C 1
ATOM 1613 O O . LEU A 1 204 ? -22.109 -16.578 21.297 1 82.81 204 LEU A O 1
ATOM 1617 N N . PRO A 1 205 ? -19.953 -16.625 21.938 1 79.44 205 PRO A N 1
ATOM 1618 C CA . PRO A 1 205 ? -19.859 -18 21.422 1 79.44 205 PRO A CA 1
ATOM 1619 C C . PRO A 1 205 ? -20.812 -18.953 22.141 1 79.44 205 PRO A C 1
ATOM 1621 O O . PRO A 1 205 ? -21.422 -19.812 21.5 1 79.44 205 PRO A O 1
ATOM 1624 N N . ILE A 1 206 ? -20.969 -18.766 23.359 1 80.5 206 ILE A N 1
ATOM 1625 C CA . ILE A 1 206 ? -21.844 -19.609 24.156 1 80.5 206 ILE A CA 1
ATOM 1626 C C . ILE A 1 206 ? -23.297 -19.391 23.734 1 80.5 206 ILE A C 1
ATOM 1628 O O . ILE A 1 206 ? -24.047 -20.344 23.531 1 80.5 206 ILE A O 1
ATOM 1632 N N . LEU A 1 207 ? -23.609 -18.172 23.562 1 78.88 207 LEU A N 1
ATOM 1633 C CA . LEU A 1 207 ? -24.969 -17.797 23.172 1 78.88 207 LEU A CA 1
ATOM 1634 C C . LEU A 1 207 ? -25.297 -18.328 21.781 1 78.88 207 LEU A C 1
ATOM 1636 O O . LEU A 1 207 ? -26.391 -18.859 21.562 1 78.88 207 LEU A O 1
ATOM 1640 N N . MET A 1 208 ? -24.391 -18.234 20.859 1 80.75 208 MET A N 1
ATOM 1641 C CA . MET A 1 208 ? -24.594 -18.672 19.484 1 80.75 208 MET A CA 1
ATOM 1642 C C . MET A 1 208 ? -24.75 -20.188 19.406 1 80.75 208 MET A C 1
ATOM 1644 O O . MET A 1 208 ? -25.547 -20.703 18.625 1 80.75 208 MET A O 1
ATOM 1648 N N . ASN A 1 209 ? -23.922 -20.812 20.141 1 76.5 209 ASN A N 1
ATOM 1649 C CA . ASN A 1 209 ? -24.016 -22.266 20.172 1 76.5 209 ASN A CA 1
ATOM 1650 C C . ASN A 1 209 ? -25.375 -22.734 20.656 1 76.5 209 ASN A C 1
ATOM 1652 O O . ASN A 1 209 ? -25.875 -23.781 20.234 1 76.5 209 ASN A O 1
ATOM 1656 N N . ARG A 1 210 ? -25.875 -22 21.562 1 74 210 ARG A N 1
ATOM 1657 C CA . ARG A 1 210 ? -27.172 -22.359 22.125 1 74 210 ARG A CA 1
ATOM 1658 C C . ARG A 1 210 ? -28.281 -22.25 21.062 1 74 210 ARG A C 1
ATOM 1660 O O . ARG A 1 210 ? -29.219 -23.047 21.062 1 74 210 ARG A O 1
ATOM 1667 N N . TYR A 1 211 ? -28.062 -21.281 20.219 1 70 211 TYR A N 1
ATOM 1668 C CA . TYR A 1 211 ? -29.156 -20.969 19.297 1 70 211 TYR A CA 1
ATOM 1669 C C . TYR A 1 211 ? -28.906 -21.562 17.922 1 70 211 TYR A C 1
ATOM 1671 O O . TYR A 1 211 ? -29.828 -21.734 17.125 1 70 211 TYR A O 1
ATOM 1679 N N . MET A 1 212 ? -27.688 -21.641 17.703 1 66.62 212 MET A N 1
ATOM 1680 C CA . MET A 1 212 ? -27.406 -22.141 16.359 1 66.62 212 MET A CA 1
ATOM 1681 C C . MET A 1 212 ? -26.547 -23.406 16.422 1 66.62 212 MET A C 1
ATOM 1683 O O . MET A 1 212 ? -25.625 -23.5 17.219 1 66.62 212 MET A O 1
ATOM 1687 N N . ASN A 1 213 ? -27.109 -24.453 16.047 1 60.28 213 ASN A N 1
ATOM 1688 C CA . ASN A 1 213 ? -26.281 -25.656 15.898 1 60.28 213 ASN A CA 1
ATOM 1689 C C . ASN A 1 213 ? -25.172 -25.453 14.867 1 60.28 213 ASN A C 1
ATOM 1691 O O . ASN A 1 213 ? -24.578 -26.422 14.398 1 60.28 213 ASN A O 1
ATOM 1695 N N . SER A 1 214 ? -25.172 -24.156 14.391 1 58.84 214 SER A N 1
ATOM 1696 C CA . SER A 1 214 ? -24.5 -24 13.109 1 58.84 214 SER A CA 1
ATOM 1697 C C . SER A 1 214 ? -23.047 -23.609 13.297 1 58.84 214 SER A C 1
ATOM 1699 O O . SER A 1 214 ? -22.672 -23.062 14.336 1 58.84 214 SER A O 1
ATOM 1701 N N . GLN A 1 215 ? -22.266 -24.25 12.492 1 60.5 215 GLN A N 1
ATOM 1702 C CA . GLN A 1 215 ? -20.844 -24.141 12.188 1 60.5 215 GLN A CA 1
ATOM 1703 C C . GLN A 1 215 ? -20.5 -22.75 11.648 1 60.5 215 GLN A C 1
ATOM 1705 O O . GLN A 1 215 ? -19.422 -22.531 11.109 1 60.5 215 GLN A O 1
ATOM 1710 N N . ILE A 1 216 ? -21.406 -21.828 11.859 1 63.41 216 ILE A N 1
ATOM 1711 C CA . ILE A 1 216 ? -21.109 -20.531 11.266 1 63.41 216 ILE A CA 1
ATOM 1712 C C . ILE A 1 216 ? -20.031 -19.828 12.102 1 63.41 216 ILE A C 1
ATOM 1714 O O . ILE A 1 216 ? -20.188 -19.672 13.312 1 63.41 216 ILE A O 1
ATOM 1718 N N . GLN A 1 217 ? -18.984 -19.547 11.516 1 79.06 217 GLN A N 1
ATOM 1719 C CA . GLN A 1 217 ? -17.891 -18.875 12.188 1 79.06 217 GLN A CA 1
ATOM 1720 C C . GLN A 1 217 ? -18.109 -17.359 12.234 1 79.06 217 GLN A C 1
ATOM 1722 O O . GLN A 1 217 ? -17.203 -16.578 11.961 1 79.06 217 GLN A O 1
ATOM 1727 N N . ILE A 1 218 ? -19.406 -17.016 12.633 1 83.25 218 ILE A N 1
ATOM 1728 C CA . ILE A 1 218 ? -19.812 -15.617 12.547 1 83.25 218 ILE A CA 1
ATOM 1729 C C . ILE A 1 218 ? -19.062 -14.797 13.602 1 83.25 218 ILE A C 1
ATOM 1731 O O . ILE A 1 218 ? -18.688 -13.648 13.344 1 83.25 218 ILE A O 1
ATOM 1735 N N . VAL A 1 219 ? -18.891 -15.453 14.711 1 87.12 219 VAL A N 1
ATOM 1736 C CA . VAL A 1 219 ? -18.203 -14.742 15.781 1 87.12 219 VAL A CA 1
ATOM 1737 C C . VAL A 1 219 ? -16.781 -14.383 15.336 1 87.12 219 VAL A C 1
ATOM 1739 O O . VAL A 1 219 ? -16.328 -13.266 15.555 1 87.12 219 VAL A O 1
ATOM 1742 N N . LYS A 1 220 ? -16.203 -15.297 14.727 1 86.75 220 LYS A N 1
ATOM 1743 C CA . LYS A 1 220 ? -14.852 -15.062 14.219 1 86.75 220 LYS A CA 1
ATOM 1744 C C . LYS A 1 220 ? -14.844 -13.953 13.172 1 86.75 220 LYS A C 1
ATOM 1746 O O . LYS A 1 220 ? -13.938 -13.117 13.156 1 86.75 220 LYS A O 1
ATOM 1751 N N . VAL A 1 221 ? -15.797 -13.93 12.352 1 88.94 221 VAL A N 1
ATOM 1752 C CA . VAL A 1 221 ? -15.898 -12.93 11.289 1 88.94 221 VAL A CA 1
ATOM 1753 C C . VAL A 1 221 ? -16.062 -11.539 11.906 1 88.94 221 VAL A C 1
ATOM 1755 O O . VAL A 1 221 ? -15.375 -10.594 11.5 1 88.94 221 VAL A O 1
ATOM 1758 N N . ILE A 1 222 ? -16.906 -11.516 12.906 1 90.69 222 ILE A N 1
ATOM 1759 C CA . ILE A 1 222 ? -17.141 -10.227 13.562 1 90.69 222 ILE A CA 1
ATOM 1760 C C . ILE A 1 222 ? -15.859 -9.773 14.266 1 90.69 222 ILE A C 1
ATOM 1762 O O . ILE A 1 222 ? -15.523 -8.586 14.242 1 90.69 222 ILE A O 1
ATOM 1766 N N . GLN A 1 223 ? -15.242 -10.703 14.859 1 88.69 223 GLN A N 1
ATOM 1767 C CA . GLN A 1 223 ? -13.984 -10.383 15.523 1 88.69 223 GLN A CA 1
ATOM 1768 C C . GLN A 1 223 ? -12.977 -9.789 14.547 1 88.69 223 GLN A C 1
ATOM 1770 O O . GLN A 1 223 ? -12.305 -8.805 14.852 1 88.69 223 GLN A O 1
ATOM 1775 N N . GLU A 1 224 ? -12.852 -10.344 13.422 1 88.31 224 GLU A N 1
ATOM 1776 C CA . GLU A 1 224 ? -11.945 -9.852 12.398 1 88.31 224 GLU A CA 1
ATOM 1777 C C . GLU A 1 224 ? -12.328 -8.438 11.953 1 88.31 224 GLU A C 1
ATOM 1779 O O . GLU A 1 224 ? -11.453 -7.598 11.734 1 88.31 224 GLU A O 1
ATOM 1784 N N . MET A 1 225 ? -13.57 -8.258 11.836 1 90.56 225 MET A N 1
ATOM 1785 C CA . MET A 1 225 ? -14.055 -6.941 11.43 1 90.56 225 MET A CA 1
ATOM 1786 C C . MET A 1 225 ? -13.742 -5.895 12.492 1 90.56 225 MET A C 1
ATOM 1788 O O . MET A 1 225 ? -13.352 -4.77 12.172 1 90.56 225 MET A O 1
ATOM 1792 N N . MET A 1 226 ? -13.875 -6.281 13.742 1 88.75 226 MET A N 1
ATOM 1793 C CA . MET A 1 226 ? -13.547 -5.371 14.836 1 88.75 226 MET A CA 1
ATOM 1794 C C . MET A 1 226 ? -12.07 -4.98 14.805 1 88.75 226 MET A C 1
ATOM 1796 O O . MET A 1 226 ? -11.727 -3.824 15.047 1 88.75 226 MET A O 1
ATOM 1800 N N . ASN A 1 227 ? -11.328 -5.965 14.461 1 85.69 227 ASN A N 1
ATOM 1801 C CA . ASN A 1 227 ? -9.898 -5.707 14.375 1 85.69 227 ASN A CA 1
ATOM 1802 C C . ASN A 1 227 ? -9.57 -4.723 13.25 1 85.69 227 ASN A C 1
ATOM 1804 O O . ASN A 1 227 ? -8.641 -3.924 13.375 1 85.69 227 ASN A O 1
ATOM 1808 N N . ARG A 1 228 ? -10.312 -4.664 12.289 1 86.06 228 ARG A N 1
ATOM 1809 C CA . ARG A 1 228 ? -10.07 -3.793 11.141 1 86.06 228 ARG A CA 1
ATOM 1810 C C . ARG A 1 228 ? -10.367 -2.338 11.484 1 86.06 228 ARG A C 1
ATOM 1812 O O . ARG A 1 228 ? -9.75 -1.425 10.938 1 86.06 228 ARG A O 1
ATOM 1819 N N . PHE A 1 229 ? -11.32 -2.164 12.289 1 83.38 229 PHE A N 1
ATOM 1820 C CA . PHE A 1 229 ? -11.609 -0.803 12.727 1 83.38 229 PHE A CA 1
ATOM 1821 C C . PHE A 1 229 ? -10.391 -0.164 13.367 1 83.38 229 PHE A C 1
ATOM 1823 O O . PHE A 1 229 ? -10.188 1.048 13.266 1 83.38 229 PHE A O 1
ATOM 1830 N N . GLU A 1 230 ? -9.602 -0.954 13.891 1 75.12 230 GLU A N 1
ATOM 1831 C CA . GLU A 1 230 ? -8.43 -0.434 14.602 1 75.12 230 GLU A CA 1
ATOM 1832 C C . GLU A 1 230 ? -7.207 -0.396 13.688 1 75.12 230 GLU A C 1
ATOM 1834 O O . GLU A 1 230 ? -6.402 0.536 13.766 1 75.12 230 GLU A O 1
ATOM 1839 N N . ASN A 1 231 ? -7.172 -1.312 12.812 1 75.31 231 ASN A N 1
ATOM 1840 C CA . ASN A 1 231 ? -5.922 -1.499 12.078 1 75.31 231 ASN A CA 1
ATOM 1841 C C . ASN A 1 231 ? -5.914 -0.713 10.773 1 75.31 231 ASN A C 1
ATOM 1843 O O . ASN A 1 231 ? -4.848 -0.394 10.242 1 75.31 231 ASN A O 1
ATOM 1847 N N . ASP A 1 232 ? -7.031 -0.386 10.281 1 76.19 232 ASP A N 1
ATOM 1848 C CA . ASP A 1 232 ? -7.098 0.214 8.953 1 76.19 232 ASP A CA 1
ATOM 1849 C C . ASP A 1 232 ? -7.156 1.737 9.047 1 76.19 232 ASP A C 1
ATOM 1851 O O . ASP A 1 232 ? -7.668 2.396 8.141 1 76.19 232 ASP A O 1
ATOM 1855 N N . ARG A 1 233 ? -6.535 2.283 10.07 1 82.75 233 ARG A N 1
ATOM 1856 C CA . ARG A 1 233 ? -6.66 3.725 10.25 1 82.75 233 ARG A CA 1
ATOM 1857 C C . ARG A 1 233 ? -5.406 4.449 9.773 1 82.75 233 ARG A C 1
ATOM 1859 O O . ARG A 1 233 ? -5.332 5.68 9.828 1 82.75 233 ARG A O 1
ATOM 1866 N N . MET A 1 234 ? -4.48 3.691 9.312 1 89.81 234 MET A N 1
ATOM 1867 C CA . MET A 1 234 ? -3.232 4.336 8.914 1 89.81 234 MET A CA 1
ATOM 1868 C C . MET A 1 234 ? -2.994 4.184 7.414 1 89.81 234 MET A C 1
ATOM 1870 O O . MET A 1 234 ? -3.258 3.121 6.844 1 89.81 234 MET A O 1
ATOM 1874 N N . HIS A 1 235 ? -2.482 5.195 6.887 1 92.56 235 HIS A N 1
ATOM 1875 C CA . HIS A 1 235 ? -2.098 5.164 5.484 1 92.56 235 HIS A CA 1
ATOM 1876 C C . HIS A 1 235 ? -0.819 5.961 5.246 1 92.56 235 HIS A C 1
ATOM 1878 O O . HIS A 1 235 ? -0.663 7.062 5.773 1 92.56 235 HIS A O 1
ATOM 1884 N N . VAL A 1 236 ? 0.064 5.281 4.531 1 93.81 236 VAL A N 1
ATOM 1885 C CA . VAL A 1 236 ? 1.301 5.957 4.152 1 93.81 236 VAL A CA 1
ATOM 1886 C C . VAL A 1 236 ? 1.316 6.199 2.645 1 93.81 236 VAL A C 1
ATOM 1888 O O . VAL A 1 236 ? 1.141 5.266 1.858 1 93.81 236 VAL A O 1
ATOM 1891 N N . ALA A 1 237 ? 1.491 7.449 2.266 1 93.94 237 ALA A N 1
ATOM 1892 C CA . ALA A 1 237 ? 1.55 7.824 0.856 1 93.94 237 ALA A CA 1
ATOM 1893 C C . ALA A 1 237 ? 2.912 8.414 0.501 1 93.94 237 ALA A C 1
ATOM 1895 O O . ALA A 1 237 ? 3.582 9 1.354 1 93.94 237 ALA A O 1
ATOM 1896 N N . GLY A 1 238 ? 3.295 8.117 -0.758 1 92.38 238 GLY A N 1
ATOM 1897 C CA . GLY A 1 238 ? 4.508 8.734 -1.274 1 92.38 238 GLY A CA 1
ATOM 1898 C C . GLY A 1 238 ? 5.773 8.133 -0.698 1 92.38 238 GLY A C 1
ATOM 1899 O O . GLY A 1 238 ? 6.738 8.852 -0.426 1 92.38 238 GLY A O 1
ATOM 1900 N N . ARG A 1 239 ? 5.82 6.871 -0.42 1 89.12 239 ARG A N 1
ATOM 1901 C CA . ARG A 1 239 ? 7.023 6.207 0.073 1 89.12 239 ARG A CA 1
ATOM 1902 C C . ARG A 1 239 ? 8.203 6.434 -0.87 1 89.12 239 ARG A C 1
ATOM 1904 O O . ARG A 1 239 ? 9.344 6.559 -0.425 1 89.12 239 ARG A O 1
ATOM 1911 N N . ARG A 1 240 ? 7.945 6.543 -2.131 1 86.44 240 AR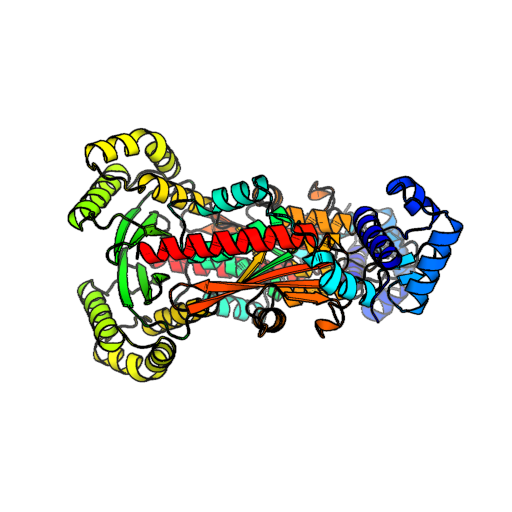G A N 1
ATOM 1912 C CA . ARG A 1 240 ? 8.992 6.695 -3.137 1 86.44 240 ARG A CA 1
ATOM 1913 C C . ARG A 1 240 ? 9.727 8.023 -2.961 1 86.44 240 ARG A C 1
ATOM 1915 O O . ARG A 1 240 ? 10.891 8.148 -3.359 1 86.44 240 ARG A O 1
ATOM 1922 N N . TYR A 1 241 ? 9.133 8.922 -2.322 1 89.12 241 TYR A N 1
ATOM 1923 C CA . TYR A 1 241 ? 9.742 10.242 -2.195 1 89.12 241 TYR A CA 1
ATOM 1924 C C . TYR A 1 241 ? 10.883 10.227 -1.191 1 89.12 241 TYR A C 1
ATOM 1926 O O . TYR A 1 241 ? 11.727 11.125 -1.185 1 89.12 241 TYR A O 1
ATOM 1934 N N . LEU A 1 242 ? 10.906 9.227 -0.369 1 88 242 LEU A N 1
ATOM 1935 C CA . LEU A 1 242 ? 12.023 9.07 0.556 1 88 242 LEU A CA 1
ATOM 1936 C C . LEU A 1 242 ? 13.336 8.922 -0.201 1 88 242 LEU A C 1
ATOM 1938 O O . LEU A 1 242 ? 14.391 9.344 0.286 1 88 242 LEU A O 1
ATOM 1942 N N . LEU A 1 243 ? 13.234 8.398 -1.387 1 85.44 243 LEU A N 1
ATOM 1943 C CA . LEU A 1 243 ? 14.43 8.133 -2.188 1 85.44 243 LEU A CA 1
ATOM 1944 C C . LEU A 1 243 ? 15.023 9.438 -2.719 1 85.44 243 LEU A C 1
ATOM 1946 O O . LEU A 1 243 ? 16.203 9.484 -3.092 1 85.44 243 LEU A O 1
ATOM 1950 N N . ASN A 1 244 ? 14.203 10.422 -2.75 1 81.88 244 ASN A N 1
ATOM 1951 C CA . ASN A 1 244 ? 14.648 11.695 -3.307 1 81.88 244 ASN A CA 1
ATOM 1952 C C . ASN A 1 244 ? 15.641 12.391 -2.379 1 81.88 244 ASN A C 1
ATOM 1954 O O . ASN A 1 244 ? 16.359 13.305 -2.803 1 81.88 244 ASN A O 1
ATOM 1958 N N . TYR A 1 245 ? 15.656 11.891 -1.239 1 76.44 245 TYR A N 1
ATOM 1959 C CA . TYR A 1 245 ? 16.469 12.609 -0.264 1 76.44 245 TYR A CA 1
ATOM 1960 C C . TYR A 1 245 ? 17.781 11.883 -0.006 1 76.44 245 TYR A C 1
ATOM 1962 O O . TYR A 1 245 ? 18.562 12.289 0.865 1 76.44 245 TYR A O 1
ATOM 1970 N N . PHE A 1 246 ? 17.875 10.875 -0.595 1 70.69 246 PHE A N 1
ATOM 1971 C CA . PHE A 1 246 ? 19.125 10.141 -0.435 1 70.69 246 PHE A CA 1
ATOM 1972 C C . PHE A 1 246 ? 20.047 10.359 -1.63 1 70.69 246 PHE A C 1
ATOM 1974 O O . PHE A 1 246 ? 19.609 10.266 -2.779 1 70.69 246 PHE A O 1
ATOM 1981 N N . ASP A 1 247 ? 21.078 11.062 -1.214 1 62.41 247 ASP A N 1
ATOM 1982 C CA . ASP A 1 247 ? 22.109 11.297 -2.229 1 62.41 247 ASP A CA 1
ATOM 1983 C C . ASP A 1 247 ? 22.891 10.016 -2.527 1 62.41 247 ASP A C 1
ATOM 1985 O O . ASP A 1 247 ? 22.641 8.977 -1.917 1 62.41 247 ASP A O 1
ATOM 1989 N N . HIS A 1 248 ? 23.75 10.141 -3.547 1 56.19 248 HIS A N 1
ATOM 1990 C CA . HIS A 1 248 ? 24.578 9.062 -4.074 1 56.19 248 HIS A CA 1
ATOM 1991 C C . HIS A 1 248 ? 25.359 8.375 -2.963 1 56.19 248 HIS A C 1
ATOM 1993 O O . HIS A 1 248 ? 25.766 7.215 -3.104 1 56.19 248 HIS A O 1
ATOM 1999 N N . HIS A 1 249 ? 25.484 9.133 -1.863 1 54.84 249 HIS A N 1
ATOM 2000 C CA . HIS A 1 249 ? 26.297 8.555 -0.803 1 54.84 249 HIS A CA 1
ATOM 2001 C C . HIS A 1 249 ? 25.438 8.141 0.389 1 54.84 249 HIS A C 1
ATOM 2003 O O . HIS A 1 249 ? 25.969 7.922 1.486 1 54.84 249 HIS A O 1
ATOM 2009 N N . ALA A 1 250 ? 24.266 8.078 0.057 1 59.5 250 ALA A N 1
ATOM 2010 C CA . ALA A 1 250 ? 23.375 7.871 1.203 1 59.5 250 ALA A CA 1
ATOM 2011 C C . ALA A 1 250 ? 23.531 6.461 1.764 1 59.5 250 ALA A C 1
ATOM 2013 O O . ALA A 1 250 ? 23.922 5.539 1.046 1 59.5 250 ALA A O 1
ATOM 2014 N N . ASN A 1 251 ? 23.516 6.355 3.066 1 71.62 251 ASN A N 1
ATOM 2015 C CA . ASN A 1 251 ? 23.516 5.121 3.848 1 71.62 251 ASN A CA 1
ATOM 2016 C C . ASN A 1 251 ? 22.281 4.277 3.57 1 71.62 251 ASN A C 1
ATOM 2018 O O . ASN A 1 251 ? 21.188 4.594 4.043 1 71.62 251 ASN A O 1
ATOM 2022 N N . VAL A 1 252 ? 22.453 3.289 2.707 1 75.38 252 VAL A N 1
ATOM 2023 C CA . VAL A 1 252 ? 21.375 2.4 2.307 1 75.38 252 VAL A CA 1
ATOM 2024 C C . VAL A 1 252 ? 20.719 1.778 3.545 1 75.38 252 VAL A C 1
ATOM 2026 O O . VAL A 1 252 ? 19.516 1.56 3.578 1 75.38 252 VAL A O 1
ATOM 2029 N N . ASP A 1 253 ? 21.547 1.634 4.488 1 80.25 253 ASP A N 1
ATOM 2030 C CA . ASP A 1 253 ? 21.031 1.042 5.719 1 80.25 253 ASP A CA 1
ATOM 2031 C C . ASP A 1 253 ? 20.031 1.973 6.395 1 80.25 253 ASP A C 1
ATOM 2033 O O . ASP A 1 253 ? 19.031 1.515 6.957 1 80.25 253 ASP A O 1
ATOM 2037 N N . GLN A 1 254 ? 20.391 3.16 6.324 1 83.38 254 GLN A N 1
ATOM 2038 C CA . GLN A 1 254 ? 19.453 4.133 6.883 1 83.38 254 GLN A CA 1
ATOM 2039 C C . GLN A 1 254 ? 18.141 4.129 6.121 1 83.38 254 GLN A C 1
ATOM 2041 O O . GLN A 1 254 ? 17.062 4.176 6.723 1 83.38 254 GLN A O 1
ATOM 2046 N N . LEU A 1 255 ? 18.281 4.074 4.871 1 83.38 255 LEU A N 1
ATOM 2047 C CA . LEU A 1 255 ? 17.094 4.043 4.023 1 83.38 255 LEU A CA 1
ATOM 2048 C C . LEU A 1 255 ? 16.25 2.805 4.316 1 83.38 255 LEU A C 1
ATOM 2050 O O . LEU A 1 255 ? 15.023 2.895 4.438 1 83.38 255 LEU A O 1
ATOM 2054 N N . LYS A 1 256 ? 16.859 1.668 4.465 1 83.75 256 LYS A N 1
ATOM 2055 C CA . LYS A 1 256 ? 16.172 0.425 4.809 1 83.75 256 LYS A CA 1
ATOM 2056 C C . LYS A 1 256 ? 15.43 0.558 6.133 1 83.75 256 LYS A C 1
ATOM 2058 O O . LYS A 1 256 ? 14.289 0.118 6.254 1 83.75 256 LYS A O 1
ATOM 2063 N N . GLY A 1 257 ? 16.141 1.146 7.016 1 88 257 GLY A N 1
ATOM 2064 C CA . GLY A 1 257 ? 15.523 1.354 8.32 1 88 257 GLY A CA 1
ATOM 2065 C C . GLY A 1 257 ? 14.289 2.23 8.266 1 88 257 GLY A C 1
ATOM 2066 O O . GLY A 1 257 ? 13.297 1.953 8.945 1 88 257 GLY A O 1
ATOM 2067 N N . ILE A 1 258 ? 14.297 3.225 7.457 1 89.94 258 ILE A N 1
ATOM 2068 C CA . ILE A 1 258 ? 13.172 4.145 7.348 1 89.94 258 ILE A CA 1
ATOM 2069 C C . ILE A 1 258 ? 12 3.447 6.664 1 89.94 258 ILE A C 1
ATOM 2071 O O . ILE A 1 258 ? 10.852 3.598 7.086 1 89.94 258 ILE A O 1
ATOM 2075 N N . TYR A 1 259 ? 12.289 2.666 5.688 1 87.88 259 TYR A N 1
ATOM 2076 C CA . TYR A 1 259 ? 11.242 1.919 5.004 1 87.88 259 TYR A CA 1
ATOM 2077 C C . TYR A 1 259 ? 10.602 0.904 5.941 1 87.88 259 TYR A C 1
ATOM 2079 O O . TYR A 1 259 ? 9.383 0.706 5.914 1 87.88 259 TYR A O 1
ATOM 2087 N N . GLN A 1 260 ? 11.406 0.317 6.691 1 88.12 260 GLN A N 1
ATOM 2088 C CA . GLN A 1 260 ? 10.883 -0.61 7.684 1 88.12 260 GLN A CA 1
ATOM 2089 C C . GLN A 1 260 ? 9.992 0.112 8.695 1 88.12 260 GLN A C 1
ATOM 2091 O O . GLN A 1 260 ? 8.961 -0.412 9.102 1 88.12 260 GLN A O 1
ATOM 2096 N N . LEU A 1 261 ? 10.43 1.219 9.07 1 91.19 261 LEU A N 1
ATOM 2097 C CA . LEU A 1 261 ? 9.641 2.041 9.977 1 91.19 261 LEU A CA 1
ATOM 2098 C C . LEU A 1 261 ? 8.273 2.355 9.375 1 91.19 261 LEU A C 1
ATOM 2100 O O . LEU A 1 261 ? 7.254 2.301 10.078 1 91.19 261 LEU A O 1
ATOM 2104 N N . MET A 1 262 ? 8.195 2.619 8.07 1 90.56 262 MET A N 1
ATOM 2105 C CA . MET A 1 262 ? 6.953 2.98 7.383 1 90.56 262 MET A CA 1
ATOM 2106 C C . MET A 1 262 ? 5.992 1.799 7.336 1 90.56 262 MET A C 1
ATOM 2108 O O . MET A 1 262 ? 4.785 1.98 7.16 1 90.56 262 MET A O 1
ATOM 2112 N N . ASP A 1 263 ? 6.539 0.646 7.523 1 85.44 263 ASP A N 1
ATOM 2113 C CA . ASP A 1 263 ? 5.727 -0.564 7.465 1 85.44 263 ASP A CA 1
ATOM 2114 C C . ASP A 1 263 ? 5.203 -0.942 8.852 1 85.44 263 ASP A C 1
ATOM 2116 O O . ASP A 1 263 ? 4.371 -1.843 8.977 1 85.44 263 ASP A O 1
ATOM 2120 N N . ASP A 1 264 ? 5.691 -0.216 9.805 1 88.69 264 ASP A N 1
ATOM 2121 C CA . ASP A 1 264 ? 5.312 -0.53 11.18 1 88.69 264 ASP A CA 1
ATOM 2122 C C . ASP A 1 264 ? 4.309 0.49 11.719 1 88.69 264 ASP A C 1
ATOM 2124 O O . ASP A 1 264 ? 4.695 1.578 12.156 1 88.69 264 ASP A O 1
ATOM 2128 N N . GLN A 1 265 ? 3.125 0.07 11.805 1 87.88 265 GLN A N 1
ATOM 2129 C CA . GLN A 1 265 ? 2.055 0.98 12.195 1 87.88 265 GLN A CA 1
ATOM 2130 C C . GLN A 1 265 ? 2.254 1.483 13.625 1 87.88 265 GLN A C 1
ATOM 2132 O O . GLN A 1 265 ? 2.051 2.666 13.906 1 87.88 265 GLN A O 1
ATOM 2137 N N . SER A 1 266 ? 2.592 0.626 14.484 1 88.44 266 SER A N 1
ATOM 2138 C CA . SER A 1 266 ? 2.756 0.991 15.883 1 88.44 266 SER A CA 1
ATOM 2139 C C . SER A 1 266 ? 3.869 2.018 16.062 1 88.44 266 SER A C 1
ATOM 2141 O O . SER A 1 266 ? 3.693 3.018 16.766 1 88.44 266 SER A O 1
ATOM 2143 N N . LYS A 1 267 ? 4.969 1.796 15.422 1 90.69 267 LYS A N 1
ATOM 2144 C CA . LYS A 1 267 ? 6.102 2.705 15.531 1 90.69 267 LYS A CA 1
ATOM 2145 C C . LYS A 1 267 ? 5.785 4.062 14.914 1 90.69 267 LYS A C 1
ATOM 2147 O O . LYS A 1 267 ? 6.168 5.102 15.453 1 90.69 267 LYS A O 1
ATOM 2152 N N . LEU A 1 268 ? 5.078 4.016 13.859 1 91.12 268 LEU A N 1
ATOM 2153 C CA . LEU A 1 268 ? 4.719 5.266 13.195 1 91.12 268 LEU A CA 1
ATOM 2154 C C . LEU A 1 268 ? 3.738 6.066 14.047 1 91.12 268 LEU A C 1
ATOM 2156 O O . LEU A 1 268 ? 3.832 7.293 14.117 1 91.12 268 LEU A O 1
ATOM 2160 N N . HIS A 1 269 ? 2.854 5.344 14.602 1 88.88 269 HIS A N 1
ATOM 2161 C CA . HIS A 1 269 ? 1.89 6.02 15.461 1 88.88 269 HIS A CA 1
ATOM 2162 C C . HIS A 1 269 ? 2.586 6.734 16.609 1 88.88 269 HIS A C 1
ATOM 2164 O O . HIS A 1 269 ? 2.252 7.875 16.938 1 88.88 269 HIS A O 1
ATOM 2170 N N . GLN A 1 270 ? 3.512 6.094 17.203 1 89.19 270 GLN A N 1
ATOM 2171 C CA . GLN A 1 270 ? 4.27 6.684 18.297 1 89.19 270 GLN A CA 1
ATOM 2172 C C . GLN A 1 270 ? 5.059 7.906 17.828 1 89.19 270 GLN A C 1
ATOM 2174 O O . GLN A 1 270 ? 5.188 8.891 18.562 1 89.19 270 GLN A O 1
ATOM 2179 N N . LEU A 1 271 ? 5.488 7.805 16.688 1 90 271 LEU A N 1
ATOM 2180 C CA . LEU A 1 271 ? 6.293 8.883 16.125 1 90 271 LEU A CA 1
ATOM 2181 C C . LEU A 1 271 ? 5.445 10.125 15.875 1 90 271 LEU A C 1
ATOM 2183 O O . LEU A 1 271 ? 5.879 11.242 16.156 1 90 271 LEU A O 1
ATOM 2187 N N . VAL A 1 272 ? 4.23 9.883 15.398 1 88.56 272 VAL A N 1
ATOM 2188 C CA . VAL A 1 272 ? 3.424 11.016 14.945 1 88.56 272 VAL A CA 1
ATOM 2189 C C . VAL A 1 272 ? 2.586 11.547 16.109 1 88.56 272 VAL A C 1
ATOM 2191 O O . VAL A 1 272 ? 2.125 12.688 16.078 1 88.56 272 VAL A O 1
ATOM 2194 N N . THR A 1 273 ? 2.273 10.664 16.984 1 82.88 273 THR A N 1
ATOM 2195 C CA . THR A 1 273 ? 1.411 11.078 18.094 1 82.88 273 THR A CA 1
ATOM 2196 C C . THR A 1 273 ? 2.115 12.102 18.969 1 82.88 273 THR A C 1
ATOM 2198 O O . THR A 1 273 ? 3.277 11.914 19.344 1 82.88 273 THR A O 1
ATOM 2201 N N . ASN A 1 274 ? 1.519 13.195 18.969 1 72.06 274 ASN A N 1
ATOM 2202 C CA . ASN A 1 274 ? 2.021 14.234 19.875 1 72.06 274 ASN A CA 1
ATOM 2203 C C . ASN A 1 274 ? 0.891 14.883 20.656 1 72.06 274 ASN A C 1
ATOM 2205 O O . ASN A 1 274 ? -0.285 14.688 20.344 1 72.06 274 ASN A O 1
ATOM 2209 N N . ASP A 1 275 ? 1.287 15.352 21.75 1 65.94 275 ASP A N 1
ATOM 2210 C CA . ASP A 1 275 ? 0.352 15.938 22.703 1 65.94 275 ASP A CA 1
ATOM 2211 C C . ASP A 1 275 ? -0.216 17.25 22.172 1 65.94 275 ASP A C 1
ATOM 2213 O O . ASP A 1 275 ? -1.089 17.859 22.797 1 65.94 275 ASP A O 1
ATOM 2217 N N . HIS A 1 276 ? 0.198 17.594 21 1 66.12 276 HIS A N 1
ATOM 2218 C CA . HIS A 1 276 ? -0.176 18.953 20.594 1 66.12 276 HIS A CA 1
ATOM 2219 C C . HIS A 1 276 ? -1.307 18.922 19.578 1 66.12 276 HIS A C 1
ATOM 2221 O O . HIS A 1 276 ? -1.388 18.016 18.75 1 66.12 276 HIS A O 1
ATOM 2227 N N . GLN A 1 277 ? -2.24 19.812 19.812 1 68.5 277 GLN A N 1
ATOM 2228 C CA . GLN A 1 277 ? -3.432 19.906 18.969 1 68.5 277 GLN A CA 1
ATOM 2229 C C . GLN A 1 277 ? -3.143 20.688 17.688 1 68.5 277 GLN A C 1
ATOM 2231 O O . GLN A 1 277 ? -3.881 20.578 16.703 1 68.5 277 GLN A O 1
ATOM 2236 N N . ASP A 1 278 ? -2.039 21.328 17.641 1 82.5 278 ASP A N 1
ATOM 2237 C CA . ASP A 1 278 ? -1.788 22.156 16.469 1 82.5 278 ASP A CA 1
ATOM 2238 C C . ASP A 1 278 ? -0.695 21.562 15.594 1 82.5 278 ASP A C 1
ATOM 2240 O O . ASP A 1 278 ? -0.303 20.406 15.781 1 82.5 278 ASP A O 1
ATOM 2244 N N . ILE A 1 279 ? -0.409 22.281 14.625 1 91.69 279 ILE A N 1
ATOM 2245 C CA . ILE A 1 279 ? 0.667 21.875 13.727 1 91.69 279 ILE A CA 1
ATOM 2246 C C . ILE A 1 279 ? 2.002 21.938 14.469 1 91.69 279 ILE A C 1
ATOM 2248 O O . ILE A 1 279 ? 2.314 22.922 15.125 1 91.69 279 ILE A O 1
ATOM 2252 N N . GLN A 1 280 ? 2.693 20.875 14.438 1 93 280 GLN A N 1
ATOM 2253 C CA . GLN A 1 280 ? 3.992 20.781 15.094 1 93 280 GLN A CA 1
ATOM 2254 C C . GLN A 1 280 ? 5.074 20.344 14.109 1 93 280 GLN A C 1
ATOM 2256 O O . GLN A 1 280 ? 4.832 19.484 13.25 1 93 280 GLN A O 1
ATOM 2261 N N . ILE A 1 281 ? 6.18 21.031 14.242 1 93.81 281 ILE A N 1
ATOM 2262 C CA . ILE A 1 281 ? 7.344 20.656 13.445 1 93.81 281 ILE A CA 1
ATOM 2263 C C . ILE A 1 281 ? 8.453 20.141 14.367 1 93.81 281 ILE A C 1
ATOM 2265 O O . ILE A 1 281 ? 8.867 20.844 15.297 1 93.81 281 ILE A O 1
ATOM 2269 N N . ARG A 1 282 ? 8.898 18.984 14.148 1 94.12 282 ARG A N 1
ATOM 2270 C CA . ARG A 1 282 ? 10.031 18.422 14.875 1 94.12 282 ARG A CA 1
ATOM 2271 C C . ARG A 1 282 ? 11.211 18.188 13.953 1 94.12 282 ARG A C 1
ATOM 2273 O O . ARG A 1 282 ? 11.055 17.594 12.875 1 94.12 282 ARG A O 1
ATOM 2280 N N . LEU A 1 283 ? 12.398 18.609 14.453 1 93.38 283 LEU A N 1
ATOM 2281 C CA . LEU A 1 283 ? 13.602 18.531 13.625 1 93.38 283 LEU A CA 1
ATOM 2282 C C . LEU A 1 283 ? 14.578 17.5 14.18 1 93.38 283 LEU A C 1
ATOM 2284 O O . LEU A 1 283 ? 14.867 17.5 15.383 1 93.38 283 LEU A O 1
ATOM 2288 N N . GLY A 1 284 ? 15.062 16.688 13.289 1 85.5 284 GLY A N 1
ATOM 2289 C CA . GLY A 1 284 ? 16.203 15.836 13.586 1 85.5 284 GLY A CA 1
ATOM 2290 C C . GLY A 1 284 ? 16.125 15.18 14.953 1 85.5 284 GLY A C 1
ATOM 2291 O O . GLY A 1 284 ? 15.195 14.422 15.234 1 85.5 284 GLY A O 1
ATOM 2292 N N . SER A 1 285 ? 17.016 15.711 15.773 1 80.75 285 SER A N 1
ATOM 2293 C CA . SER A 1 285 ? 17.219 15.117 17.094 1 80.75 285 SER A CA 1
ATOM 2294 C C . SER A 1 285 ? 15.977 15.289 17.969 1 80.75 285 SER A C 1
ATOM 2296 O O . SER A 1 285 ? 15.805 14.57 18.953 1 80.75 285 SER A O 1
ATOM 2298 N N . GLU A 1 286 ? 15.141 16.188 17.625 1 87.44 286 GLU A N 1
ATOM 2299 C CA . GLU A 1 286 ? 13.93 16.391 18.406 1 87.44 286 GLU A CA 1
ATOM 2300 C C . GLU A 1 286 ? 12.992 15.188 18.328 1 87.44 286 GLU A C 1
ATOM 2302 O O . GLU A 1 286 ? 12.117 15.016 19.172 1 87.44 286 GLU A O 1
ATOM 2307 N N . MET A 1 287 ? 13.133 14.367 17.281 1 85.12 287 MET A N 1
ATOM 2308 C CA . MET A 1 287 ? 12.273 13.195 17.094 1 85.12 287 MET A CA 1
ATOM 2309 C C . MET A 1 287 ? 12.812 12.008 17.891 1 85.12 287 MET A C 1
ATOM 2311 O O . MET A 1 287 ? 12.109 11.008 18.062 1 85.12 287 MET A O 1
ATOM 2315 N N . ASP A 1 288 ? 13.891 12.086 18.422 1 82.25 288 ASP A N 1
ATOM 2316 C CA . ASP A 1 288 ? 14.523 11.047 19.234 1 82.25 288 ASP A CA 1
ATOM 2317 C C . ASP A 1 288 ? 14.492 9.703 18.516 1 82.25 288 ASP A C 1
ATOM 2319 O O . ASP A 1 288 ? 14.07 8.695 19.094 1 82.25 288 ASP A O 1
ATOM 2323 N N . HIS A 1 289 ? 14.812 9.711 17.281 1 86.62 289 HIS A N 1
ATOM 2324 C CA . HIS A 1 289 ? 14.891 8.5 16.484 1 86.62 289 HIS A CA 1
ATOM 2325 C C . HIS A 1 289 ? 16.203 8.43 15.703 1 86.62 289 HIS A C 1
ATOM 2327 O O . HIS A 1 289 ? 16.516 9.336 14.938 1 86.62 289 HIS A O 1
ATOM 2333 N N . PRO A 1 290 ? 16.906 7.406 15.914 1 86.44 290 PRO A N 1
ATOM 2334 C CA . PRO A 1 290 ? 18.266 7.34 15.344 1 86.44 290 PRO A CA 1
ATOM 2335 C C . PRO A 1 290 ? 18.266 7.418 13.82 1 86.44 290 PRO A C 1
ATOM 2337 O O . PRO A 1 290 ? 19.219 7.918 13.219 1 86.44 290 PRO A O 1
ATOM 2340 N N . LEU A 1 291 ? 17.188 7.016 13.211 1 88.38 291 LEU A N 1
ATOM 2341 C CA . LEU A 1 291 ? 17.156 6.949 11.75 1 88.38 291 LEU A CA 1
ATOM 2342 C C . LEU A 1 291 ? 16.734 8.289 11.164 1 88.38 291 LEU A C 1
ATOM 2344 O O . LEU A 1 291 ? 16.891 8.523 9.961 1 88.38 291 LEU A O 1
ATOM 2348 N N . LEU A 1 292 ? 16.219 9.227 11.984 1 90.69 292 LEU A N 1
ATOM 2349 C CA . LEU A 1 292 ? 15.523 10.383 11.422 1 90.69 292 LEU A CA 1
ATOM 2350 C C . LEU A 1 292 ? 16.266 11.672 11.773 1 90.69 292 LEU A C 1
ATOM 2352 O O . LEU A 1 292 ? 15.672 12.758 11.734 1 90.69 292 LEU A O 1
ATOM 2356 N N . GLY A 1 293 ? 17.562 11.57 12.062 1 87.75 293 GLY A N 1
ATOM 2357 C CA . GLY A 1 293 ? 18.359 12.719 12.469 1 87.75 293 GLY A CA 1
ATOM 2358 C C . GLY A 1 293 ? 18.406 13.812 11.414 1 87.75 293 GLY A C 1
ATOM 2359 O O . GLY A 1 293 ? 18.531 14.992 11.742 1 87.75 293 GLY A O 1
ATOM 2360 N N . ASP A 1 294 ? 18.281 13.477 10.125 1 86.5 294 ASP A N 1
ATOM 2361 C CA . ASP A 1 294 ? 18.375 14.438 9.031 1 86.5 294 ASP A CA 1
ATOM 2362 C C . ASP A 1 294 ? 17 14.734 8.438 1 86.5 294 ASP A C 1
ATOM 2364 O O . ASP A 1 294 ? 16.906 15.281 7.34 1 86.5 294 ASP A O 1
ATOM 2368 N N . PHE A 1 295 ? 16.047 14.336 9.242 1 91.88 295 PHE A N 1
ATOM 2369 C CA . PHE A 1 295 ? 14.68 14.508 8.75 1 91.88 295 PHE A CA 1
ATOM 2370 C C . PHE A 1 295 ? 13.906 15.477 9.641 1 91.88 295 PHE A C 1
ATOM 2372 O O . PHE A 1 295 ? 14.375 15.852 10.719 1 91.88 295 PHE A O 1
ATOM 2379 N N . SER A 1 296 ? 12.844 15.938 9.078 1 94.56 296 SER A N 1
ATOM 2380 C CA . SER A 1 296 ? 11.852 16.703 9.82 1 94.56 296 SER A CA 1
ATOM 2381 C C . SER A 1 296 ? 10.461 16.078 9.695 1 94.56 296 SER A C 1
ATOM 2383 O O . SER A 1 296 ? 10.156 15.438 8.695 1 94.56 296 SER A O 1
ATOM 2385 N N . LEU A 1 297 ? 9.711 16.219 10.758 1 95.5 297 LEU A N 1
ATOM 2386 C CA . LEU A 1 297 ? 8.352 15.703 10.812 1 95.5 297 LEU A CA 1
ATOM 2387 C C . LEU A 1 297 ? 7.355 16.812 11.109 1 95.5 297 LEU A C 1
ATOM 2389 O O . LEU A 1 297 ? 7.469 17.5 12.133 1 95.5 297 LEU A O 1
ATOM 2393 N N . VAL A 1 298 ? 6.477 17.031 10.188 1 95.81 298 VAL A N 1
ATOM 2394 C CA . VAL A 1 298 ? 5.387 17.969 10.398 1 95.81 298 VAL A CA 1
ATOM 2395 C C . VAL A 1 298 ? 4.098 17.219 10.719 1 95.81 298 VAL A C 1
ATOM 2397 O O . VAL A 1 298 ? 3.656 16.375 9.93 1 95.81 298 VAL A O 1
ATOM 2400 N N . THR A 1 299 ? 3.512 17.484 11.836 1 95.12 299 THR A N 1
ATOM 2401 C CA . THR A 1 299 ? 2.285 16.797 12.234 1 95.12 299 THR A CA 1
ATOM 2402 C C . THR A 1 299 ? 1.158 17.797 12.461 1 95.12 299 THR A C 1
ATOM 2404 O O . THR A 1 299 ? 1.404 18.922 12.891 1 95.12 299 THR A O 1
ATOM 2407 N N . ALA A 1 300 ? 0.039 17.391 12.125 1 93.19 300 ALA A N 1
ATOM 2408 C CA . ALA A 1 300 ? -1.164 18.188 12.375 1 93.19 300 ALA A CA 1
ATOM 2409 C C . ALA A 1 300 ? -2.32 17.297 12.82 1 93.19 300 ALA A C 1
ATOM 2411 O O . ALA A 1 300 ? -2.58 16.25 12.211 1 93.19 300 ALA A O 1
ATOM 2412 N N . SER A 1 301 ? -2.939 17.703 13.875 1 90.75 301 SER A N 1
ATOM 2413 C CA . SER A 1 301 ? -4.113 16.984 14.344 1 90.75 301 SER A CA 1
ATOM 2414 C C . SER A 1 301 ? -5.402 17.641 13.883 1 90.75 301 SER A C 1
ATOM 2416 O O . SER A 1 301 ? -5.418 18.844 13.586 1 90.75 301 SER A O 1
ATOM 2418 N N . TYR A 1 302 ? -6.375 16.906 13.727 1 85.81 302 TYR A N 1
ATOM 2419 C CA . TYR A 1 302 ? -7.719 17.406 13.461 1 85.81 302 TYR A CA 1
ATOM 2420 C C . TYR A 1 302 ? -8.758 16.656 14.289 1 85.81 302 TYR A C 1
ATOM 2422 O O . TYR A 1 302 ? -8.523 15.516 14.695 1 85.81 302 TYR A O 1
ATOM 2430 N N . GLU A 1 303 ? -9.797 17.344 14.531 1 83.25 303 GLU A N 1
ATOM 2431 C CA . GLU A 1 303 ? -10.852 16.75 15.359 1 83.25 303 GLU A CA 1
ATOM 2432 C C . GLU A 1 303 ? -12.148 16.594 14.562 1 83.25 303 GLU A C 1
ATOM 2434 O O . GLU A 1 303 ? -12.484 17.438 13.727 1 83.25 303 GLU A O 1
ATOM 2439 N N . THR A 1 304 ? -12.797 15.516 14.859 1 80.44 304 THR A N 1
ATOM 2440 C CA . THR A 1 304 ? -14.117 15.289 14.281 1 80.44 304 THR A CA 1
ATOM 2441 C C . THR A 1 304 ? -15.211 15.883 15.172 1 80.44 304 THR A C 1
ATOM 2443 O O . THR A 1 304 ? -14.953 16.234 16.328 1 80.44 304 THR A O 1
ATOM 2446 N N . PRO A 1 305 ? -16.375 16.062 14.57 1 78.62 305 PRO A N 1
ATOM 2447 C CA . PRO A 1 305 ? -17.484 16.562 15.391 1 78.62 305 PRO A CA 1
ATOM 2448 C C . PRO A 1 305 ? -17.75 15.695 16.609 1 78.62 305 PRO A C 1
ATOM 2450 O O . PRO A 1 305 ? -18.266 16.188 17.625 1 78.62 305 PRO A O 1
ATOM 2453 N N . ASN A 1 306 ? -17.406 14.445 16.625 1 76 306 ASN A N 1
ATOM 2454 C CA . ASN A 1 306 ? -17.609 13.539 17.75 1 76 306 ASN A CA 1
ATOM 2455 C C . ASN A 1 306 ? -16.406 13.547 18.703 1 76 306 ASN A C 1
ATOM 2457 O O . ASN A 1 306 ? -16.266 12.656 19.547 1 76 306 ASN A O 1
ATOM 2461 N N . GLN A 1 307 ? -15.477 14.453 18.453 1 77.81 307 GLN A N 1
ATOM 2462 C CA . GLN A 1 307 ? -14.328 14.711 19.312 1 77.81 307 GLN A CA 1
ATOM 2463 C C . GLN A 1 307 ? -13.266 13.625 19.172 1 77.81 307 GLN A C 1
ATOM 2465 O O . GLN A 1 307 ? -12.492 13.375 20.094 1 77.81 307 GLN A O 1
ATOM 2470 N N . ASP A 1 308 ? -13.43 12.906 18.141 1 79.44 308 ASP A N 1
ATOM 2471 C CA . ASP A 1 308 ? -12.336 12 17.812 1 79.44 308 ASP A CA 1
ATOM 2472 C C . ASP A 1 308 ? -11.195 12.75 17.125 1 79.44 308 ASP A C 1
ATOM 2474 O O . ASP A 1 308 ? -11.422 13.75 16.438 1 79.44 308 ASP A O 1
ATOM 2478 N N . THR A 1 309 ? -10.008 12.219 17.359 1 83.31 309 THR A N 1
ATOM 2479 C CA . THR A 1 309 ? -8.852 12.938 16.828 1 83.31 309 THR A CA 1
ATOM 2480 C C . THR A 1 309 ? -8.148 12.102 15.766 1 83.31 309 THR A C 1
ATOM 2482 O O . THR A 1 309 ? -7.969 10.898 15.93 1 83.31 309 THR A O 1
ATOM 2485 N N . GLY A 1 310 ? -7.891 12.727 14.672 1 86.75 310 GLY A N 1
ATOM 2486 C CA . GLY A 1 310 ? -7.039 12.18 13.625 1 86.75 310 GLY A CA 1
ATOM 2487 C C . GLY A 1 310 ? -5.766 12.977 13.414 1 86.75 310 GLY A C 1
ATOM 2488 O O . GLY A 1 310 ? -5.605 14.062 13.984 1 86.75 310 GLY A O 1
ATOM 2489 N N . MET A 1 311 ? -4.852 12.367 12.664 1 91.25 311 MET A N 1
ATOM 2490 C CA . MET A 1 311 ? -3.557 13.016 12.484 1 91.25 311 MET A CA 1
ATOM 2491 C C . MET A 1 311 ? -3.066 12.859 11.047 1 91.25 311 MET A C 1
ATOM 2493 O O . MET A 1 311 ? -3.264 11.812 10.43 1 91.25 311 MET A O 1
ATOM 2497 N N . ILE A 1 312 ? -2.463 13.914 10.594 1 94.25 312 ILE A N 1
ATOM 2498 C CA . ILE A 1 312 ? -1.703 13.867 9.344 1 94.25 312 ILE A CA 1
ATOM 2499 C C . ILE A 1 312 ? -0.256 14.281 9.609 1 94.25 312 ILE A C 1
ATOM 2501 O O . ILE A 1 312 ? 0.009 15.125 10.469 1 94.25 312 ILE A O 1
ATOM 2505 N N . ALA A 1 313 ? 0.58 13.641 8.875 1 95.81 313 ALA A N 1
ATOM 2506 C CA . ALA A 1 313 ? 1.997 13.914 9.102 1 95.81 313 ALA A CA 1
ATOM 2507 C C . ALA A 1 313 ? 2.77 13.898 7.785 1 95.81 313 ALA A C 1
ATOM 2509 O O . ALA A 1 313 ? 2.363 13.242 6.824 1 95.81 313 ALA A O 1
ATOM 2510 N N . LEU A 1 314 ? 3.809 14.688 7.789 1 96.56 314 LEU A N 1
ATOM 2511 C CA . LEU A 1 314 ? 4.723 14.773 6.656 1 96.56 314 LEU A CA 1
ATOM 2512 C C . LEU A 1 314 ? 6.16 14.547 7.098 1 96.56 314 LEU A C 1
ATOM 2514 O O . LEU A 1 314 ? 6.652 15.219 8.008 1 96.56 314 LEU A O 1
ATOM 2518 N N . LEU A 1 315 ? 6.734 13.555 6.473 1 95.56 315 LEU A N 1
ATOM 2519 C CA . LEU A 1 315 ? 8.141 13.273 6.727 1 95.56 315 LEU A CA 1
ATOM 2520 C C . LEU A 1 315 ? 9 13.695 5.539 1 95.56 315 LEU A C 1
ATOM 2522 O O . LEU A 1 315 ? 8.789 13.234 4.414 1 95.56 315 LEU A O 1
ATOM 2526 N N . GLY A 1 316 ? 9.945 14.617 5.789 1 93.5 316 GLY A N 1
ATOM 2527 C CA . GLY A 1 316 ? 10.852 15.117 4.77 1 93.5 316 GLY A CA 1
ATOM 2528 C C . GLY A 1 316 ? 12.203 15.531 5.324 1 93.5 316 GLY A C 1
ATOM 2529 O O . GLY A 1 316 ? 12.469 15.367 6.52 1 93.5 316 GLY A O 1
ATOM 2530 N N . PRO A 1 317 ? 13.008 15.984 4.426 1 91.31 317 PRO A N 1
ATOM 2531 C CA . PRO A 1 317 ? 14.312 16.453 4.898 1 91.31 317 PRO A CA 1
ATOM 2532 C C . PRO A 1 317 ? 14.211 17.703 5.773 1 91.31 317 PRO A C 1
ATOM 2534 O O . PRO A 1 317 ? 13.195 18.406 5.738 1 91.31 317 PRO A O 1
ATOM 2537 N N . LYS A 1 318 ? 15.211 17.984 6.539 1 90.19 318 LYS A N 1
ATOM 2538 C CA . LYS A 1 318 ? 15.227 19.109 7.465 1 90.19 318 LYS A CA 1
ATOM 2539 C C . LYS A 1 318 ? 15.156 20.438 6.715 1 90.19 318 LYS A C 1
ATOM 2541 O O . LYS A 1 318 ? 14.742 21.453 7.277 1 90.19 318 LYS A O 1
ATOM 2546 N N . ASN A 1 319 ? 15.602 20.438 5.504 1 91 319 ASN A N 1
ATOM 2547 C CA . ASN A 1 319 ? 15.641 21.688 4.75 1 91 319 ASN A CA 1
ATOM 2548 C C . ASN A 1 319 ? 14.406 21.859 3.879 1 91 319 ASN A C 1
ATOM 2550 O O . ASN A 1 319 ? 14.492 22.359 2.756 1 91 319 ASN A O 1
ATOM 2554 N N . MET A 1 320 ? 13.266 21.375 4.363 1 92.62 320 MET A N 1
ATOM 2555 C CA . MET A 1 320 ? 12.008 21.547 3.648 1 92.62 320 MET A CA 1
ATOM 2556 C C . MET A 1 320 ? 11.664 23.031 3.533 1 92.62 320 MET A C 1
ATOM 2558 O O . MET A 1 320 ? 12.047 23.828 4.387 1 92.62 320 MET A O 1
ATOM 2562 N N . PRO A 1 321 ? 11.008 23.406 2.434 1 92.12 321 PRO A N 1
ATOM 2563 C CA . PRO A 1 321 ? 10.43 24.75 2.4 1 92.12 321 PRO A CA 1
ATOM 2564 C C . PRO A 1 321 ? 9.25 24.906 3.35 1 92.12 321 PRO A C 1
ATOM 2566 O O . PRO A 1 321 ? 8.094 24.891 2.908 1 92.12 321 PRO A O 1
ATOM 2569 N N . TYR A 1 322 ? 9.5 25.234 4.527 1 92.88 322 TYR A N 1
ATOM 2570 C CA . TYR A 1 322 ? 8.547 25.125 5.621 1 92.88 322 TYR A CA 1
ATOM 2571 C C . TYR A 1 322 ? 7.363 26.062 5.406 1 92.88 322 TYR A C 1
ATOM 2573 O O . TYR A 1 322 ? 6.23 25.75 5.773 1 92.88 322 TYR A O 1
ATOM 2581 N N . SER A 1 323 ? 7.602 27.188 4.84 1 90.38 323 SER A N 1
ATOM 2582 C CA . SER A 1 323 ? 6.496 28.109 4.578 1 90.38 323 SER A CA 1
ATOM 2583 C C . SER A 1 323 ? 5.453 27.469 3.67 1 90.38 323 SER A C 1
ATOM 2585 O O . SER A 1 323 ? 4.258 27.5 3.973 1 90.38 323 SER A O 1
ATOM 2587 N N . ASN A 1 324 ? 5.945 26.906 2.65 1 90.62 324 ASN A N 1
ATOM 2588 C CA . ASN A 1 324 ? 5.062 26.234 1.704 1 90.62 324 ASN A CA 1
ATOM 2589 C C . ASN A 1 324 ? 4.402 25 2.326 1 90.62 324 ASN A C 1
ATOM 2591 O O . ASN A 1 324 ? 3.197 24.797 2.182 1 90.62 324 ASN A O 1
ATOM 2595 N N . VAL A 1 325 ? 5.156 24.25 3.006 1 93.44 325 VAL A N 1
ATOM 2596 C CA . VAL A 1 325 ? 4.68 23.016 3.629 1 93.44 325 VAL A CA 1
ATOM 2597 C C . VAL A 1 325 ? 3.576 23.344 4.633 1 93.44 325 VAL A C 1
ATOM 2599 O O . VAL A 1 325 ? 2.525 22.703 4.641 1 93.44 325 VAL A O 1
ATOM 2602 N N . LEU A 1 326 ? 3.785 24.328 5.398 1 92.38 326 LEU A N 1
ATOM 2603 C CA . LEU A 1 326 ? 2.809 24.719 6.414 1 92.38 326 LEU A CA 1
ATOM 2604 C C . LEU A 1 326 ? 1.518 25.203 5.766 1 92.38 326 LEU A C 1
ATOM 2606 O O . LEU A 1 326 ? 0.424 24.938 6.27 1 92.38 326 LEU A O 1
ATOM 2610 N N . SER A 1 327 ? 1.703 25.875 4.723 1 91.88 327 SER A N 1
ATOM 2611 C CA . SER A 1 327 ? 0.529 26.359 4 1 91.88 327 SER A CA 1
ATOM 2612 C C . SER A 1 327 ? -0.324 25.203 3.5 1 91.88 327 SER A C 1
ATOM 2614 O O . SER A 1 327 ? -1.547 25.203 3.652 1 91.88 327 SER A O 1
ATOM 2616 N N . ILE A 1 328 ? 0.291 24.25 2.979 1 94.31 328 ILE A N 1
ATOM 2617 C CA . ILE A 1 328 ? -0.401 23.094 2.434 1 94.31 328 ILE A CA 1
ATOM 2618 C C . ILE A 1 328 ? -1.067 22.312 3.562 1 94.31 328 ILE A C 1
ATOM 2620 O O . ILE A 1 328 ? -2.236 21.938 3.459 1 94.31 328 ILE A O 1
ATOM 2624 N N . VAL A 1 329 ? -0.325 22.109 4.609 1 94.56 329 VAL A N 1
ATOM 2625 C CA . VAL A 1 329 ? -0.835 21.359 5.746 1 94.56 329 VAL A CA 1
ATOM 2626 C C . VAL A 1 329 ? -2.037 22.078 6.352 1 94.56 329 VAL A C 1
ATOM 2628 O O . VAL A 1 329 ? -3.049 21.453 6.676 1 94.56 329 VAL A O 1
ATOM 2631 N N . LYS A 1 330 ? -1.895 23.359 6.484 1 91.69 330 LYS A N 1
ATOM 2632 C CA . LYS A 1 330 ? -3 24.156 7.016 1 91.69 330 LYS A CA 1
ATOM 2633 C C . LYS A 1 330 ? -4.227 24.047 6.117 1 91.69 330 LYS A C 1
ATOM 2635 O O . LYS A 1 330 ? -5.34 23.844 6.598 1 91.69 330 LYS A O 1
ATOM 2640 N N . GLY A 1 331 ? -3.984 24.234 4.879 1 91.5 331 GLY A N 1
ATOM 2641 C CA . GLY A 1 331 ? -5.078 24.125 3.926 1 91.5 331 GLY A CA 1
ATOM 2642 C C . GLY A 1 331 ? -5.766 22.766 3.971 1 91.5 331 GLY A C 1
ATOM 2643 O O . GLY A 1 331 ? -6.996 22.703 3.957 1 91.5 331 GLY A O 1
ATOM 2644 N N . LEU A 1 332 ? -5.035 21.766 4.008 1 94.69 332 LEU A N 1
ATOM 2645 C CA . LEU A 1 332 ? -5.586 20.406 4.062 1 94.69 332 LEU A CA 1
ATOM 2646 C C . LEU A 1 332 ? -6.375 20.203 5.352 1 94.69 332 LEU A C 1
ATOM 2648 O O . LEU A 1 332 ? -7.477 19.641 5.324 1 94.69 332 LEU A O 1
ATOM 2652 N N . ARG A 1 333 ? -5.727 20.594 6.41 1 91.81 333 ARG A N 1
ATOM 2653 C CA . ARG A 1 333 ? -6.379 20.438 7.703 1 91.81 333 ARG A CA 1
ATOM 2654 C C . ARG A 1 333 ? -7.746 21.109 7.711 1 91.81 333 ARG A C 1
ATOM 2656 O O . ARG A 1 333 ? -8.727 20.531 8.195 1 91.81 333 ARG A O 1
ATOM 2663 N N . GLU A 1 334 ? -7.832 22.281 7.164 1 89 334 GLU A N 1
ATOM 2664 C CA . GLU A 1 334 ? -9.078 23.031 7.113 1 89 334 GLU A CA 1
ATOM 2665 C C . GLU A 1 334 ? -10.109 22.328 6.219 1 89 334 GLU A C 1
ATOM 2667 O O . GLU A 1 334 ? -11.266 22.188 6.602 1 89 334 GLU A O 1
ATOM 2672 N N . GLU A 1 335 ? -9.664 21.938 5.125 1 89.06 335 GLU A N 1
ATOM 2673 C CA . GLU A 1 335 ? -10.57 21.25 4.199 1 89.06 335 GLU A CA 1
ATOM 2674 C C . GLU A 1 335 ? -11.039 19.922 4.77 1 89.06 335 GLU A C 1
ATOM 2676 O O . GLU A 1 335 ? -12.195 19.531 4.57 1 89.06 335 GLU A O 1
ATOM 2681 N N . LEU A 1 336 ? -10.133 19.281 5.348 1 89.25 336 LEU A N 1
ATOM 2682 C CA . LEU A 1 336 ? -10.453 18 5.969 1 89.25 336 LEU A CA 1
ATOM 2683 C C . LEU A 1 336 ? -11.516 18.172 7.051 1 89.25 336 LEU A C 1
ATOM 2685 O O . LEU A 1 336 ? -12.484 17.406 7.102 1 89.25 336 LEU A O 1
ATOM 2689 N N . ALA A 1 337 ? -11.359 19.141 7.879 1 85.56 337 ALA A N 1
ATOM 2690 C CA . ALA A 1 337 ? -12.32 19.422 8.938 1 85.56 337 ALA A CA 1
ATOM 2691 C C . ALA A 1 337 ? -13.695 19.734 8.359 1 85.56 337 ALA A C 1
ATOM 2693 O O . ALA A 1 337 ? -14.711 19.234 8.852 1 85.56 337 ALA A O 1
ATOM 2694 N N . THR A 1 338 ? -13.695 20.469 7.332 1 85.88 338 THR A N 1
ATOM 2695 C CA . THR A 1 338 ? -14.953 20.844 6.684 1 85.88 338 THR A CA 1
ATOM 2696 C C . THR A 1 338 ? -15.625 19.625 6.062 1 85.88 338 THR A C 1
ATOM 2698 O O . THR A 1 338 ? -16.828 19.438 6.199 1 85.88 338 THR A O 1
ATOM 2701 N N . THR A 1 339 ? -14.836 18.844 5.457 1 86.31 339 THR A N 1
ATOM 2702 C CA . THR A 1 339 ? -15.352 17.656 4.793 1 86.31 339 THR A CA 1
ATOM 2703 C C . THR A 1 339 ? -15.945 16.688 5.809 1 86.31 339 THR A C 1
ATOM 2705 O O . THR A 1 339 ? -17.031 16.141 5.594 1 86.31 339 THR A O 1
ATOM 2708 N N . ILE A 1 340 ? -15.281 16.531 6.859 1 84.75 340 ILE A N 1
ATOM 2709 C CA . ILE A 1 340 ? -15.734 15.617 7.906 1 84.75 340 ILE A CA 1
ATOM 2710 C C . ILE A 1 340 ? -17.016 16.156 8.539 1 84.75 340 ILE A C 1
ATOM 2712 O O . ILE A 1 340 ? -17.953 15.398 8.789 1 84.75 340 ILE A O 1
ATOM 2716 N N . GLU A 1 341 ? -17.031 17.422 8.773 1 84.5 341 GLU A N 1
ATOM 2717 C CA . GLU A 1 341 ? -18.219 18.047 9.336 1 84.5 341 GLU A CA 1
ATOM 2718 C C . GLU A 1 341 ? -19.422 17.859 8.422 1 84.5 341 GLU A C 1
ATOM 2720 O O . GLU A 1 341 ? -20.516 17.531 8.891 1 84.5 341 GLU A O 1
ATOM 2725 N N . ASP A 1 342 ? -19.188 18.062 7.223 1 81.56 342 ASP A N 1
ATOM 2726 C CA . ASP A 1 342 ? -20.266 17.891 6.246 1 81.56 342 ASP A CA 1
ATOM 2727 C C . ASP A 1 342 ? -20.766 16.453 6.215 1 81.56 342 ASP A C 1
ATOM 2729 O O . ASP A 1 342 ? -21.953 16.203 6.098 1 81.56 342 ASP A O 1
ATOM 2733 N N . TYR A 1 343 ? -19.844 15.609 6.34 1 77.81 343 TYR A N 1
ATOM 2734 C CA . TYR A 1 343 ? -20.188 14.195 6.344 1 77.81 343 TYR A CA 1
ATOM 2735 C C . TYR A 1 343 ? -21.062 13.844 7.547 1 77.81 343 TYR A C 1
ATOM 2737 O O . TYR A 1 343 ? -22.094 13.188 7.406 1 77.81 343 TYR A O 1
ATOM 2745 N N . TYR A 1 344 ? -20.734 14.344 8.664 1 76.56 344 TYR A N 1
ATOM 2746 C CA . TYR A 1 344 ? -21.438 14 9.898 1 76.56 344 TYR A CA 1
ATOM 2747 C C . TYR A 1 344 ? -22.766 14.727 9.977 1 76.56 344 TYR A C 1
ATOM 2749 O O . TYR A 1 344 ? -23.719 14.227 10.602 1 76.56 344 TYR A O 1
ATOM 2757 N N . ARG A 1 345 ? -22.812 15.836 9.336 1 76.56 345 ARG A N 1
ATOM 2758 C CA . ARG A 1 345 ? -24.078 16.562 9.305 1 76.56 345 ARG A CA 1
ATOM 2759 C C . ARG A 1 345 ? -25.125 15.789 8.5 1 76.56 345 ARG A C 1
ATOM 2761 O O . ARG A 1 345 ? -26.312 15.891 8.773 1 76.56 345 ARG A O 1
ATOM 2768 N N . ASN A 1 346 ? -24.609 15.023 7.633 1 69.5 346 ASN A N 1
ATOM 2769 C CA . ASN A 1 346 ? -25.516 14.289 6.75 1 69.5 346 ASN A CA 1
ATOM 2770 C C . ASN A 1 346 ? -25.766 12.875 7.266 1 69.5 346 ASN A C 1
ATOM 2772 O O . ASN A 1 346 ? -26.438 12.086 6.598 1 69.5 346 ASN A O 1
ATOM 2776 N N . LEU A 1 347 ? -25.172 12.539 8.453 1 67.69 347 LEU A N 1
ATOM 2777 C CA . LEU A 1 347 ? -25.422 11.242 9.07 1 67.69 347 LEU A CA 1
ATOM 2778 C C . LEU A 1 347 ? -26.625 11.305 10.008 1 67.69 347 LEU A C 1
ATOM 2780 O O . LEU A 1 347 ? -26.828 12.312 10.695 1 67.69 347 LEU A O 1
ATOM 2784 N N . MET B 1 1 ? 26.359 -24.859 -27.328 1 63.41 1 MET B N 1
ATOM 2785 C CA . MET B 1 1 ? 27.188 -26.047 -27.203 1 63.41 1 MET B CA 1
ATOM 2786 C C . MET B 1 1 ? 26.938 -26.766 -25.875 1 63.41 1 MET B C 1
ATOM 2788 O O . MET B 1 1 ? 26.609 -26.125 -24.875 1 63.41 1 MET B O 1
ATOM 2792 N N . MET B 1 2 ? 26.922 -28.078 -25.859 1 79.94 2 MET B N 1
ATOM 2793 C CA . MET B 1 2 ? 26.641 -28.891 -24.672 1 79.94 2 MET B CA 1
ATOM 2794 C C . MET B 1 2 ? 27.891 -29 -23.797 1 79.94 2 MET B C 1
ATOM 2796 O O . MET B 1 2 ? 28.984 -29.297 -24.297 1 79.94 2 MET B O 1
ATOM 2800 N N . LEU B 1 3 ? 27.812 -28.516 -22.578 1 90.06 3 LEU B N 1
ATOM 2801 C CA . LEU B 1 3 ? 28.922 -28.594 -21.625 1 90.06 3 LEU B CA 1
ATOM 2802 C C . LEU B 1 3 ? 29.156 -30.031 -21.172 1 90.06 3 LEU B C 1
ATOM 2804 O O . LEU B 1 3 ? 28.219 -30.844 -21.156 1 90.06 3 LEU B O 1
ATOM 2808 N N . THR B 1 4 ? 30.375 -30.281 -20.953 1 91.81 4 THR B N 1
ATOM 2809 C CA . THR B 1 4 ? 30.688 -31.594 -20.375 1 91.81 4 THR B CA 1
ATOM 2810 C C . THR B 1 4 ? 30.141 -31.688 -18.953 1 91.81 4 THR B C 1
ATOM 2812 O O . THR B 1 4 ? 29.797 -30.672 -18.344 1 91.81 4 THR B O 1
ATOM 2815 N N . ASN B 1 5 ? 30.125 -32.906 -18.453 1 90.25 5 ASN B N 1
ATOM 2816 C CA . ASN B 1 5 ? 29.656 -33.125 -17.094 1 90.25 5 ASN B CA 1
ATOM 2817 C C . ASN B 1 5 ? 30.5 -32.375 -16.078 1 90.25 5 ASN B C 1
ATOM 2819 O O . ASN B 1 5 ? 29.984 -31.828 -15.109 1 90.25 5 ASN B O 1
ATOM 2823 N N . ARG B 1 6 ? 31.734 -32.375 -16.359 1 91.19 6 ARG B N 1
ATOM 2824 C CA . ARG B 1 6 ? 32.656 -31.688 -15.461 1 91.19 6 ARG B CA 1
ATOM 2825 C C . ARG B 1 6 ? 32.406 -30.172 -15.492 1 91.19 6 ARG B C 1
ATOM 2827 O O . ARG B 1 6 ? 32.375 -29.531 -14.445 1 91.19 6 ARG B O 1
ATOM 2834 N N . GLN B 1 7 ? 32.219 -29.672 -16.64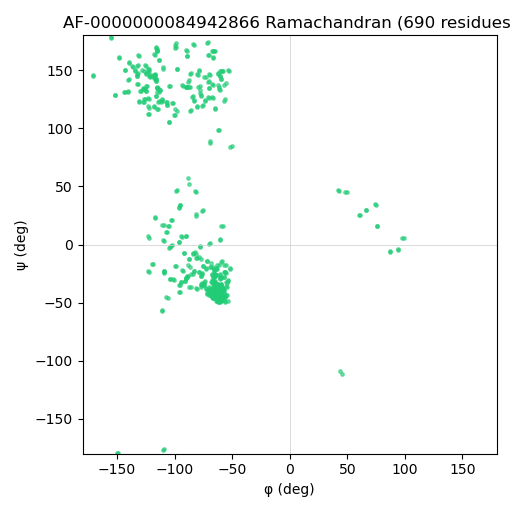1 1 93.31 7 GLN B N 1
ATOM 2835 C CA . GLN B 1 7 ? 31.953 -28.25 -16.797 1 93.31 7 GLN B CA 1
ATOM 2836 C C . GLN B 1 7 ? 30.625 -27.859 -16.141 1 93.31 7 GLN B C 1
ATOM 2838 O O . GLN B 1 7 ? 30.531 -26.812 -15.508 1 93.31 7 GLN B O 1
ATOM 2843 N N . LEU B 1 8 ? 29.703 -28.75 -16.297 1 92.5 8 LEU B N 1
ATOM 2844 C CA . LEU B 1 8 ? 28.406 -28.531 -15.703 1 92.5 8 LEU B CA 1
ATOM 2845 C C . LEU B 1 8 ? 28.5 -28.453 -14.18 1 92.5 8 LEU B C 1
ATOM 2847 O O . LEU B 1 8 ? 27.906 -27.562 -13.555 1 92.5 8 LEU B O 1
ATOM 2851 N N . LEU B 1 9 ? 29.141 -29.375 -13.695 1 91.62 9 LEU B N 1
ATOM 2852 C CA . LEU B 1 9 ? 29.328 -29.422 -12.25 1 91.62 9 LEU B CA 1
ATOM 2853 C C . LEU B 1 9 ? 30.016 -28.172 -11.734 1 91.62 9 LEU B C 1
ATOM 2855 O O . LEU B 1 9 ? 29.609 -27.594 -10.719 1 91.62 9 LEU B O 1
ATOM 2859 N N . ILE B 1 10 ? 31.016 -27.781 -12.391 1 93.56 10 ILE B N 1
ATOM 2860 C CA . ILE B 1 10 ? 31.781 -26.609 -11.984 1 93.56 10 ILE B CA 1
ATOM 2861 C C . ILE B 1 10 ? 30.922 -25.359 -12.078 1 93.56 10 ILE B C 1
ATOM 2863 O O . ILE B 1 10 ? 30.906 -24.531 -11.164 1 93.56 10 ILE B O 1
ATOM 2867 N N . LEU B 1 11 ? 30.219 -25.219 -13.164 1 94.56 11 LEU B N 1
ATOM 2868 C CA . LEU B 1 11 ? 29.328 -24.078 -13.328 1 94.56 11 LEU B CA 1
ATOM 2869 C C . LEU B 1 11 ? 28.297 -24.047 -12.219 1 94.56 11 LEU B C 1
ATOM 2871 O O . LEU B 1 11 ? 28.062 -22.984 -11.617 1 94.56 11 LEU B O 1
ATOM 2875 N N . GLN B 1 12 ? 27.703 -25.156 -11.969 1 93.38 12 GLN B N 1
ATOM 2876 C CA . GLN B 1 12 ? 26.703 -25.266 -10.906 1 93.38 12 GLN B CA 1
ATOM 2877 C C . GLN B 1 12 ? 27.281 -24.828 -9.562 1 93.38 12 GLN B C 1
ATOM 2879 O O . GLN B 1 12 ? 26.641 -24.062 -8.828 1 93.38 12 GLN B O 1
ATOM 2884 N N . LEU B 1 13 ? 28.406 -25.266 -9.289 1 93.19 13 LEU B N 1
ATOM 2885 C CA . LEU B 1 13 ? 29.031 -24.969 -8.008 1 93.19 13 LEU B CA 1
ATOM 2886 C C . LEU B 1 13 ? 29.391 -23.5 -7.902 1 93.19 13 LEU B C 1
ATOM 2888 O O . LEU B 1 13 ? 29.266 -22.891 -6.836 1 93.19 13 LEU B O 1
ATOM 2892 N N . ILE B 1 14 ? 29.859 -22.984 -8.961 1 94.44 14 ILE B N 1
ATOM 2893 C CA . ILE B 1 14 ? 30.203 -21.562 -8.969 1 94.44 14 ILE B CA 1
ATOM 2894 C C . ILE B 1 14 ? 28.953 -20.734 -8.719 1 94.44 14 ILE B C 1
ATOM 2896 O O . ILE B 1 14 ? 28.969 -19.797 -7.922 1 94.44 14 ILE B O 1
ATOM 2900 N N . ILE B 1 15 ? 27.906 -21.062 -9.391 1 93.88 15 ILE B N 1
ATOM 2901 C CA . ILE B 1 15 ? 26.641 -20.328 -9.25 1 93.88 15 ILE B CA 1
ATOM 2902 C C . ILE B 1 15 ? 26.141 -20.438 -7.812 1 93.88 15 ILE B C 1
ATOM 2904 O O . ILE B 1 15 ? 25.75 -19.453 -7.207 1 93.88 15 ILE B O 1
ATOM 2908 N N . GLN B 1 16 ? 26.203 -21.578 -7.289 1 91.44 16 GLN B N 1
ATOM 2909 C CA . GLN B 1 16 ? 25.75 -21.797 -5.918 1 91.44 16 GLN B CA 1
ATOM 2910 C C . GLN B 1 16 ? 26.594 -20.984 -4.934 1 91.44 16 GLN B C 1
ATOM 2912 O O . GLN B 1 16 ? 26.047 -20.297 -4.066 1 91.44 16 GLN B O 1
ATOM 2917 N N . LEU B 1 17 ? 27.859 -21.062 -5.078 1 92 17 LEU B N 1
ATOM 2918 C CA . LEU B 1 17 ? 28.75 -20.375 -4.156 1 92 17 LEU B CA 1
ATOM 2919 C C . LEU B 1 17 ? 28.625 -18.859 -4.293 1 92 17 LEU B C 1
ATOM 2921 O O . LEU B 1 17 ? 28.625 -18.141 -3.289 1 92 17 LEU B O 1
ATOM 2925 N N . TYR B 1 18 ? 28.547 -18.453 -5.52 1 91.75 18 TYR B N 1
ATOM 2926 C CA . TYR B 1 18 ? 28.406 -17.016 -5.738 1 91.75 18 TYR B CA 1
ATOM 2927 C C . TYR B 1 18 ? 27.094 -16.5 -5.141 1 91.75 18 TYR B C 1
ATOM 2929 O O . TYR B 1 18 ? 27.062 -15.406 -4.574 1 91.75 18 TYR B O 1
ATOM 2937 N N . THR B 1 19 ? 26.078 -17.188 -5.301 1 89.12 19 THR B N 1
ATOM 2938 C CA . THR B 1 19 ? 24.781 -16.812 -4.738 1 89.12 19 THR B CA 1
ATOM 2939 C C . THR B 1 19 ? 24.859 -16.703 -3.217 1 89.12 19 THR B C 1
ATOM 2941 O O . THR B 1 19 ? 24.281 -15.789 -2.625 1 89.12 19 THR B O 1
ATOM 2944 N N . GLU B 1 20 ? 25.578 -17.516 -2.623 1 87.38 20 GLU B N 1
ATOM 2945 C CA . GLU B 1 20 ? 25.672 -17.594 -1.167 1 87.38 20 GLU B CA 1
ATOM 2946 C C . GLU B 1 20 ? 26.609 -16.516 -0.62 1 87.38 20 GLU B C 1
ATOM 2948 O O . GLU B 1 20 ? 26.328 -15.922 0.425 1 87.38 20 GLU B O 1
ATOM 2953 N N . THR B 1 21 ? 27.672 -16.281 -1.354 1 86.75 21 THR B N 1
ATOM 2954 C CA . THR B 1 21 ? 28.719 -15.461 -0.762 1 86.75 21 THR B CA 1
ATOM 2955 C C . THR B 1 21 ? 28.781 -14.094 -1.437 1 86.75 21 THR B C 1
ATOM 2957 O O . THR B 1 21 ? 29.344 -13.148 -0.885 1 86.75 21 THR B O 1
ATOM 2960 N N . LEU B 1 22 ? 28.312 -14.023 -2.617 1 87 22 LEU B N 1
ATOM 2961 C CA . LEU B 1 22 ? 28.391 -12.844 -3.469 1 87 22 LEU B CA 1
ATOM 2962 C C . LEU B 1 22 ? 29.828 -12.445 -3.73 1 87 22 LEU B C 1
ATOM 2964 O O . LEU B 1 22 ? 30.141 -11.266 -3.947 1 87 22 LEU B O 1
ATOM 2968 N N . GLU B 1 23 ? 30.703 -13.43 -3.633 1 88.75 23 GLU B N 1
ATOM 2969 C CA . GLU B 1 23 ? 32.125 -13.242 -3.934 1 88.75 23 GLU B CA 1
ATOM 2970 C C . GLU B 1 23 ? 32.531 -14.086 -5.133 1 88.75 23 GLU B C 1
ATOM 2972 O O . GLU B 1 23 ? 32.094 -15.227 -5.289 1 88.75 23 GLU B O 1
ATOM 2977 N N . PRO B 1 24 ? 33.375 -13.43 -5.91 1 93.5 24 PRO B N 1
ATOM 2978 C CA . PRO B 1 24 ? 33.906 -14.242 -7.012 1 93.5 24 PRO B CA 1
ATOM 2979 C C . PRO B 1 24 ? 34.531 -15.555 -6.535 1 93.5 24 PRO B C 1
ATOM 2981 O O . PRO B 1 24 ? 35.125 -15.602 -5.453 1 93.5 24 PRO B O 1
ATOM 2984 N N . VAL B 1 25 ? 34.438 -16.531 -7.414 1 93.75 25 VAL B N 1
ATOM 2985 C CA . VAL B 1 25 ? 34.812 -17.875 -7 1 93.75 25 VAL B CA 1
ATOM 2986 C C . VAL B 1 25 ? 36.094 -18.297 -7.734 1 93.75 25 VAL B C 1
ATOM 2988 O O . VAL B 1 25 ? 36.125 -18.266 -8.969 1 93.75 25 VAL B O 1
ATOM 2991 N N . GLY B 1 26 ? 37.125 -18.641 -6.914 1 91.62 26 GLY B N 1
ATOM 2992 C CA . GLY B 1 26 ? 38.344 -19.172 -7.473 1 91.62 26 GLY B CA 1
ATOM 2993 C C . GLY B 1 26 ? 38.438 -20.688 -7.402 1 91.62 26 GLY B C 1
ATOM 2994 O O . GLY B 1 26 ? 37.594 -21.328 -6.738 1 91.62 26 GLY B O 1
ATOM 2995 N N . SER B 1 27 ? 39.469 -21.234 -8.117 1 90.38 27 SER B N 1
ATOM 2996 C CA . SER B 1 27 ? 39.625 -22.688 -8.18 1 90.38 27 SER B CA 1
ATOM 2997 C C . SER B 1 27 ? 39.938 -23.266 -6.805 1 90.38 27 SER B C 1
ATOM 2999 O O . SER B 1 27 ? 39.438 -24.359 -6.469 1 90.38 27 SER B O 1
ATOM 3001 N N . LYS B 1 28 ? 40.656 -22.547 -6.02 1 87.12 28 LYS B N 1
ATOM 3002 C CA . LYS B 1 28 ? 40.969 -23.031 -4.68 1 87.12 28 LYS B CA 1
ATOM 3003 C C . LYS B 1 28 ? 39.75 -23.125 -3.803 1 87.12 28 LYS B C 1
ATOM 3005 O O . LYS B 1 28 ? 39.562 -24.109 -3.088 1 87.12 28 LYS B O 1
ATOM 3010 N N . LYS B 1 29 ? 38.938 -22.172 -3.857 1 88.38 29 LYS B N 1
ATOM 3011 C CA . LYS B 1 29 ? 37.719 -22.156 -3.07 1 88.38 29 LYS B CA 1
ATOM 3012 C C . LYS B 1 29 ? 36.781 -23.281 -3.492 1 88.38 29 LYS B C 1
ATOM 3014 O O . LYS B 1 29 ? 36.156 -23.922 -2.648 1 88.38 29 LYS B O 1
ATOM 3019 N N . LEU B 1 30 ? 36.688 -23.531 -4.746 1 90.44 30 LEU B N 1
ATOM 3020 C CA . LEU B 1 30 ? 35.844 -24.594 -5.27 1 90.44 30 LEU B CA 1
ATOM 3021 C C . LEU B 1 30 ? 36.344 -25.953 -4.773 1 90.44 30 LEU B C 1
ATOM 3023 O O . LEU B 1 30 ? 35.531 -26.828 -4.445 1 90.44 30 LEU B O 1
ATOM 3027 N N . MET B 1 31 ? 37.625 -26.094 -4.773 1 87.19 31 MET B N 1
ATOM 3028 C CA . MET B 1 31 ? 38.188 -27.359 -4.332 1 87.19 31 MET B CA 1
ATOM 3029 C C . MET B 1 31 ? 37.938 -27.594 -2.852 1 87.19 31 MET B C 1
ATOM 3031 O O . MET B 1 31 ? 37.625 -28.734 -2.443 1 87.19 31 MET B O 1
ATOM 3035 N N . GLU B 1 32 ? 38.031 -26.609 -2.092 1 85.12 32 GLU B N 1
ATOM 3036 C CA . GLU B 1 32 ? 37.844 -26.688 -0.646 1 85.12 32 GLU B CA 1
ATOM 3037 C C . GLU B 1 32 ? 36.375 -27.016 -0.29 1 85.12 32 GLU B C 1
ATOM 3039 O O . GLU B 1 32 ? 36.125 -27.812 0.605 1 85.12 32 GLU B O 1
ATOM 3044 N N . VAL B 1 33 ? 35.5 -26.438 -0.938 1 82.94 33 VAL B N 1
ATOM 3045 C CA . VAL B 1 33 ? 34.094 -26.484 -0.537 1 82.94 33 VAL B CA 1
ATOM 3046 C C . VAL B 1 33 ? 33.438 -27.734 -1.118 1 82.94 33 VAL B C 1
ATOM 3048 O O . VAL B 1 33 ? 32.594 -28.359 -0.476 1 82.94 33 VAL B O 1
ATOM 3051 N N . ALA B 1 34 ? 33.75 -28.203 -2.314 1 77.81 34 ALA B N 1
ATOM 3052 C CA . ALA B 1 34 ? 32.969 -29.25 -2.994 1 77.81 34 ALA B CA 1
ATOM 3053 C C . ALA B 1 34 ? 33.75 -30.547 -3.047 1 77.81 34 ALA B C 1
ATOM 3055 O O . ALA B 1 34 ? 33.25 -31.578 -3.484 1 77.81 34 ALA B O 1
ATOM 3056 N N . GLU B 1 35 ? 34.906 -30.609 -2.463 1 80.25 35 GLU B N 1
ATOM 3057 C CA . GLU B 1 35 ? 35.719 -31.812 -2.5 1 80.25 35 GLU B CA 1
ATOM 3058 C C . GLU B 1 35 ? 35.719 -32.438 -3.891 1 80.25 35 GLU B C 1
ATOM 3060 O O . GLU B 1 35 ? 35.5 -33.656 -4.031 1 80.25 35 GLU B O 1
ATOM 3065 N N . LEU B 1 36 ? 35.875 -31.766 -4.848 1 82.94 36 LEU B N 1
ATOM 3066 C CA . LEU B 1 36 ? 35.875 -32.25 -6.23 1 82.94 36 LEU B CA 1
ATOM 3067 C C . LEU B 1 36 ? 37.094 -33.156 -6.496 1 82.94 36 LEU B C 1
ATOM 3069 O O . LEU B 1 36 ? 38.188 -32.906 -5.988 1 82.94 36 LEU B O 1
ATOM 3073 N N . PRO B 1 37 ? 36.844 -34.219 -7.191 1 83.75 37 PRO B N 1
ATOM 3074 C CA . PRO B 1 37 ? 37.906 -35.188 -7.492 1 83.75 37 PRO B CA 1
ATOM 3075 C C . PRO B 1 37 ? 38.844 -34.688 -8.586 1 83.75 37 PRO B C 1
ATOM 3077 O O . PRO B 1 37 ? 39.312 -35.469 -9.414 1 83.75 37 PRO B O 1
ATOM 3080 N N . PHE B 1 38 ? 39 -33.375 -8.703 1 87.25 38 PHE B N 1
ATOM 3081 C CA . PHE B 1 38 ? 39.844 -32.781 -9.719 1 87.25 38 PHE B CA 1
ATOM 3082 C C . PHE B 1 38 ? 40.938 -31.906 -9.07 1 87.25 38 PHE B C 1
ATOM 3084 O O . PHE B 1 38 ? 40.75 -31.422 -7.949 1 87.25 38 PHE B O 1
ATOM 3091 N N . SER B 1 39 ? 42.062 -31.797 -9.742 1 87.19 39 SER B N 1
ATOM 3092 C CA . SER B 1 39 ? 43.062 -30.891 -9.25 1 87.19 39 SER B CA 1
ATOM 3093 C C . SER B 1 39 ? 42.656 -29.438 -9.438 1 87.19 39 SER B C 1
ATOM 3095 O O . SER B 1 39 ? 41.781 -29.125 -10.25 1 87.19 39 SER B O 1
ATOM 3097 N N . SER B 1 40 ? 43.312 -28.562 -8.727 1 89.25 40 SER B N 1
ATOM 3098 C CA . SER B 1 40 ? 43.094 -27.125 -8.867 1 89.25 40 SER B CA 1
ATOM 3099 C C . SER B 1 40 ? 43.406 -26.656 -10.281 1 89.25 40 SER B C 1
ATOM 3101 O O . SER B 1 40 ? 42.688 -25.797 -10.82 1 89.25 40 SER B O 1
ATOM 3103 N N . ALA B 1 41 ? 44.438 -27.188 -10.812 1 89.69 41 ALA B N 1
ATOM 3104 C CA . ALA B 1 41 ? 44.844 -26.844 -12.172 1 89.69 41 ALA B CA 1
ATOM 3105 C C . ALA B 1 41 ? 43.75 -27.234 -13.18 1 89.69 41 ALA B C 1
ATOM 3107 O O . ALA B 1 41 ? 43.438 -26.469 -14.094 1 89.69 41 ALA B O 1
ATOM 3108 N N . THR B 1 42 ? 43.125 -28.328 -13.008 1 93.5 42 THR B N 1
ATOM 3109 C CA . THR B 1 42 ? 42.031 -28.781 -13.875 1 93.5 42 THR B CA 1
ATOM 3110 C C . THR B 1 42 ? 40.812 -27.875 -13.742 1 93.5 42 THR B C 1
ATOM 3112 O O . THR B 1 42 ? 40.219 -27.516 -14.75 1 93.5 42 THR B O 1
ATOM 3115 N N . ILE B 1 43 ? 40.531 -27.5 -12.539 1 93.88 43 ILE B N 1
ATOM 3116 C CA . ILE B 1 43 ? 39.406 -26.625 -12.281 1 93.88 43 ILE B CA 1
ATOM 3117 C C . ILE B 1 43 ? 39.625 -25.266 -12.945 1 93.88 43 ILE B C 1
ATOM 3119 O O . ILE B 1 43 ? 38.75 -24.734 -13.602 1 93.88 43 ILE B O 1
ATOM 3123 N N . ARG B 1 44 ? 40.812 -24.766 -12.82 1 92.94 44 ARG B N 1
ATOM 3124 C CA . ARG B 1 44 ? 41.156 -23.484 -13.414 1 92.94 44 ARG B CA 1
ATOM 3125 C C . ARG B 1 44 ? 41 -23.516 -14.93 1 92.94 44 ARG B C 1
ATOM 3127 O O . ARG B 1 44 ? 40.5 -22.562 -15.539 1 92.94 44 ARG B O 1
ATOM 3134 N N . ASN B 1 45 ? 41.406 -24.625 -15.461 1 94.44 45 ASN B N 1
ATOM 3135 C CA . ASN B 1 45 ? 41.281 -24.781 -16.906 1 94.44 45 ASN B CA 1
ATOM 3136 C C . ASN B 1 45 ? 39.812 -24.828 -17.359 1 94.44 45 ASN B C 1
ATOM 3138 O O . ASN B 1 45 ? 39.469 -24.234 -18.375 1 94.44 45 ASN B O 1
ATOM 3142 N N . GLU B 1 46 ? 39.094 -25.516 -16.641 1 94.94 46 GLU B N 1
ATOM 3143 C CA . GLU B 1 46 ? 37.656 -25.578 -16.969 1 94.94 46 GLU B CA 1
ATOM 3144 C C . GLU B 1 46 ? 37 -24.219 -16.812 1 94.94 46 GLU B C 1
ATOM 3146 O O . GLU B 1 46 ? 36.125 -23.859 -17.609 1 94.94 46 GLU B O 1
ATOM 3151 N N . MET B 1 47 ? 37.344 -23.5 -15.766 1 95.31 47 MET B N 1
ATOM 3152 C CA . MET B 1 47 ? 36.812 -22.156 -15.555 1 95.31 47 MET B CA 1
ATOM 3153 C C . MET B 1 47 ? 37.156 -21.234 -16.719 1 95.31 47 MET B C 1
ATOM 3155 O O . MET B 1 47 ? 36.344 -20.406 -17.141 1 95.31 47 MET B O 1
ATOM 3159 N N . MET B 1 48 ? 38.344 -21.453 -17.188 1 94.12 48 MET B N 1
ATOM 3160 C CA . MET B 1 48 ? 38.781 -20.672 -18.344 1 94.12 48 MET B CA 1
ATOM 3161 C C . MET B 1 48 ? 37.938 -21 -19.578 1 94.12 48 MET B C 1
ATOM 3163 O O . MET B 1 48 ? 37.562 -20.109 -20.344 1 94.12 48 MET B O 1
ATOM 3167 N N . LYS B 1 49 ? 37.75 -22.203 -19.766 1 95.88 49 LYS B N 1
ATOM 3168 C CA . LYS B 1 49 ? 36.938 -22.625 -20.906 1 95.88 49 LYS B CA 1
ATOM 3169 C C . LYS B 1 49 ? 35.531 -22.078 -20.797 1 95.88 49 LYS B C 1
ATOM 3171 O O . LYS B 1 49 ? 34.938 -21.625 -21.797 1 95.88 49 LYS B O 1
ATOM 3176 N N . LEU B 1 50 ? 34.969 -22.172 -19.625 1 96.75 50 LEU B N 1
ATOM 3177 C CA . LEU B 1 50 ? 33.625 -21.641 -19.391 1 96.75 50 LEU B CA 1
ATOM 3178 C C . LEU B 1 50 ? 33.562 -20.141 -19.625 1 96.75 50 LEU B C 1
ATOM 3180 O O . LEU B 1 50 ? 32.562 -19.609 -20.094 1 96.75 50 LEU B O 1
ATOM 3184 N N . GLU B 1 51 ? 34.656 -19.484 -19.281 1 95.5 51 GLU B N 1
ATOM 3185 C CA . GLU B 1 51 ? 34.781 -18.047 -19.547 1 95.5 51 GLU B CA 1
ATOM 3186 C C . GLU B 1 51 ? 34.844 -17.766 -21.031 1 95.5 51 GLU B C 1
ATOM 3188 O O . GLU B 1 51 ? 34.188 -16.844 -21.531 1 95.5 51 GLU B O 1
ATOM 3193 N N . GLU B 1 52 ? 35.594 -18.578 -21.688 1 95.12 52 GLU B N 1
ATOM 3194 C CA . GLU B 1 52 ? 35.719 -18.422 -23.125 1 95.12 52 GLU B CA 1
ATOM 3195 C C . GLU B 1 52 ? 34.375 -18.641 -23.828 1 95.12 52 GLU B C 1
ATOM 3197 O O . GLU B 1 52 ? 34.094 -17.984 -24.844 1 95.12 52 GLU B O 1
ATOM 3202 N N . LEU B 1 53 ? 33.719 -19.562 -23.281 1 95.81 53 LEU B N 1
ATOM 3203 C CA . LEU B 1 53 ? 32.406 -19.859 -23.859 1 95.81 53 LEU B CA 1
ATOM 3204 C C . LEU B 1 53 ? 31.375 -18.828 -23.438 1 95.81 53 LEU B C 1
ATOM 3206 O O . LEU B 1 53 ? 30.234 -18.844 -23.906 1 95.81 53 LEU B O 1
ATOM 3210 N N . GLY B 1 54 ? 31.672 -17.969 -22.438 1 95 54 GLY B N 1
ATOM 3211 C CA . GLY B 1 54 ? 30.828 -16.844 -22.062 1 95 54 GLY B CA 1
ATOM 3212 C C . GLY B 1 54 ? 29.953 -17.125 -20.859 1 95 54 GLY B C 1
ATOM 3213 O O . GLY B 1 54 ? 29.078 -16.328 -20.516 1 95 54 GLY B O 1
ATOM 3214 N N . TYR B 1 55 ? 30.141 -18.281 -20.25 1 96.5 55 TYR B N 1
ATOM 3215 C CA . TYR B 1 55 ? 29.281 -18.672 -19.125 1 96.5 55 TYR B CA 1
ATOM 3216 C C . TYR B 1 55 ? 29.781 -18.047 -17.828 1 96.5 55 TYR B C 1
ATOM 3218 O O . TYR B 1 55 ? 29.031 -17.906 -16.859 1 96.5 55 TYR B O 1
ATOM 3226 N N . LEU B 1 56 ? 31.047 -17.688 -17.781 1 96.19 56 LEU B N 1
ATOM 3227 C CA . LEU B 1 56 ? 31.672 -17.031 -16.656 1 96.19 56 LEU B CA 1
ATOM 3228 C C . LEU B 1 56 ? 32.344 -15.734 -17.094 1 96.19 56 LEU B C 1
ATOM 3230 O O . LEU B 1 56 ? 32.656 -15.555 -18.281 1 96.19 56 LEU B O 1
ATOM 3234 N N . GLU B 1 57 ? 32.438 -14.898 -16.172 1 94.69 57 GLU B N 1
ATOM 3235 C CA . GLU B 1 57 ? 33.156 -13.656 -16.422 1 94.69 57 GLU B CA 1
ATOM 3236 C C . GLU B 1 57 ? 34.156 -13.352 -15.297 1 94.69 57 GLU B C 1
ATOM 3238 O O . GLU B 1 57 ? 33.906 -13.711 -14.141 1 94.69 57 GLU B O 1
ATOM 3243 N N . LYS B 1 58 ? 35.25 -12.719 -15.695 1 87.12 58 LYS B N 1
ATOM 3244 C CA . LYS B 1 58 ? 36.25 -12.32 -14.719 1 87.12 58 LYS B CA 1
ATOM 3245 C C . LYS B 1 58 ? 35.844 -11.062 -13.961 1 87.12 58 LYS B C 1
ATOM 3247 O O . LYS B 1 58 ? 35.281 -10.125 -14.562 1 87.12 58 LYS B O 1
ATOM 3252 N N . ASN B 1 59 ? 35.969 -11.211 -12.688 1 75.69 59 ASN B N 1
ATOM 3253 C CA . ASN B 1 59 ? 35.781 -10.008 -11.875 1 75.69 59 ASN B CA 1
ATOM 3254 C C . ASN B 1 59 ? 37.031 -9.109 -11.914 1 75.69 59 ASN B C 1
ATOM 3256 O O . ASN B 1 59 ? 38.156 -9.586 -11.852 1 75.69 59 ASN B O 1
ATOM 3260 N N . HIS B 1 60 ? 36.844 -7.871 -12.055 1 69.94 60 HIS B N 1
ATOM 3261 C CA . HIS B 1 60 ? 37.938 -6.926 -12.25 1 69.94 60 HIS B CA 1
ATOM 3262 C C . HIS B 1 60 ? 38.844 -6.828 -11.008 1 69.94 60 HIS B C 1
ATOM 3264 O O . HIS B 1 60 ? 40 -6.492 -11.102 1 69.94 60 HIS B O 1
ATOM 3270 N N . THR B 1 61 ? 38.219 -7.082 -9.961 1 67.88 61 THR B N 1
ATOM 3271 C CA . THR B 1 61 ? 38.938 -6.812 -8.719 1 67.88 61 THR B CA 1
ATOM 3272 C C . THR B 1 61 ? 39.531 -8.094 -8.156 1 67.88 61 THR B C 1
ATOM 3274 O O . THR B 1 61 ? 40.375 -8.039 -7.25 1 67.88 61 THR B O 1
ATOM 3277 N N . SER B 1 62 ? 39.031 -9.203 -8.602 1 68.31 62 SER B N 1
ATOM 3278 C CA . SER B 1 62 ? 39.5 -10.445 -7.98 1 68.31 62 SER B CA 1
ATOM 3279 C C . SER B 1 62 ? 39.906 -11.469 -9.031 1 68.31 62 SER B C 1
ATOM 3281 O O . SER B 1 62 ? 39.719 -11.258 -10.227 1 68.31 62 SER B O 1
ATOM 3283 N N . SER B 1 63 ? 40.656 -12.445 -8.609 1 76.75 63 SER B N 1
ATOM 3284 C CA . SER B 1 63 ? 41.094 -13.539 -9.477 1 76.75 63 SER B CA 1
ATOM 3285 C C . SER B 1 63 ? 40 -14.555 -9.695 1 76.75 63 SER B C 1
ATOM 3287 O O . SER B 1 63 ? 40.125 -15.461 -10.523 1 76.75 63 SER B O 1
ATOM 3289 N N . GLY B 1 64 ? 38.875 -14.32 -9.062 1 89.62 64 GLY B N 1
ATOM 3290 C CA . GLY B 1 64 ? 37.781 -15.25 -9.188 1 89.62 64 GLY B CA 1
ATOM 3291 C C . GLY B 1 64 ? 36.844 -14.922 -10.344 1 89.62 64 GLY B C 1
ATOM 3292 O O . GLY B 1 64 ? 37.094 -13.977 -11.094 1 89.62 64 GLY B O 1
ATOM 3293 N N . ARG B 1 65 ? 35.969 -15.875 -10.68 1 94.12 65 ARG B N 1
ATOM 3294 C CA . ARG B 1 65 ? 35 -15.711 -11.734 1 94.12 65 ARG B CA 1
ATOM 3295 C C . ARG B 1 65 ? 33.594 -15.609 -11.148 1 94.12 65 ARG B C 1
ATOM 3297 O O . ARG B 1 65 ? 33.344 -16.047 -10.023 1 94.12 65 ARG B O 1
ATOM 3304 N N . VAL B 1 66 ? 32.688 -14.914 -11.867 1 94.19 66 VAL B N 1
ATOM 3305 C CA . VAL B 1 66 ? 31.281 -14.828 -11.531 1 94.19 66 VAL B CA 1
ATOM 3306 C C . VAL B 1 66 ? 30.438 -15.32 -12.703 1 94.19 66 VAL B C 1
ATOM 3308 O O . VAL B 1 66 ? 30.875 -15.25 -13.859 1 94.19 66 VAL B O 1
ATOM 3311 N N . PRO B 1 67 ? 29.297 -15.906 -12.414 1 94.88 67 PRO B N 1
ATOM 3312 C CA . PRO B 1 67 ? 28.438 -16.312 -13.523 1 94.88 67 PRO B CA 1
ATOM 3313 C C . PRO B 1 67 ? 27.969 -15.141 -14.383 1 94.88 67 PRO B C 1
ATOM 3315 O O . PRO B 1 67 ? 27.703 -14.062 -13.859 1 94.88 67 PRO B O 1
ATOM 3318 N N . SER B 1 68 ? 28.031 -15.344 -15.664 1 92.62 68 SER B N 1
ATOM 3319 C CA . SER B 1 68 ? 27.438 -14.375 -16.578 1 92.62 68 SER B CA 1
ATOM 3320 C C . SER B 1 68 ? 25.938 -14.625 -16.734 1 92.62 68 SER B C 1
ATOM 3322 O O . SER B 1 68 ? 25.406 -15.617 -16.219 1 92.62 68 SER B O 1
ATOM 3324 N N . ASN B 1 69 ? 25.312 -13.703 -17.406 1 91.12 69 ASN B N 1
ATOM 3325 C CA . ASN B 1 69 ? 23.906 -13.93 -17.734 1 91.12 69 ASN B CA 1
ATOM 3326 C C . ASN B 1 69 ? 23.703 -15.219 -18.516 1 91.12 69 ASN B C 1
ATOM 3328 O O . ASN B 1 69 ? 22.766 -15.977 -18.266 1 91.12 69 ASN B O 1
ATOM 3332 N N . LYS B 1 70 ? 24.609 -15.391 -19.422 1 93.31 70 LYS B N 1
ATOM 3333 C CA . LYS B 1 70 ? 24.562 -16.625 -20.203 1 93.31 70 LYS B CA 1
ATOM 3334 C C . LYS B 1 70 ? 24.766 -17.844 -19.312 1 93.31 70 LYS B C 1
ATOM 3336 O O . LYS B 1 70 ? 24.141 -18.891 -19.547 1 93.31 70 LYS B O 1
ATOM 3341 N N . GLY B 1 71 ? 25.609 -17.703 -18.391 1 94.44 71 GLY B N 1
ATOM 3342 C CA . GLY B 1 71 ? 25.828 -18.781 -17.438 1 94.44 71 GLY B CA 1
ATOM 3343 C C . GLY B 1 71 ? 24.578 -19.125 -16.641 1 94.44 71 GLY B C 1
ATOM 3344 O O . GLY B 1 71 ? 24.219 -20.297 -16.5 1 94.44 71 GLY B O 1
ATOM 3345 N N . TYR B 1 72 ? 23.938 -18.125 -16.172 1 94.38 72 TYR B N 1
ATOM 3346 C CA . TYR B 1 72 ? 22.703 -18.328 -15.43 1 94.38 72 TYR B CA 1
ATOM 3347 C C . TYR B 1 72 ? 21.641 -18.969 -16.312 1 94.38 72 TYR B C 1
ATOM 3349 O O . TYR B 1 72 ? 20.922 -19.875 -15.883 1 94.38 72 TYR B O 1
ATOM 3357 N N . ARG B 1 73 ? 21.547 -18.5 -17.516 1 94.5 73 ARG B N 1
ATOM 3358 C CA . ARG B 1 73 ? 20.562 -19.047 -18.453 1 94.5 73 ARG B CA 1
ATOM 3359 C C . ARG B 1 73 ? 20.812 -20.531 -18.688 1 94.5 73 ARG B C 1
ATOM 3361 O O . ARG B 1 73 ? 19.859 -21.328 -18.672 1 94.5 73 ARG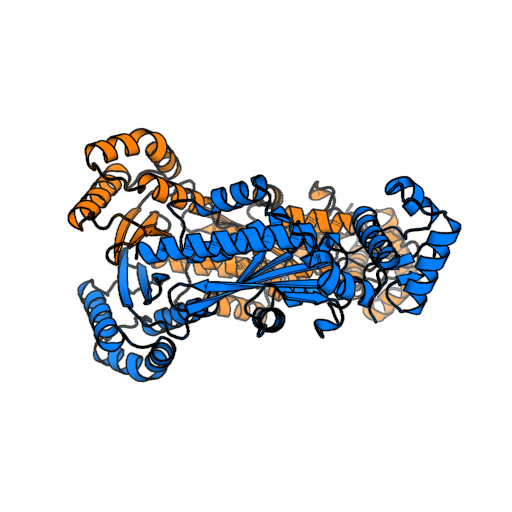 B O 1
ATOM 3368 N N . TYR B 1 74 ? 22.031 -20.859 -18.859 1 94.5 74 TYR B N 1
ATOM 3369 C CA . TYR B 1 74 ? 22.375 -22.266 -19.078 1 94.5 74 TYR B CA 1
ATOM 3370 C C . TYR B 1 74 ? 22 -23.094 -17.844 1 94.5 74 TYR B C 1
ATOM 3372 O O . TYR B 1 74 ? 21.453 -24.188 -17.984 1 94.5 74 TYR B O 1
ATOM 3380 N N . TYR B 1 75 ? 22.344 -22.594 -16.719 1 93.94 75 TYR B N 1
ATOM 3381 C CA . TYR B 1 75 ? 22.031 -23.266 -15.469 1 93.94 75 T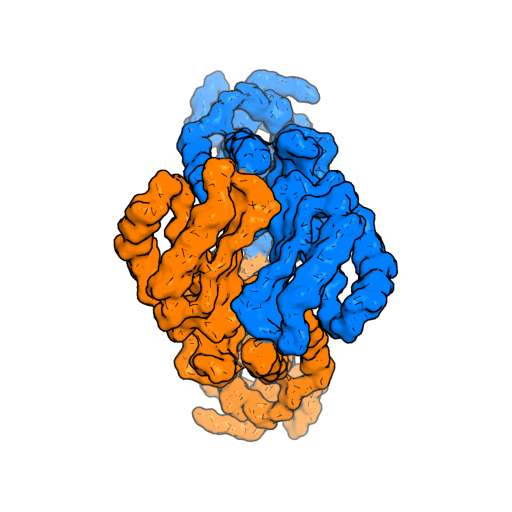YR B CA 1
ATOM 3382 C C . TYR B 1 75 ? 20.531 -23.516 -15.352 1 93.94 75 TYR B C 1
ATOM 3384 O O . TYR B 1 75 ? 20.094 -24.625 -15.07 1 93.94 75 TYR B O 1
ATOM 3392 N N . ILE B 1 76 ? 19.703 -22.484 -15.594 1 92.56 76 ILE B N 1
ATOM 3393 C CA . ILE B 1 76 ? 18.25 -22.531 -15.445 1 92.56 76 ILE B CA 1
ATOM 3394 C C . ILE B 1 76 ? 17.641 -23.516 -16.438 1 92.56 76 ILE B C 1
ATOM 3396 O O . ILE B 1 76 ? 16.734 -24.281 -16.109 1 92.56 76 ILE B O 1
ATOM 3400 N N . ASP B 1 77 ? 18.25 -23.641 -17.625 1 92.56 77 ASP B N 1
ATOM 3401 C CA . ASP B 1 77 ? 17.641 -24.422 -18.703 1 92.56 77 ASP B CA 1
ATOM 3402 C C . ASP B 1 77 ? 18.109 -25.875 -18.625 1 92.56 77 ASP B C 1
ATOM 3404 O O . ASP B 1 77 ? 17.359 -26.797 -18.969 1 92.56 77 ASP B O 1
ATOM 3408 N N . ASN B 1 78 ? 19.328 -26.016 -18.078 1 90.88 78 ASN B N 1
ATOM 3409 C CA . ASN B 1 78 ? 19.906 -27.344 -18.312 1 90.88 78 ASN B CA 1
ATOM 3410 C C . ASN B 1 78 ? 20.25 -28.031 -16.984 1 90.88 78 ASN B C 1
ATOM 3412 O O . ASN B 1 78 ? 20.359 -29.25 -16.938 1 90.88 78 ASN B O 1
ATOM 3416 N N . ILE B 1 79 ? 20.438 -27.297 -16.016 1 89.19 79 ILE B N 1
ATOM 3417 C CA . ILE B 1 79 ? 20.922 -27.906 -14.781 1 89.19 79 ILE B CA 1
ATOM 3418 C C . ILE B 1 79 ? 19.797 -27.969 -13.766 1 89.19 79 ILE B C 1
ATOM 3420 O O . ILE B 1 79 ? 19.531 -29.031 -13.188 1 89.19 79 ILE B O 1
ATOM 3424 N N . LEU B 1 80 ? 19.094 -26.922 -13.617 1 88.19 80 LEU B N 1
ATOM 3425 C CA . LEU B 1 80 ? 18.047 -26.766 -12.609 1 88.19 80 LEU B CA 1
ATOM 3426 C C . LEU B 1 80 ? 16.953 -27.812 -12.789 1 88.19 80 LEU B C 1
ATOM 3428 O O . LEU B 1 80 ? 16.5 -28.422 -11.812 1 88.19 80 LEU B O 1
ATOM 3432 N N . PRO B 1 81 ? 16.5 -28.078 -13.969 1 84.56 81 PRO B N 1
ATOM 3433 C CA . PRO B 1 81 ? 15.43 -29.047 -14.156 1 84.56 81 PRO B CA 1
ATOM 3434 C C . PRO B 1 81 ? 15.836 -30.453 -13.719 1 84.56 81 PRO B C 1
ATOM 3436 O O . PRO B 1 81 ? 14.969 -31.297 -13.422 1 84.56 81 PRO B O 1
ATOM 3439 N N . ARG B 1 82 ? 17.062 -30.625 -13.609 1 79.81 82 ARG B N 1
ATOM 3440 C CA . ARG B 1 82 ? 17.578 -31.953 -13.227 1 79.81 82 ARG B CA 1
ATOM 3441 C C . ARG B 1 82 ? 17.625 -32.094 -11.711 1 79.81 82 ARG B C 1
ATOM 3443 O O . ARG B 1 82 ? 17.719 -33.219 -11.195 1 79.81 82 ARG B O 1
ATOM 3450 N N . GLN B 1 83 ? 17.594 -30.969 -11.125 1 76.06 83 GLN B N 1
ATOM 3451 C CA . GLN B 1 83 ? 17.625 -30.953 -9.664 1 76.06 83 GLN B CA 1
ATOM 3452 C C . GLN B 1 83 ? 16.219 -31.047 -9.078 1 76.06 83 GLN B C 1
ATOM 3454 O O . GLN B 1 83 ? 16.047 -30.969 -7.859 1 76.06 83 GLN B O 1
ATOM 3459 N N . LYS B 1 84 ? 15.383 -32.062 -9.359 1 65.81 84 LYS B N 1
ATOM 3460 C CA . LYS B 1 84 ? 14.016 -32.188 -8.883 1 65.81 84 LYS B CA 1
ATOM 3461 C C . LYS B 1 84 ? 13.938 -32.031 -7.367 1 65.81 84 LYS B C 1
ATOM 3463 O O . LYS B 1 84 ? 14.398 -32.906 -6.621 1 65.81 84 LYS B O 1
ATOM 3468 N N . GLN B 1 85 ? 13.875 -30.906 -6.879 1 70.44 85 GLN B N 1
ATOM 3469 C CA . GLN B 1 85 ? 13.648 -30.797 -5.441 1 70.44 85 GLN B CA 1
ATOM 3470 C C . GLN B 1 85 ? 12.172 -30.547 -5.137 1 70.44 85 GLN B C 1
ATOM 3472 O O . GLN B 1 85 ? 11.594 -29.562 -5.617 1 70.44 85 GLN B O 1
ATOM 3477 N N . PRO B 1 86 ? 11.594 -31.562 -4.469 1 78.06 86 PRO B N 1
ATOM 3478 C CA . PRO B 1 86 ? 10.219 -31.328 -4.031 1 78.06 86 PRO B CA 1
ATOM 3479 C C . PRO B 1 86 ? 10.094 -30.094 -3.133 1 78.06 86 PRO B C 1
ATOM 3481 O O . PRO B 1 86 ? 11.078 -29.672 -2.516 1 78.06 86 PRO B O 1
ATOM 3484 N N . VAL B 1 87 ? 8.992 -29.5 -3.225 1 83.38 87 VAL B N 1
ATOM 3485 C CA . VAL B 1 87 ? 8.727 -28.406 -2.301 1 83.38 87 VAL B CA 1
ATOM 3486 C C . VAL B 1 87 ? 8.844 -28.891 -0.861 1 83.38 87 VAL B C 1
ATOM 3488 O O . VAL B 1 87 ? 8.25 -29.906 -0.492 1 83.38 87 VAL B O 1
ATOM 3491 N N . ALA B 1 88 ? 9.695 -28.234 -0.152 1 85.25 88 ALA B N 1
ATOM 3492 C CA . ALA B 1 88 ? 9.859 -28.609 1.249 1 85.25 88 ALA B CA 1
ATOM 3493 C C . ALA B 1 88 ? 8.523 -28.578 1.988 1 85.25 88 ALA B C 1
ATOM 3495 O O . ALA B 1 88 ? 7.723 -27.656 1.794 1 85.25 88 ALA B O 1
ATOM 3496 N N . LEU B 1 89 ? 8.32 -29.547 2.805 1 86.75 89 LEU B N 1
ATOM 3497 C CA . LEU B 1 89 ? 7.082 -29.672 3.574 1 86.75 89 LEU B CA 1
ATOM 3498 C C . LEU B 1 89 ? 6.867 -28.438 4.449 1 86.75 89 LEU B C 1
ATOM 3500 O O . LEU B 1 89 ? 5.734 -27.984 4.621 1 86.75 89 LEU B O 1
ATOM 3504 N N . SER B 1 90 ? 7.922 -27.969 4.957 1 87.62 90 SER B N 1
ATOM 3505 C CA . SER B 1 90 ? 7.828 -26.781 5.805 1 87.62 90 SER B CA 1
ATOM 3506 C C . SER B 1 90 ? 7.262 -25.594 5.031 1 87.62 90 SER B C 1
ATOM 3508 O O . SER B 1 90 ? 6.43 -24.859 5.551 1 87.62 90 SER B O 1
ATOM 3510 N N . VAL B 1 91 ? 7.664 -25.484 3.857 1 87.62 91 VAL B N 1
ATOM 3511 C CA . VAL B 1 91 ? 7.203 -24.406 2.99 1 87.62 91 VAL B CA 1
ATOM 3512 C C . VAL B 1 91 ? 5.719 -24.594 2.676 1 87.62 91 VAL B C 1
ATOM 3514 O O . VAL B 1 91 ? 4.926 -23.656 2.795 1 87.62 91 VAL B O 1
ATOM 3517 N N . ARG B 1 92 ? 5.355 -25.75 2.375 1 89.19 92 ARG B N 1
ATOM 3518 C CA . ARG B 1 92 ? 3.963 -26.062 2.072 1 89.19 92 ARG B CA 1
ATOM 3519 C C . ARG B 1 92 ? 3.064 -25.766 3.271 1 89.19 92 ARG B C 1
ATOM 3521 O O . ARG B 1 92 ? 1.981 -25.203 3.117 1 89.19 92 ARG B O 1
ATOM 3528 N N . ASN B 1 93 ? 3.557 -26.172 4.359 1 90.38 93 ASN B N 1
ATOM 3529 C CA . ASN B 1 93 ? 2.781 -25.953 5.578 1 90.38 93 ASN B CA 1
ATOM 3530 C C . ASN B 1 93 ? 2.613 -24.453 5.875 1 90.38 93 ASN B C 1
ATOM 3532 O O . ASN B 1 93 ? 1.54 -24.031 6.297 1 90.38 93 ASN B O 1
ATOM 3536 N N . GLN B 1 94 ? 3.602 -23.75 5.652 1 89.25 94 GLN B N 1
ATOM 3537 C CA . GLN B 1 94 ? 3.531 -22.312 5.871 1 89.25 94 GLN B CA 1
ATOM 3538 C C . GLN B 1 94 ? 2.525 -21.656 4.93 1 89.25 94 GLN B C 1
ATOM 3540 O O . GLN B 1 94 ? 1.744 -20.797 5.344 1 89.25 94 GLN B O 1
ATOM 3545 N N . ILE B 1 95 ? 2.504 -22.094 3.725 1 90.94 95 ILE B N 1
ATOM 3546 C CA . ILE B 1 95 ? 1.589 -21.562 2.719 1 90.94 95 ILE B CA 1
ATOM 3547 C C . ILE B 1 95 ? 0.154 -21.953 3.072 1 90.94 95 ILE B C 1
ATOM 3549 O O . ILE B 1 95 ? -0.738 -21.094 3.094 1 90.94 95 ILE B O 1
ATOM 3553 N N . ARG B 1 96 ? -0.019 -23.188 3.449 1 88.38 96 ARG B N 1
ATOM 3554 C CA . ARG B 1 96 ? -1.344 -23.703 3.771 1 88.38 96 ARG B CA 1
ATOM 3555 C C . ARG B 1 96 ? -1.923 -23 4.996 1 88.38 96 ARG B C 1
ATOM 3557 O O . ARG B 1 96 ? -3.121 -22.719 5.047 1 88.38 96 ARG B O 1
ATOM 3564 N N . GLU B 1 97 ? -1.107 -22.734 5.871 1 87.62 97 GLU B N 1
ATOM 3565 C CA . GLU B 1 97 ? -1.547 -22.062 7.094 1 87.62 97 GLU B CA 1
ATOM 3566 C C . GLU B 1 97 ? -2.143 -20.688 6.797 1 87.62 97 GLU B C 1
ATOM 3568 O O . GLU B 1 97 ? -3.139 -20.297 7.406 1 87.62 97 GLU B O 1
ATOM 3573 N N . VAL B 1 98 ? -1.619 -20.062 5.879 1 85.62 98 VAL B N 1
ATOM 3574 C CA . VAL B 1 98 ? -2.086 -18.719 5.543 1 85.62 98 VAL B CA 1
ATOM 3575 C C . VAL B 1 98 ? -3.398 -18.797 4.77 1 85.62 98 VAL B C 1
ATOM 3577 O O . VAL B 1 98 ? -4.316 -18.016 4.996 1 85.62 98 VAL B O 1
ATOM 3580 N N . PHE B 1 99 ? -3.543 -19.844 3.975 1 84.81 99 PHE B N 1
ATOM 3581 C CA . PHE B 1 99 ? -4.711 -19.969 3.109 1 84.81 99 PHE B CA 1
ATOM 3582 C C . PHE B 1 99 ? -5.871 -20.609 3.857 1 84.81 99 PHE B C 1
ATOM 3584 O O . PHE B 1 99 ? -7.027 -20.5 3.445 1 84.81 99 PHE B O 1
ATOM 3591 N N . GLN B 1 100 ? -5.68 -21.344 4.824 1 77.94 100 GLN B N 1
ATOM 3592 C CA . GLN B 1 100 ? -6.727 -22.125 5.48 1 77.94 100 GLN B CA 1
ATOM 3593 C C . GLN B 1 100 ? -7.523 -21.266 6.453 1 77.94 100 GLN B C 1
ATOM 3595 O O . GLN B 1 100 ? -8.375 -21.766 7.191 1 77.94 100 GLN B O 1
ATOM 3600 N N . GLN B 1 101 ? -7.57 -20.047 6.223 1 71.38 101 GLN B N 1
ATOM 3601 C CA . GLN B 1 101 ? -8.422 -19.203 7.059 1 71.38 101 GLN B CA 1
ATOM 3602 C C . GLN B 1 101 ? -9.852 -19.172 6.516 1 71.38 101 GLN B C 1
ATOM 3604 O O . GLN B 1 101 ? -10.055 -18.922 5.324 1 71.38 101 GLN B O 1
ATOM 3609 N N . SER B 1 102 ? -10.844 -19.688 7.234 1 61.75 102 SER B N 1
ATOM 3610 C CA . SER B 1 102 ? -12.242 -19.812 6.832 1 61.75 102 SER B CA 1
ATOM 3611 C C . SER B 1 102 ? -12.828 -18.469 6.426 1 61.75 102 SER B C 1
ATOM 3613 O O . SER B 1 102 ? -13.852 -18.422 5.738 1 61.75 102 SER B O 1
ATOM 3615 N N . THR B 1 103 ? -12.25 -17.531 6.781 1 69.25 103 THR B N 1
ATOM 3616 C CA . THR B 1 103 ? -12.82 -16.219 6.527 1 69.25 103 THR B CA 1
ATOM 3617 C C . THR B 1 103 ? -12.133 -15.539 5.348 1 69.25 103 THR B C 1
ATOM 3619 O O . THR B 1 103 ? -12.297 -14.336 5.125 1 69.25 103 THR B O 1
ATOM 3622 N N . LEU B 1 104 ? -11.531 -16.391 4.555 1 75.06 104 LEU B N 1
ATOM 3623 C CA . LEU B 1 104 ? -10.75 -15.812 3.469 1 75.06 104 LEU B CA 1
ATOM 3624 C C . LEU B 1 104 ? -11.641 -15.5 2.27 1 75.06 104 LEU B C 1
ATOM 3626 O O . LEU B 1 104 ? -12.469 -16.328 1.875 1 75.06 104 LEU B O 1
ATOM 3630 N N . GLU B 1 105 ? -11.523 -14.25 1.841 1 76.06 105 GLU B N 1
ATOM 3631 C CA . GLU B 1 105 ? -12.172 -13.844 0.595 1 76.06 105 GLU B CA 1
ATOM 3632 C C . GLU B 1 105 ? -11.273 -14.125 -0.606 1 76.06 105 GLU B C 1
ATOM 3634 O O . GLU B 1 105 ? -10.047 -14.125 -0.485 1 76.06 105 GLU B O 1
ATOM 3639 N N . ILE B 1 106 ? -11.922 -14.453 -1.697 1 73.75 106 ILE B N 1
ATOM 3640 C CA . ILE B 1 106 ? -11.164 -14.766 -2.908 1 73.75 106 ILE B CA 1
ATOM 3641 C C . ILE B 1 106 ? -10.219 -13.617 -3.24 1 73.75 106 ILE B C 1
ATOM 3643 O O . ILE B 1 106 ? -9.109 -13.836 -3.719 1 73.75 106 ILE B O 1
ATOM 3647 N N . GLN B 1 107 ? -10.703 -12.445 -2.984 1 75.38 107 GLN B N 1
ATOM 3648 C CA . GLN B 1 107 ? -9.883 -11.281 -3.307 1 75.38 107 GLN B CA 1
ATOM 3649 C C . GLN B 1 107 ? -8.609 -11.258 -2.467 1 75.38 107 GLN B C 1
ATOM 3651 O O . GLN B 1 107 ? -7.59 -10.711 -2.893 1 75.38 107 GLN B O 1
ATOM 3656 N N . ASP B 1 108 ? -8.68 -11.859 -1.331 1 82.62 108 ASP B N 1
ATOM 3657 C CA . ASP B 1 108 ? -7.543 -11.859 -0.42 1 82.62 108 ASP B CA 1
ATOM 3658 C C . ASP B 1 108 ? -6.5 -12.891 -0.843 1 82.62 108 ASP B C 1
ATOM 3660 O O . ASP B 1 108 ? -5.32 -12.766 -0.503 1 82.62 108 ASP B O 1
ATOM 3664 N N . VAL B 1 109 ? -7.039 -13.789 -1.534 1 85.88 109 VAL B N 1
ATOM 3665 C CA . VAL B 1 109 ? -6.18 -14.93 -1.822 1 85.88 109 VAL B CA 1
ATOM 3666 C C . VAL B 1 109 ? -5.004 -14.484 -2.689 1 85.88 109 VAL B C 1
ATOM 3668 O O . VAL B 1 109 ? -3.854 -14.844 -2.418 1 85.88 109 VAL B O 1
ATOM 3671 N N . PHE B 1 110 ? -5.246 -13.734 -3.658 1 85.81 110 PHE B N 1
ATOM 3672 C CA . PHE B 1 110 ? -4.16 -13.344 -4.551 1 85.81 110 PHE B CA 1
ATOM 3673 C C . PHE B 1 110 ? -3.234 -12.344 -3.867 1 85.81 110 PHE B C 1
ATOM 3675 O O . PHE B 1 110 ? -2.018 -12.391 -4.055 1 85.81 110 PHE B O 1
ATOM 3682 N N . ARG B 1 111 ? -3.842 -11.477 -3.096 1 89.38 111 ARG B N 1
ATOM 3683 C CA . ARG B 1 111 ? -3.014 -10.547 -2.334 1 89.38 111 ARG B CA 1
ATOM 3684 C C . ARG B 1 111 ? -2.088 -11.289 -1.381 1 89.38 111 ARG B C 1
ATOM 3686 O O . ARG B 1 111 ? -0.902 -10.969 -1.278 1 89.38 111 ARG B O 1
ATOM 3693 N N . LEU B 1 112 ? -2.607 -12.25 -0.764 1 92 112 LEU B N 1
ATOM 3694 C CA . LEU B 1 112 ? -1.85 -13.031 0.207 1 92 112 LEU B CA 1
ATOM 3695 C C . LEU B 1 112 ? -0.729 -13.812 -0.477 1 92 112 LEU B C 1
ATOM 3697 O O . LEU B 1 112 ? 0.32 -14.055 0.125 1 92 112 LEU B O 1
ATOM 3701 N N . SER B 1 113 ? -0.996 -14.156 -1.655 1 94.12 113 SER B N 1
ATOM 3702 C CA . SER B 1 113 ? 0.025 -14.883 -2.4 1 94.12 113 SER B CA 1
ATOM 3703 C C . SER B 1 113 ? 1.303 -14.062 -2.537 1 94.12 113 SER B C 1
ATOM 3705 O O . SER B 1 113 ? 2.404 -14.586 -2.344 1 94.12 113 SER B O 1
ATOM 3707 N N . ALA B 1 114 ? 1.118 -12.844 -2.883 1 95.38 114 ALA B N 1
ATOM 3708 C CA . ALA B 1 114 ? 2.285 -11.977 -2.979 1 95.38 114 ALA B CA 1
ATOM 3709 C C . ALA B 1 114 ? 2.971 -11.828 -1.622 1 95.38 114 ALA B C 1
ATOM 3711 O O . ALA B 1 114 ? 4.199 -11.859 -1.534 1 95.38 114 ALA B O 1
ATOM 3712 N N . ASP B 1 115 ? 2.209 -11.734 -0.617 1 94.81 115 ASP B N 1
ATOM 3713 C CA . ASP B 1 115 ? 2.768 -11.578 0.722 1 94.81 115 ASP B CA 1
ATOM 3714 C C . ASP B 1 115 ? 3.562 -12.82 1.133 1 94.81 115 ASP B C 1
ATOM 3716 O O . ASP B 1 115 ? 4.652 -12.703 1.694 1 94.81 115 ASP B O 1
ATOM 3720 N N . ILE B 1 116 ? 3 -13.914 0.887 1 95.19 116 ILE B N 1
ATOM 3721 C CA . ILE B 1 116 ? 3.652 -15.18 1.221 1 95.19 116 ILE B CA 1
ATOM 3722 C C . ILE B 1 116 ? 4.969 -15.297 0.454 1 95.19 116 ILE B C 1
ATOM 3724 O O . ILE B 1 116 ? 6.012 -15.586 1.042 1 95.19 116 ILE B O 1
ATOM 3728 N N . LEU B 1 117 ? 4.891 -15.055 -0.782 1 96.12 117 LEU B N 1
ATOM 3729 C CA . LEU B 1 117 ? 6.078 -15.141 -1.624 1 96.12 117 LEU B CA 1
ATOM 3730 C C . LEU B 1 117 ? 7.164 -14.188 -1.132 1 96.12 117 LEU B C 1
ATOM 3732 O O . LEU B 1 117 ? 8.328 -14.586 -1.007 1 96.12 117 LEU B O 1
ATOM 3736 N N . ALA B 1 118 ? 6.77 -13.008 -0.895 1 95.56 118 ALA B N 1
ATOM 3737 C CA . ALA B 1 118 ? 7.723 -12 -0.431 1 95.56 118 ALA B CA 1
ATOM 3738 C C . ALA B 1 118 ? 8.352 -12.414 0.896 1 95.56 118 ALA B C 1
ATOM 3740 O O . ALA B 1 118 ? 9.562 -12.305 1.078 1 95.56 118 ALA B O 1
ATOM 3741 N N . THR B 1 119 ? 7.594 -12.945 1.754 1 93.06 119 THR B N 1
ATOM 3742 C CA . THR B 1 119 ? 8.062 -13.312 3.086 1 93.06 119 THR B CA 1
ATOM 3743 C C . THR B 1 119 ? 8.992 -14.523 3.02 1 93.06 119 THR B C 1
ATOM 3745 O O . THR B 1 119 ? 10.031 -14.547 3.674 1 93.06 119 THR B O 1
ATOM 3748 N N . LEU B 1 120 ? 8.625 -15.438 2.238 1 94.12 120 LEU B N 1
ATOM 3749 C CA . LEU B 1 120 ? 9.375 -16.688 2.186 1 94.12 120 LEU B CA 1
ATOM 3750 C C . LEU B 1 120 ? 10.672 -16.5 1.405 1 94.12 120 LEU B C 1
ATOM 3752 O O . LEU B 1 120 ? 11.641 -17.234 1.626 1 94.12 120 LEU B O 1
ATOM 3756 N N . THR B 1 121 ? 10.758 -15.523 0.47 1 94.75 121 THR B N 1
ATOM 3757 C CA . THR B 1 121 ? 11.922 -15.398 -0.397 1 94.75 121 THR B CA 1
ATOM 3758 C C . THR B 1 121 ? 12.742 -14.164 -0.029 1 94.75 121 THR B C 1
ATOM 3760 O O . THR B 1 121 ? 13.898 -14.039 -0.421 1 94.75 121 THR B O 1
ATOM 3763 N N . ASN B 1 122 ? 12.094 -13.219 0.616 1 92.44 122 ASN B N 1
ATOM 3764 C CA . ASN B 1 122 ? 12.68 -11.922 0.922 1 92.44 122 ASN B CA 1
ATOM 3765 C C . ASN B 1 122 ? 12.953 -11.117 -0.345 1 92.44 122 ASN B C 1
ATOM 3767 O O . ASN B 1 122 ? 13.961 -10.406 -0.429 1 92.44 122 ASN B O 1
ATOM 3771 N N . TYR B 1 123 ? 12.156 -11.328 -1.387 1 95.56 123 TYR B N 1
ATOM 3772 C CA . TYR B 1 123 ? 12.172 -10.539 -2.613 1 95.56 123 TYR B CA 1
ATOM 3773 C C . TYR B 1 123 ? 10.844 -9.805 -2.801 1 95.56 123 TYR B C 1
ATOM 3775 O O . TYR B 1 123 ? 9.891 -10.031 -2.051 1 95.56 123 TYR B O 1
ATOM 3783 N N . THR B 1 124 ? 10.82 -8.906 -3.75 1 95.38 124 THR B N 1
ATOM 3784 C CA . THR B 1 124 ? 9.578 -8.227 -4.086 1 95.38 124 THR B CA 1
ATOM 3785 C C . THR B 1 124 ? 8.672 -9.133 -4.918 1 95.38 124 THR B C 1
ATOM 3787 O O . THR B 1 124 ? 9.133 -9.766 -5.875 1 95.38 124 THR B O 1
ATOM 3790 N N . ALA B 1 125 ? 7.465 -9.234 -4.434 1 97.38 125 ALA B N 1
ATOM 3791 C CA . ALA B 1 125 ? 6.512 -10.109 -5.113 1 97.38 125 ALA B CA 1
ATOM 3792 C C . ALA B 1 125 ? 5.332 -9.312 -5.66 1 97.38 125 ALA B C 1
ATOM 3794 O O . ALA B 1 125 ? 4.91 -8.32 -5.062 1 97.38 125 ALA B O 1
ATOM 3795 N N . ILE B 1 126 ? 4.832 -9.766 -6.785 1 95.75 126 ILE B N 1
ATOM 3796 C CA . ILE B 1 126 ? 3.686 -9.148 -7.453 1 95.75 126 ILE B CA 1
ATOM 3797 C C . ILE B 1 126 ? 2.629 -10.219 -7.742 1 95.75 126 ILE B C 1
ATOM 3799 O O . ILE B 1 126 ? 2.957 -11.328 -8.172 1 95.75 126 ILE B O 1
ATOM 3803 N N . SER B 1 127 ? 1.452 -9.883 -7.445 1 94.31 127 SER B N 1
ATOM 3804 C CA . SER B 1 127 ? 0.355 -10.781 -7.785 1 94.31 127 SER B CA 1
ATOM 3805 C C . SER B 1 127 ? -0.719 -10.062 -8.594 1 94.31 127 SER B C 1
ATOM 3807 O O . SER B 1 127 ? -1.042 -8.906 -8.32 1 94.31 127 SER B O 1
ATOM 3809 N N . PHE B 1 128 ? -1.151 -10.695 -9.633 1 90.06 128 PHE B N 1
ATOM 3810 C CA . PHE B 1 128 ? -2.303 -10.273 -10.422 1 90.06 128 PHE B CA 1
ATOM 3811 C C . PHE B 1 128 ? -3.426 -11.305 -10.328 1 90.06 128 PHE B C 1
ATOM 3813 O O . PHE B 1 128 ? -3.24 -12.469 -10.688 1 90.06 128 PHE B O 1
ATOM 3820 N N . GLY B 1 129 ? -4.496 -10.805 -9.75 1 86.38 129 GLY B N 1
ATOM 3821 C CA . GLY B 1 129 ? -5.66 -11.68 -9.734 1 86.38 129 GLY B CA 1
ATOM 3822 C C . GLY B 1 129 ? -6.207 -11.969 -11.117 1 86.38 129 GLY B C 1
ATOM 3823 O O . GLY B 1 129 ? -5.781 -11.359 -12.102 1 86.38 129 GLY B O 1
ATOM 3824 N N . PRO B 1 130 ? -7.078 -12.977 -11.188 1 82.06 130 PRO B N 1
ATOM 3825 C CA . PRO B 1 130 ? -7.625 -13.344 -12.492 1 82.06 130 PRO B CA 1
ATOM 3826 C C . PRO B 1 130 ? -8.398 -12.203 -13.148 1 82.06 130 PRO B C 1
ATOM 3828 O O . PRO B 1 130 ? -9.008 -11.383 -12.461 1 82.06 130 PRO B O 1
ATOM 3831 N N . GLU B 1 131 ? -8.297 -12.148 -14.453 1 76.62 131 GLU B N 1
ATOM 3832 C CA . GLU B 1 131 ? -9.078 -11.172 -15.211 1 76.62 131 GLU B CA 1
ATOM 3833 C C . GLU B 1 131 ? -10.562 -11.523 -15.195 1 76.62 131 GLU B C 1
ATOM 3835 O O . GLU B 1 131 ? -10.93 -12.703 -15.266 1 76.62 131 GLU B O 1
ATOM 3840 N N . VAL B 1 132 ? -11.352 -10.453 -14.953 1 76.5 132 VAL B N 1
ATOM 3841 C CA . VAL B 1 132 ? -12.797 -10.68 -14.914 1 76.5 132 VAL B CA 1
AT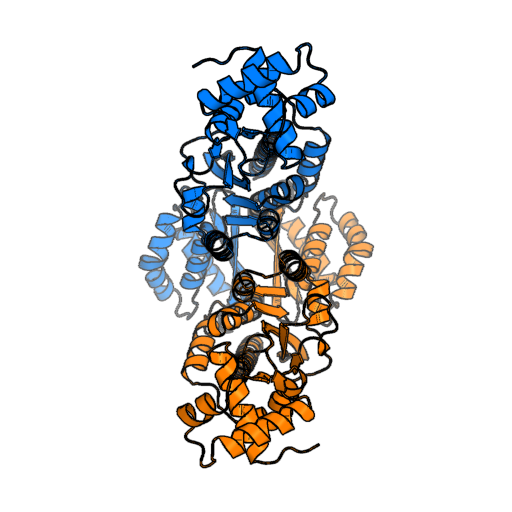OM 3842 C C . VAL B 1 132 ? -13.414 -10.289 -16.25 1 76.5 132 VAL B C 1
ATOM 3844 O O . VAL B 1 132 ? -14.469 -9.656 -16.297 1 76.5 132 VAL B O 1
ATOM 3847 N N . LYS B 1 133 ? -12.883 -10.656 -17.391 1 69.56 133 LYS B N 1
ATOM 3848 C CA . LYS B 1 133 ? -13.367 -10.211 -18.688 1 69.56 133 LYS B CA 1
ATOM 3849 C C . LYS B 1 133 ? -14.68 -10.891 -19.047 1 69.56 133 LYS B C 1
ATOM 3851 O O . LYS B 1 133 ? -15.547 -10.289 -19.688 1 69.56 133 LYS B O 1
ATOM 3856 N N . THR B 1 134 ? -14.883 -12.117 -18.594 1 77.12 134 THR B N 1
ATOM 3857 C CA . THR B 1 134 ? -16.062 -12.852 -19.031 1 77.12 134 THR B CA 1
ATOM 3858 C C . THR B 1 134 ? -17.094 -12.953 -17.906 1 77.12 134 THR B C 1
ATOM 3860 O O . THR B 1 134 ? -18.094 -13.648 -18.047 1 77.12 134 THR B O 1
ATOM 3863 N N . ALA B 1 135 ? -16.828 -12.234 -16.953 1 85.69 135 ALA B N 1
ATOM 3864 C CA . ALA B 1 135 ? -17.75 -12.312 -15.812 1 85.69 135 ALA B CA 1
ATOM 3865 C C . ALA B 1 135 ? -19 -11.484 -16.062 1 85.69 135 ALA B C 1
ATOM 3867 O O . ALA B 1 135 ? -18.969 -10.516 -16.828 1 85.69 135 ALA B O 1
ATOM 3868 N N . THR B 1 136 ? -20.078 -11.984 -15.539 1 92.75 136 THR B N 1
ATOM 3869 C CA . THR B 1 136 ? -21.344 -11.289 -15.68 1 92.75 136 THR B CA 1
ATOM 3870 C C . THR B 1 136 ? -21.844 -10.797 -14.328 1 92.75 136 THR B C 1
ATOM 3872 O O . THR B 1 136 ? -21.438 -11.305 -13.281 1 92.75 136 THR B O 1
ATOM 3875 N N . LEU B 1 137 ? -22.688 -9.828 -14.398 1 93.62 137 LEU B N 1
ATOM 3876 C CA . LEU B 1 137 ? -23.328 -9.352 -13.172 1 93.62 137 LEU B CA 1
ATOM 3877 C C . LEU B 1 137 ? -24.312 -10.383 -12.633 1 93.62 137 LEU B C 1
ATOM 3879 O O . LEU B 1 137 ? -25.203 -10.828 -13.359 1 93.62 137 LEU B O 1
ATOM 3883 N N . SER B 1 138 ? -24.172 -10.758 -11.398 1 92.94 138 SER B N 1
ATOM 3884 C CA . SER B 1 138 ? -25.016 -11.781 -10.797 1 92.94 138 SER B CA 1
ATOM 3885 C C . SER B 1 138 ? -26.062 -11.156 -9.867 1 92.94 138 SER B C 1
ATOM 3887 O O . SER B 1 138 ? -27.125 -11.727 -9.641 1 92.94 138 SER B O 1
ATOM 3889 N N . GLY B 1 139 ? -25.562 -10 -9.328 1 93.31 139 GLY B N 1
ATOM 3890 C CA . GLY B 1 139 ? -26.531 -9.383 -8.43 1 93.31 139 GLY B CA 1
ATOM 3891 C C . GLY B 1 139 ? -26.109 -7.992 -7.977 1 93.31 139 GLY B C 1
ATOM 3892 O O . GLY B 1 139 ? -24.922 -7.711 -7.824 1 93.31 139 GLY B O 1
ATOM 3893 N N . PHE B 1 140 ? -27.188 -7.23 -7.84 1 94.06 140 PHE B N 1
ATOM 3894 C CA . PHE B 1 140 ? -27.031 -5.902 -7.262 1 94.06 140 PHE B CA 1
ATOM 3895 C C . PHE B 1 140 ? -27.938 -5.719 -6.059 1 94.06 140 PHE B C 1
ATOM 3897 O O . PHE B 1 140 ? -29.125 -6.086 -6.109 1 94.06 140 PHE B O 1
ATOM 3904 N N . ARG B 1 141 ? -27.312 -5.191 -4.961 1 94.81 141 ARG B N 1
ATOM 3905 C CA . ARG B 1 141 ? -28.094 -4.988 -3.74 1 94.81 141 ARG B CA 1
ATOM 3906 C C . ARG B 1 141 ? -27.812 -3.615 -3.139 1 94.81 141 ARG B C 1
ATOM 3908 O O . ARG B 1 141 ? -26.734 -3.049 -3.35 1 94.81 141 ARG B O 1
ATOM 3915 N N . LEU B 1 142 ? -28.859 -3.133 -2.484 1 93.75 142 LEU B N 1
ATOM 3916 C CA . LEU B 1 142 ? -28.734 -1.932 -1.668 1 93.75 142 LEU B CA 1
ATOM 3917 C C . LEU B 1 142 ? -29.156 -2.209 -0.227 1 93.75 142 LEU B C 1
ATOM 3919 O O . LEU B 1 142 ? -30.234 -2.748 0.018 1 93.75 142 LEU B O 1
ATOM 3923 N N . VAL B 1 143 ? -28.219 -1.873 0.655 1 93.19 143 VAL B N 1
ATOM 3924 C CA . VAL B 1 143 ? -28.5 -2.084 2.068 1 93.19 143 VAL B CA 1
ATOM 3925 C C . VAL B 1 143 ? -28.484 -0.747 2.807 1 93.19 143 VAL B C 1
ATOM 3927 O O . VAL B 1 143 ? -27.453 -0.057 2.822 1 93.19 143 VAL B O 1
ATOM 3930 N N . ARG B 1 144 ? -29.594 -0.42 3.365 1 91.31 144 ARG B N 1
ATOM 3931 C CA . ARG B 1 144 ? -29.641 0.794 4.172 1 91.31 144 ARG B CA 1
ATOM 3932 C C . ARG B 1 144 ? -28.922 0.598 5.5 1 91.31 144 ARG B C 1
ATOM 3934 O O . ARG B 1 144 ? -29.219 -0.339 6.242 1 91.31 144 ARG B O 1
ATOM 3941 N N . LEU B 1 145 ? -27.984 1.403 5.777 1 89.38 145 LEU B N 1
ATOM 3942 C CA . LEU B 1 145 ? -27.188 1.296 7 1 89.38 145 LEU B CA 1
ATOM 3943 C C . LEU B 1 145 ? -27.75 2.209 8.086 1 89.38 145 LEU B C 1
ATOM 3945 O O . LEU B 1 145 ? -27.812 1.82 9.258 1 89.38 145 LEU B O 1
ATOM 3949 N N . ASN B 1 146 ? -28.141 3.387 7.719 1 85.81 146 ASN B N 1
ATOM 3950 C CA . ASN B 1 146 ? -28.812 4.398 8.516 1 85.81 146 ASN B CA 1
ATOM 3951 C C . ASN B 1 146 ? -29.625 5.352 7.637 1 85.81 146 ASN B C 1
ATOM 3953 O O . ASN B 1 146 ? -29.719 5.152 6.426 1 85.81 146 ASN B O 1
ATOM 3957 N N . PRO B 1 147 ? -30.266 6.234 8.195 1 82.81 147 PRO B N 1
ATOM 3958 C CA . PRO B 1 147 ? -31.172 7.059 7.395 1 82.81 147 PRO B CA 1
ATOM 3959 C C . PRO B 1 147 ? -30.469 7.758 6.234 1 82.81 147 PRO B C 1
ATOM 3961 O O . PRO B 1 147 ? -31.094 8.023 5.199 1 82.81 147 PRO B O 1
ATOM 3964 N N . ASN B 1 148 ? -29.141 7.953 6.344 1 83.31 148 ASN B N 1
ATOM 3965 C CA . ASN B 1 148 ? -28.5 8.766 5.32 1 83.31 148 ASN B CA 1
ATOM 3966 C C . ASN B 1 148 ? -27.375 7.992 4.629 1 83.31 148 ASN B C 1
ATOM 3968 O O . ASN B 1 148 ? -26.609 8.57 3.859 1 83.31 148 ASN B O 1
ATOM 3972 N N . GLN B 1 149 ? -27.281 6.707 4.949 1 85.88 149 GLN B N 1
ATOM 3973 C CA . GLN B 1 149 ? -26.219 5.926 4.332 1 85.88 149 GLN B CA 1
ATOM 3974 C C . GLN B 1 149 ? -26.75 4.605 3.779 1 85.88 149 GLN B C 1
ATOM 3976 O O . GLN B 1 149 ? -27.594 3.965 4.402 1 85.88 149 GLN B O 1
ATOM 3981 N N . VAL B 1 150 ? -26.234 4.34 2.613 1 89.69 150 VAL B N 1
ATOM 3982 C CA . VAL B 1 150 ? -26.578 3.088 1.946 1 89.69 150 VAL B CA 1
ATOM 3983 C C . VAL B 1 150 ? -25.312 2.406 1.43 1 89.69 150 VAL B C 1
ATOM 3985 O O . VAL B 1 150 ? -24.344 3.076 1.075 1 89.69 150 VAL B O 1
ATOM 3988 N N . MET B 1 151 ? -25.312 1.108 1.481 1 93.06 151 MET B N 1
ATOM 3989 C CA . MET B 1 151 ? -24.234 0.342 0.877 1 93.06 151 MET B CA 1
ATOM 3990 C C . MET B 1 151 ? -24.703 -0.347 -0.401 1 93.06 151 MET B C 1
ATOM 3992 O O . MET B 1 151 ? -25.688 -1.076 -0.391 1 93.06 151 MET B O 1
ATOM 3996 N N . ALA B 1 152 ? -23.984 -0.013 -1.445 1 94 152 ALA B N 1
ATOM 3997 C CA . ALA B 1 152 ? -24.203 -0.75 -2.688 1 94 152 ALA B CA 1
ATOM 3998 C C . ALA B 1 152 ? -23.297 -1.979 -2.762 1 94 152 ALA B C 1
ATOM 4000 O O . ALA B 1 152 ? -22.125 -1.918 -2.391 1 94 152 ALA B O 1
ATOM 4001 N N . ILE B 1 153 ? -23.891 -3.109 -3.178 1 96 153 ILE B N 1
ATOM 4002 C CA . ILE B 1 153 ? -23.156 -4.363 -3.299 1 96 153 ILE B CA 1
ATOM 4003 C C . ILE B 1 153 ? -23.328 -4.934 -4.703 1 96 153 ILE B C 1
ATOM 4005 O O . ILE B 1 153 ? -24.453 -5.086 -5.18 1 96 153 ILE B O 1
ATOM 4009 N N . VAL B 1 154 ? -22.25 -5.191 -5.344 1 94.94 154 VAL B N 1
ATOM 4010 C CA . VAL B 1 154 ? -22.266 -5.809 -6.668 1 94.94 154 VAL B CA 1
ATOM 4011 C C . VAL B 1 154 ? -21.594 -7.18 -6.609 1 94.94 154 VAL B C 1
ATOM 4013 O O . VAL B 1 154 ? -20.484 -7.309 -6.105 1 94.94 154 VAL B O 1
ATOM 4016 N N . VAL B 1 155 ? -22.328 -8.172 -7.113 1 92.62 155 VAL B N 1
ATOM 4017 C CA . VAL B 1 155 ? -21.812 -9.531 -7.184 1 92.62 155 VAL B CA 1
ATOM 4018 C C . VAL B 1 155 ? -21.672 -9.953 -8.641 1 92.62 155 VAL B C 1
ATOM 4020 O O . VAL B 1 155 ? -22.562 -9.727 -9.453 1 92.62 155 VAL B O 1
ATOM 4023 N N . ILE B 1 156 ? -20.516 -10.555 -8.93 1 89.69 156 ILE B N 1
ATOM 4024 C CA . ILE B 1 156 ? -20.344 -11.023 -10.305 1 89.69 156 ILE B CA 1
ATOM 4025 C C . ILE B 1 156 ? -20.234 -12.547 -10.32 1 89.69 156 ILE B C 1
ATOM 4027 O O . ILE B 1 156 ? -20.156 -13.18 -9.266 1 89.69 156 ILE B O 1
ATOM 4031 N N . SER B 1 157 ? -20.344 -13.18 -11.492 1 84.12 157 SER B N 1
ATOM 4032 C CA . SER B 1 157 ? -20.547 -14.617 -11.688 1 84.12 157 SER B CA 1
ATOM 4033 C C . SER B 1 157 ? -19.359 -15.414 -11.164 1 84.12 157 SER B C 1
ATOM 4035 O O . SER B 1 157 ? -19.484 -16.594 -10.852 1 84.12 157 SER B O 1
ATOM 4037 N N . ASN B 1 158 ? -18.203 -14.82 -10.992 1 78.5 158 ASN B N 1
ATOM 4038 C CA . ASN B 1 158 ? -17.047 -15.578 -10.523 1 78.5 158 ASN B CA 1
ATOM 4039 C C . ASN B 1 158 ? -16.891 -15.484 -9.008 1 78.5 158 ASN B C 1
ATOM 4041 O O . ASN B 1 158 ? -15.859 -15.883 -8.461 1 78.5 158 ASN B O 1
ATOM 4045 N N . GLY B 1 159 ? -17.906 -14.867 -8.406 1 77.56 159 GLY B N 1
ATOM 4046 C CA . GLY B 1 159 ? -17.938 -14.867 -6.949 1 77.56 159 GLY B CA 1
ATOM 4047 C C . GLY B 1 159 ? -17.312 -13.625 -6.34 1 77.56 159 GLY B C 1
ATOM 4048 O O . GLY B 1 159 ? -17.344 -13.438 -5.121 1 77.56 159 GLY B O 1
ATOM 4049 N N . LEU B 1 160 ? -16.781 -12.812 -7.105 1 83.25 160 LEU B N 1
ATOM 4050 C CA . LEU B 1 160 ? -16.219 -11.57 -6.605 1 83.25 160 LEU B CA 1
ATOM 4051 C C . LEU B 1 160 ? -17.312 -10.586 -6.211 1 83.25 160 LEU B C 1
ATOM 4053 O O . LEU B 1 160 ? -18.359 -10.539 -6.852 1 83.25 160 LEU B O 1
ATOM 4057 N N . VAL B 1 161 ? -16.969 -9.875 -5.148 1 90.38 161 VAL B N 1
ATOM 4058 C CA . VAL B 1 161 ? -17.953 -8.93 -4.617 1 90.38 161 VAL B CA 1
ATOM 4059 C C . VAL B 1 161 ? -17.297 -7.566 -4.422 1 90.38 161 VAL B C 1
ATOM 4061 O O . VAL B 1 161 ? -16.156 -7.477 -3.953 1 90.38 161 VAL B O 1
ATOM 4064 N N . GLU B 1 162 ? -17.938 -6.543 -4.887 1 90.94 162 GLU B N 1
ATOM 4065 C CA . GLU B 1 162 ? -17.547 -5.168 -4.598 1 90.94 162 GLU B CA 1
ATOM 4066 C C . GLU B 1 162 ? -18.656 -4.43 -3.848 1 90.94 162 GLU B C 1
ATOM 4068 O O . GLU B 1 162 ? -19.844 -4.707 -4.047 1 90.94 162 GLU B O 1
ATOM 4073 N N . ASN B 1 163 ? -18.234 -3.582 -2.949 1 92.62 163 ASN B N 1
ATOM 4074 C CA . ASN B 1 163 ? -19.219 -2.783 -2.221 1 92.62 163 ASN B CA 1
ATOM 4075 C C . ASN B 1 163 ? -18.75 -1.349 -2.023 1 92.62 163 ASN B C 1
ATOM 4077 O O . ASN B 1 163 ? -17.547 -1.074 -2.1 1 92.62 163 ASN B O 1
ATOM 4081 N N . LYS B 1 164 ? -19.688 -0.504 -1.833 1 91.12 164 LYS B N 1
ATOM 4082 C CA . LYS B 1 164 ? -19.406 0.909 -1.605 1 91.12 164 LYS B CA 1
ATOM 4083 C C . LYS B 1 164 ? -20.5 1.564 -0.762 1 91.12 164 LYS B C 1
ATOM 4085 O O . LYS B 1 164 ? -21.688 1.384 -1.026 1 91.12 164 LYS B O 1
ATOM 4090 N N . VAL B 1 165 ? -20.031 2.236 0.285 1 89.69 165 VAL B N 1
ATOM 4091 C CA . VAL B 1 165 ? -20.953 3.018 1.1 1 89.69 165 VAL B CA 1
ATOM 4092 C C . VAL B 1 165 ? -21.047 4.441 0.556 1 89.69 165 VAL B C 1
ATOM 4094 O O . VAL B 1 165 ? -20.031 5.035 0.179 1 89.69 165 VAL B O 1
ATOM 4097 N N . TYR B 1 166 ? -22.219 4.961 0.463 1 83.88 166 TYR B N 1
ATOM 4098 C CA . TYR B 1 166 ? -22.375 6.34 0.013 1 83.88 166 TYR B CA 1
ATOM 4099 C C . TYR B 1 166 ? -23.594 6.988 0.674 1 83.88 166 TYR B C 1
ATOM 4101 O O . TYR B 1 166 ? -24.453 6.297 1.226 1 83.88 166 TYR B O 1
ATOM 4109 N N . THR B 1 167 ? -23.609 8.281 0.654 1 81.5 167 THR B N 1
ATOM 4110 C CA . THR B 1 167 ? -24.656 9.055 1.319 1 81.5 167 THR B CA 1
ATOM 4111 C C . THR B 1 167 ? -25.844 9.266 0.386 1 81.5 167 THR B C 1
ATOM 4113 O O . THR B 1 167 ? -25.656 9.508 -0.81 1 81.5 167 THR B O 1
ATOM 4116 N N . ILE B 1 168 ? -27.016 9.195 0.958 1 81.94 168 ILE B N 1
ATOM 4117 C CA . ILE B 1 168 ? -28.234 9.477 0.217 1 81.94 168 ILE B CA 1
ATOM 4118 C C . ILE B 1 168 ? -29.078 10.508 0.973 1 81.94 168 ILE B C 1
ATOM 4120 O O . ILE B 1 168 ? -28.984 10.602 2.199 1 81.94 168 ILE B O 1
ATOM 4124 N N . PRO B 1 169 ? -29.812 11.25 0.141 1 76.94 169 PRO B N 1
ATOM 4125 C CA . PRO B 1 169 ? -30.719 12.188 0.82 1 76.94 169 PRO B CA 1
ATOM 4126 C C . PRO B 1 169 ? -31.719 11.492 1.729 1 76.94 169 PRO B C 1
ATOM 4128 O O . PRO B 1 169 ? -32.219 10.406 1.4 1 76.94 169 PRO B O 1
ATOM 4131 N N . GLY B 1 170 ? -32.031 12.078 2.865 1 74.88 170 GLY B N 1
ATOM 4132 C CA . GLY B 1 170 ? -32.938 11.531 3.848 1 74.88 170 GLY B CA 1
ATOM 4133 C C . GLY B 1 170 ? -34.344 11.289 3.291 1 74.88 170 GLY B C 1
ATOM 4134 O O . GLY B 1 170 ? -35.094 10.477 3.834 1 74.88 170 GLY B O 1
ATOM 4135 N N . ALA B 1 171 ? -34.625 11.852 2.176 1 76.5 171 ALA B N 1
ATOM 4136 C CA . ALA B 1 171 ? -35.969 11.758 1.603 1 76.5 171 ALA B CA 1
ATOM 4137 C C . ALA B 1 171 ? -36.188 10.438 0.87 1 76.5 171 ALA B C 1
ATOM 4139 O O . ALA B 1 171 ? -37.312 10.031 0.595 1 76.5 171 ALA B O 1
ATOM 4140 N N . ILE B 1 172 ? -35.156 9.734 0.746 1 81.19 172 ILE B N 1
ATOM 4141 C CA . ILE B 1 172 ? -35.219 8.484 -0.007 1 81.19 172 ILE B CA 1
ATOM 4142 C C . ILE B 1 172 ? -35.75 7.375 0.893 1 81.19 172 ILE B C 1
ATOM 4144 O O . ILE B 1 172 ? -35.219 7.133 1.977 1 81.19 172 ILE B O 1
ATOM 4148 N N . ASP B 1 173 ? -36.844 6.734 0.459 1 84.25 173 ASP B N 1
ATOM 4149 C CA . ASP B 1 173 ? -37.406 5.664 1.267 1 84.25 173 ASP B CA 1
ATOM 4150 C C . ASP B 1 173 ? -36.969 4.293 0.758 1 84.25 173 ASP B C 1
ATOM 4152 O O . ASP B 1 173 ? -36.344 4.195 -0.297 1 84.25 173 ASP B O 1
ATOM 4156 N N . ASP B 1 174 ? -37.312 3.295 1.496 1 88.12 174 ASP B N 1
ATOM 4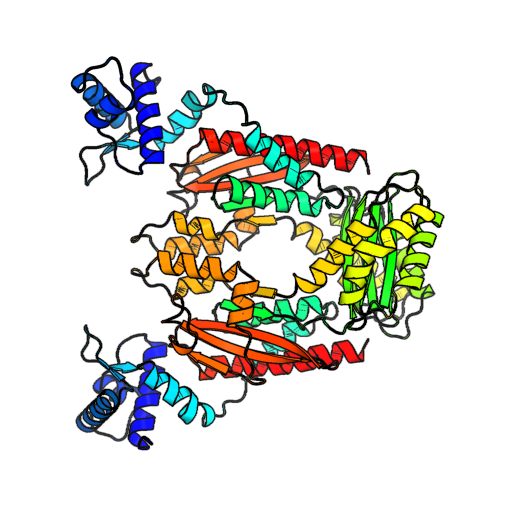157 C CA . ASP B 1 174 ? -36.875 1.931 1.186 1 88.12 174 ASP B CA 1
ATOM 4158 C C . ASP B 1 174 ? -37.531 1.443 -0.113 1 88.12 174 ASP B C 1
ATOM 4160 O O . ASP B 1 174 ? -36.938 0.667 -0.856 1 88.12 174 ASP B O 1
ATOM 4164 N N . SER B 1 175 ? -38.656 1.907 -0.358 1 88.56 175 SER B N 1
ATOM 4165 C CA . SER B 1 175 ? -39.344 1.522 -1.591 1 88.56 175 SER B CA 1
ATOM 4166 C C . SER B 1 175 ? -38.594 2.012 -2.818 1 88.56 175 SER B C 1
ATOM 4168 O O . SER B 1 175 ? -38.531 1.323 -3.84 1 88.56 175 SER B O 1
ATOM 4170 N N . ASP B 1 176 ? -38 3.188 -2.68 1 86.38 176 ASP B N 1
ATOM 4171 C CA . ASP B 1 176 ? -37.188 3.734 -3.758 1 86.38 176 ASP B CA 1
ATOM 4172 C C . ASP B 1 176 ? -35.969 2.873 -3.998 1 86.38 176 ASP B C 1
ATOM 4174 O O . ASP B 1 176 ? -35.594 2.59 -5.145 1 86.38 176 ASP B O 1
ATOM 4178 N N . LEU B 1 177 ? -35.375 2.514 -2.953 1 89.44 177 LEU B N 1
ATOM 4179 C CA . LEU B 1 177 ? -34.188 1.675 -3.055 1 89.44 177 LEU B CA 1
ATOM 4180 C C . LEU B 1 177 ? -34.5 0.335 -3.703 1 89.44 177 LEU B C 1
ATOM 4182 O O . LEU B 1 177 ? -33.75 -0.166 -4.531 1 89.44 177 LEU B O 1
ATOM 4186 N N . GLU B 1 178 ? -35.656 -0.163 -3.354 1 91.25 178 GLU B N 1
ATOM 4187 C CA . GLU B 1 178 ? -36.062 -1.434 -3.93 1 91.25 178 GLU B CA 1
ATOM 4188 C C . GLU B 1 178 ? -36.312 -1.31 -5.434 1 91.25 178 GLU B C 1
ATOM 4190 O O . GLU B 1 178 ? -35.969 -2.225 -6.191 1 91.25 178 GLU B O 1
ATOM 4195 N N . LYS B 1 179 ? -36.844 -0.257 -5.754 1 89.81 179 LYS B N 1
ATOM 4196 C CA . LYS B 1 179 ? -37.094 -0.013 -7.172 1 89.81 179 LYS B CA 1
ATOM 4197 C C . LYS B 1 179 ? -35.781 0.039 -7.957 1 89.81 179 LYS B C 1
ATOM 4199 O O . LYS B 1 179 ? -35.688 -0.535 -9.047 1 89.81 179 LYS B O 1
ATOM 4204 N N . VAL B 1 180 ? -34.812 0.753 -7.418 1 89.5 180 VAL B N 1
ATOM 4205 C CA . VAL B 1 180 ? -33.531 0.866 -8.062 1 89.5 180 VAL B CA 1
ATOM 4206 C C . VAL B 1 180 ? -32.906 -0.523 -8.242 1 89.5 180 VAL B C 1
ATOM 4208 O O . VAL B 1 180 ? -32.438 -0.864 -9.328 1 89.5 180 VAL B O 1
ATOM 4211 N N . VAL B 1 181 ? -32.969 -1.27 -7.219 1 93.12 181 VAL B N 1
ATOM 4212 C CA . VAL B 1 181 ? -32.406 -2.613 -7.242 1 93.12 181 VAL B CA 1
ATOM 4213 C C . VAL B 1 181 ? -33.094 -3.449 -8.312 1 93.12 181 VAL B C 1
ATOM 4215 O O . VAL B 1 181 ? -32.438 -4.152 -9.086 1 93.12 181 VAL B O 1
ATOM 4218 N N . ARG B 1 182 ? -34.375 -3.344 -8.359 1 92.69 182 ARG B N 1
ATOM 4219 C CA . ARG B 1 182 ? -35.156 -4.109 -9.328 1 92.69 182 ARG B CA 1
ATOM 4220 C C . ARG B 1 182 ? -34.781 -3.715 -10.758 1 92.69 182 ARG B C 1
ATOM 4222 O O . ARG B 1 182 ? -34.562 -4.582 -11.609 1 92.69 182 ARG B O 1
ATOM 4229 N N . ILE B 1 183 ? -34.719 -2.461 -10.969 1 90.56 183 ILE B N 1
ATOM 4230 C CA . ILE B 1 183 ? -34.406 -1.955 -12.305 1 90.56 183 ILE B CA 1
ATOM 4231 C C . ILE B 1 183 ? -33.031 -2.441 -12.727 1 90.56 183 ILE B C 1
ATOM 4233 O O . ILE B 1 183 ? -32.875 -2.973 -13.828 1 90.56 183 ILE B O 1
ATOM 4237 N N . ILE B 1 184 ? -32.062 -2.27 -11.883 1 92.94 184 ILE B N 1
ATOM 4238 C CA . ILE B 1 184 ? -30.688 -2.633 -12.195 1 92.94 184 ILE B CA 1
ATOM 4239 C C . ILE B 1 184 ? -30.594 -4.137 -12.438 1 92.94 184 ILE B C 1
ATOM 4241 O O . ILE B 1 184 ? -29.984 -4.582 -13.414 1 92.94 184 ILE B O 1
ATOM 4245 N N . ASN B 1 185 ? -31.188 -4.859 -11.578 1 94.56 185 ASN B N 1
ATOM 4246 C CA . ASN B 1 185 ? -31.141 -6.309 -11.734 1 94.56 185 ASN B CA 1
ATOM 4247 C C . ASN B 1 185 ? -31.844 -6.77 -13 1 94.56 185 ASN B C 1
ATOM 4249 O O . ASN B 1 185 ? -31.344 -7.617 -13.734 1 94.56 185 ASN B O 1
ATOM 4253 N N . ASP B 1 186 ? -32.969 -6.25 -13.25 1 93.88 186 ASP B N 1
ATOM 4254 C CA . ASP B 1 186 ? -33.719 -6.617 -14.438 1 93.88 186 ASP B CA 1
ATOM 4255 C C . ASP B 1 186 ? -32.938 -6.309 -15.711 1 93.88 186 ASP B C 1
ATOM 4257 O O . ASP B 1 186 ? -33 -7.074 -16.672 1 93.88 186 ASP B O 1
ATOM 4261 N N . GLU B 1 187 ? -32.219 -5.281 -15.633 1 92.25 187 GLU B N 1
ATOM 4262 C CA . GLU B 1 187 ? -31.547 -4.789 -16.844 1 92.25 187 GLU B CA 1
ATOM 4263 C C . GLU B 1 187 ? -30.156 -5.395 -17 1 92.25 187 GLU B C 1
ATOM 4265 O O . GLU B 1 187 ? -29.672 -5.562 -18.125 1 92.25 187 GLU B O 1
ATOM 4270 N N . LEU B 1 188 ? -29.562 -5.668 -15.906 1 94.31 188 LEU B N 1
ATOM 4271 C CA . LEU B 1 188 ? -28.125 -5.855 -16.047 1 94.31 188 LEU B CA 1
ATOM 4272 C C . LEU B 1 188 ? -27.703 -7.262 -15.617 1 94.31 188 LEU B C 1
ATOM 4274 O O . LEU B 1 188 ? -26.594 -7.707 -15.914 1 94.31 188 LEU B O 1
ATOM 4278 N N . ILE B 1 189 ? -28.5 -7.988 -14.914 1 94.69 189 ILE B N 1
ATOM 4279 C CA . ILE B 1 189 ? -28.125 -9.328 -14.492 1 94.69 189 ILE B CA 1
ATOM 4280 C C . ILE B 1 189 ? -27.875 -10.211 -15.719 1 94.69 189 ILE B C 1
ATOM 4282 O O . ILE B 1 189 ? -28.656 -10.188 -16.672 1 94.69 189 ILE B O 1
ATOM 4286 N N . GLY B 1 190 ? -26.766 -10.93 -15.68 1 94.31 190 GLY B N 1
ATOM 4287 C CA . GLY B 1 190 ? -26.422 -11.828 -16.766 1 94.31 190 GLY B CA 1
ATOM 4288 C C . GLY B 1 190 ? -25.641 -11.148 -17.875 1 94.31 190 GLY B C 1
ATOM 4289 O O . GLY B 1 190 ? -25.188 -11.805 -18.812 1 94.31 190 GLY B O 1
ATOM 4290 N N . VAL B 1 191 ? -25.5 -9.875 -17.781 1 93.81 191 VAL B N 1
ATOM 4291 C CA . VAL B 1 191 ? -24.797 -9.094 -18.797 1 93.81 191 VAL B CA 1
ATOM 4292 C C . VAL B 1 191 ? -23.312 -9.07 -18.484 1 93.81 191 VAL B C 1
ATOM 4294 O O . VAL B 1 191 ? -22.906 -8.875 -17.328 1 93.81 191 VAL B O 1
ATOM 4297 N N . PRO B 1 192 ? -22.484 -9.266 -19.484 1 91.88 192 PRO B N 1
ATOM 4298 C CA . PRO B 1 192 ? -21.047 -9.18 -19.266 1 91.88 192 PRO B CA 1
ATOM 4299 C C . PRO B 1 192 ? -20.594 -7.812 -18.766 1 91.88 192 PRO B C 1
ATOM 4301 O O . PRO B 1 192 ? -21.172 -6.793 -19.141 1 91.88 192 PRO B O 1
ATOM 4304 N N . LEU B 1 193 ? -19.531 -7.773 -17.969 1 89.12 193 LEU B N 1
ATOM 4305 C CA . LEU B 1 193 ? -19.109 -6.574 -17.25 1 89.12 193 LEU B CA 1
ATOM 4306 C C . LEU B 1 193 ? -18.766 -5.453 -18.219 1 89.12 193 LEU B C 1
ATOM 4308 O O . LEU B 1 193 ? -19 -4.277 -17.922 1 89.12 193 LEU B O 1
ATOM 4312 N N . ASP B 1 194 ? -18.125 -5.805 -19.344 1 87.31 194 ASP B N 1
ATOM 4313 C CA . ASP B 1 194 ? -17.75 -4.777 -20.312 1 87.31 194 ASP B CA 1
ATOM 4314 C C . ASP B 1 194 ? -18.984 -4.098 -20.891 1 87.31 194 ASP B C 1
ATOM 4316 O O . ASP B 1 194 ? -18.984 -2.889 -21.125 1 87.31 194 ASP B O 1
ATOM 4320 N N . ILE B 1 195 ? -20.047 -4.809 -21.047 1 91.88 195 ILE B N 1
ATOM 4321 C CA . ILE B 1 195 ? -21.297 -4.27 -21.547 1 91.88 195 ILE B CA 1
ATOM 4322 C C . ILE B 1 195 ? -22 -3.48 -20.453 1 91.88 195 ILE B C 1
ATOM 4324 O O . ILE B 1 195 ? -22.625 -2.445 -20.719 1 91.88 195 ILE B O 1
ATOM 4328 N N . VAL B 1 196 ? -21.875 -3.969 -19.234 1 92.44 196 VAL B N 1
ATOM 4329 C CA . VAL B 1 196 ? -22.453 -3.262 -18.094 1 92.44 196 VAL B CA 1
ATOM 4330 C C . VAL B 1 196 ? -21.875 -1.856 -18 1 92.44 196 VAL B C 1
ATOM 4332 O O . VAL B 1 196 ? -22.609 -0.876 -17.859 1 92.44 196 VAL B O 1
ATOM 4335 N N . ALA B 1 197 ? -20.562 -1.787 -18.094 1 88.75 197 ALA B N 1
ATOM 4336 C CA . ALA B 1 197 ? -19.891 -0.501 -18 1 88.75 197 ALA B CA 1
ATOM 4337 C C . ALA B 1 197 ? -20.375 0.462 -19.078 1 88.75 197 ALA B C 1
ATOM 4339 O O . ALA B 1 197 ? -20.578 1.649 -18.812 1 88.75 197 ALA B O 1
ATOM 4340 N N . LYS B 1 198 ? -20.609 -0.048 -20.188 1 89.5 198 LYS B N 1
ATOM 4341 C CA . LYS B 1 198 ? -21.094 0.761 -21.297 1 89.5 198 LYS B CA 1
ATOM 4342 C C . LYS B 1 198 ? -22.531 1.218 -21.062 1 89.5 198 LYS B C 1
ATOM 4344 O O . LYS B 1 198 ? -22.859 2.385 -21.281 1 89.5 198 LYS B O 1
ATOM 4349 N N . ARG B 1 199 ? -23.344 0.347 -20.578 1 91.5 199 ARG B N 1
ATOM 4350 C CA . ARG B 1 199 ? -24.75 0.645 -20.359 1 91.5 199 ARG B CA 1
ATOM 4351 C C . ARG B 1 199 ? -24.938 1.657 -19.234 1 91.5 199 ARG B C 1
ATOM 4353 O O . ARG B 1 199 ? -25.875 2.449 -19.25 1 91.5 199 ARG B O 1
ATOM 4360 N N . LEU B 1 200 ? -24.062 1.586 -18.312 1 89 200 LEU B N 1
ATOM 4361 C CA . LEU B 1 200 ? -24.109 2.537 -17.203 1 89 200 LEU B CA 1
ATOM 4362 C C . LEU B 1 200 ? -23.828 3.955 -17.703 1 89 200 LEU B C 1
ATOM 4364 O O . LEU B 1 200 ? -24.297 4.926 -17.094 1 89 200 LEU B O 1
ATOM 4368 N N . LYS B 1 201 ? -23.172 4.066 -18.734 1 86 201 LYS B N 1
ATOM 4369 C CA . LYS B 1 201 ? -22.812 5.379 -19.266 1 86 201 LYS B CA 1
ATOM 4370 C C . LYS B 1 201 ? -23.891 5.887 -20.219 1 86 201 LYS B C 1
ATOM 4372 O O . LYS B 1 201 ? -24.094 7.098 -20.344 1 86 201 LYS B O 1
ATOM 4377 N N . THR B 1 202 ? -24.609 4.984 -20.844 1 86.38 202 THR B N 1
ATOM 4378 C CA . THR B 1 202 ? -25.469 5.391 -21.953 1 86.38 202 THR B CA 1
ATOM 4379 C C . THR B 1 202 ? -26.938 5.262 -21.562 1 86.38 202 THR B C 1
ATOM 4381 O O . THR B 1 202 ? -27.656 6.262 -21.484 1 86.38 202 THR B O 1
ATOM 4384 N N . ASP B 1 203 ? -27.391 4.082 -21.156 1 82.94 203 ASP B N 1
ATOM 4385 C CA . ASP B 1 203 ? -28.797 3.729 -21.078 1 82.94 203 ASP B CA 1
ATOM 4386 C C . ASP B 1 203 ? -29.328 3.93 -19.656 1 82.94 203 ASP B C 1
ATOM 4388 O O . ASP B 1 203 ? -30.438 4.434 -19.469 1 82.94 203 ASP B O 1
ATOM 4392 N N . LEU B 1 204 ? -28.516 3.68 -18.75 1 82.62 204 LEU B N 1
ATOM 4393 C CA . LEU B 1 204 ? -29.031 3.541 -17.406 1 82.62 204 LEU B CA 1
ATOM 4394 C C . LEU B 1 204 ? -29.344 4.906 -16.797 1 82.62 204 LEU B C 1
ATOM 4396 O O . LEU B 1 204 ? -30.344 5.062 -16.094 1 82.62 204 LEU B O 1
ATOM 4400 N N . PRO B 1 205 ? -28.562 5.941 -17.109 1 79.12 205 PRO B N 1
ATOM 4401 C CA . PRO B 1 205 ? -28.922 7.254 -16.578 1 79.12 205 PRO B CA 1
ATOM 4402 C C . PRO B 1 205 ? -30.281 7.734 -17.062 1 79.12 205 PRO B C 1
ATOM 4404 O O . PRO B 1 205 ? -31.062 8.297 -16.281 1 79.12 205 PRO B O 1
ATOM 4407 N N . ILE B 1 206 ? -30.578 7.461 -18.219 1 80.5 206 ILE B N 1
ATOM 4408 C CA . ILE B 1 206 ? -31.859 7.863 -18.797 1 80.5 206 ILE B CA 1
ATOM 4409 C C . ILE B 1 206 ? -33 7.094 -18.125 1 80.5 206 ILE B C 1
ATOM 4411 O O . ILE B 1 206 ? -34 7.68 -17.75 1 80.5 206 ILE B O 1
ATOM 4415 N N . LEU B 1 207 ? -32.75 5.863 -17.953 1 78.69 207 LEU B N 1
ATOM 4416 C CA . LEU B 1 207 ? -33.75 5.004 -17.328 1 78.69 207 LEU B CA 1
ATOM 4417 C C . LEU B 1 207 ? -34 5.41 -15.875 1 78.69 207 LEU B C 1
ATOM 4419 O O . LEU B 1 207 ? -35.125 5.465 -15.414 1 78.69 207 LEU B O 1
ATOM 4423 N N . MET B 1 208 ? -32.969 5.711 -15.156 1 80.5 208 MET B N 1
ATOM 4424 C CA . MET B 1 208 ? -33.062 6.082 -13.742 1 80.5 208 MET B CA 1
ATOM 4425 C C . MET B 1 208 ? -33.781 7.414 -13.578 1 80.5 208 MET B C 1
ATOM 4427 O O . MET B 1 208 ? -34.562 7.594 -12.633 1 80.5 208 MET B O 1
ATOM 4431 N N . ASN B 1 209 ? -33.406 8.273 -14.422 1 76.44 209 ASN B N 1
ATOM 4432 C CA . ASN B 1 209 ? -34.062 9.57 -14.367 1 76.44 209 ASN B CA 1
ATOM 4433 C C . ASN B 1 209 ? -35.594 9.445 -14.578 1 76.44 209 ASN B C 1
ATOM 4435 O O . ASN B 1 209 ? -36.344 10.219 -14.016 1 76.44 209 ASN B O 1
ATOM 4439 N N . ARG B 1 210 ? -35.906 8.539 -15.383 1 73.75 210 ARG B N 1
ATOM 4440 C CA . ARG B 1 210 ? -37.312 8.328 -15.672 1 73.75 210 ARG B CA 1
ATOM 4441 C C . ARG B 1 210 ? -38.062 7.84 -14.43 1 73.75 210 ARG B C 1
ATOM 4443 O O . ARG B 1 210 ? -39.219 8.195 -14.211 1 73.75 210 ARG B O 1
ATOM 4450 N N . TYR B 1 211 ? -37.344 7.074 -13.68 1 70.12 211 TYR B N 1
ATOM 4451 C CA . TYR B 1 211 ? -38 6.395 -12.586 1 70.12 211 TYR B CA 1
ATOM 4452 C C . TYR B 1 211 ? -37.75 7.102 -11.258 1 70.12 211 TYR B C 1
ATOM 4454 O O . TYR B 1 211 ? -38.5 6.922 -10.297 1 70.12 211 TYR B O 1
ATOM 4462 N N . MET B 1 212 ? -36.656 7.66 -11.273 1 66.88 212 MET B N 1
ATOM 4463 C CA . MET B 1 212 ? -36.344 8.289 -10 1 66.88 212 MET B CA 1
ATOM 4464 C C . MET B 1 212 ? -36.062 9.781 -10.172 1 66.88 212 MET B C 1
ATOM 4466 O O . MET B 1 212 ? -35.406 10.188 -11.125 1 66.88 212 MET B O 1
ATOM 4470 N N . ASN B 1 213 ? -36.906 10.555 -9.672 1 60.53 213 ASN B N 1
ATOM 4471 C CA . ASN B 1 213 ? -36.594 11.977 -9.641 1 60.53 213 ASN B CA 1
ATOM 4472 C C . ASN B 1 213 ? -35.344 12.266 -8.828 1 60.53 213 ASN B C 1
ATOM 4474 O O . ASN B 1 213 ? -35.125 13.406 -8.43 1 60.53 213 ASN B O 1
ATOM 4478 N N . SER B 1 214 ? -34.75 11.094 -8.414 1 59.06 214 SER B N 1
ATOM 4479 C CA . SER B 1 214 ? -33.844 11.242 -7.273 1 59.06 214 SER B CA 1
ATOM 4480 C C . SER B 1 214 ? -32.406 11.469 -7.73 1 59.06 214 SER B C 1
ATOM 4482 O O . SER B 1 214 ? -32.062 11.094 -8.844 1 59.06 214 SER B O 1
ATOM 4484 N N . GLN B 1 215 ? -31.844 12.398 -7.055 1 60.66 215 GLN B N 1
ATOM 4485 C CA . GLN B 1 215 ? -30.469 12.867 -7.008 1 60.66 215 GLN B CA 1
ATOM 4486 C C . GLN B 1 215 ? -29.516 11.734 -6.609 1 60.66 215 GLN B C 1
ATOM 4488 O O . GLN B 1 215 ? -28.359 11.984 -6.277 1 60.66 215 GLN B O 1
ATOM 4493 N N . ILE B 1 216 ? -30 10.516 -6.699 1 63.81 216 ILE B N 1
ATOM 4494 C CA . ILE B 1 216 ? -29.109 9.461 -6.242 1 63.81 216 ILE B CA 1
ATOM 4495 C C . ILE B 1 216 ? -28.031 9.211 -7.293 1 63.81 216 ILE B C 1
ATOM 4497 O O . ILE B 1 216 ? -28.328 8.984 -8.461 1 63.81 216 ILE B O 1
ATOM 4501 N N . GLN B 1 217 ? -26.875 9.391 -6.938 1 79.19 217 GLN B N 1
ATOM 4502 C CA . GLN B 1 217 ? -25.734 9.18 -7.84 1 79.19 217 GLN B CA 1
ATOM 4503 C C . GLN B 1 217 ? -25.359 7.703 -7.914 1 79.19 217 GLN B C 1
ATOM 4505 O O . GLN B 1 217 ? -24.188 7.352 -7.852 1 79.19 217 GLN B O 1
ATOM 4510 N N . ILE B 1 218 ? -26.469 6.863 -8.07 1 83.25 218 ILE B N 1
ATOM 4511 C CA . ILE B 1 218 ? -26.266 5.422 -7.973 1 83.25 218 ILE B CA 1
ATOM 4512 C C . ILE B 1 218 ? -25.469 4.93 -9.18 1 83.25 218 ILE B C 1
ATOM 4514 O O . ILE B 1 218 ? -24.625 4.031 -9.047 1 83.25 218 ILE B O 1
ATOM 4518 N N . VAL B 1 219 ? -25.797 5.547 -10.281 1 87.12 219 VAL B N 1
ATOM 4519 C CA . VAL B 1 219 ? -25.094 5.125 -11.484 1 87.12 219 VAL B CA 1
ATOM 4520 C C . VAL B 1 219 ? -23.594 5.379 -11.328 1 87.12 219 VAL B C 1
ATOM 4522 O O . VAL B 1 219 ? -22.766 4.527 -11.68 1 87.12 219 VAL B O 1
ATOM 4525 N N . LYS B 1 220 ? -23.297 6.477 -10.797 1 86.75 220 LYS B N 1
ATOM 4526 C CA . LYS B 1 220 ? -21.906 6.816 -10.562 1 86.75 220 LYS B CA 1
ATOM 4527 C C . LYS B 1 220 ? -21.25 5.84 -9.586 1 86.75 220 LYS B C 1
ATOM 4529 O O . LYS B 1 220 ? -20.109 5.438 -9.781 1 86.75 220 LYS B O 1
ATOM 4534 N N . VAL B 1 221 ? -21.953 5.461 -8.602 1 88.94 221 VAL B N 1
ATOM 4535 C CA . VAL B 1 221 ? -21.438 4.547 -7.59 1 88.94 221 VAL B CA 1
ATOM 4536 C C . VAL B 1 221 ? -21.156 3.186 -8.219 1 88.94 221 VAL B C 1
ATOM 4538 O O . VAL B 1 221 ? -20.078 2.607 -7.992 1 88.94 221 VAL B O 1
ATOM 4541 N N . ILE B 1 222 ? -22.094 2.791 -9.039 1 90.62 222 ILE B N 1
ATOM 4542 C CA . ILE B 1 222 ? -21.906 1.496 -9.688 1 90.62 222 ILE B CA 1
ATOM 4543 C C . ILE B 1 222 ? -20.719 1.554 -10.641 1 90.62 222 ILE B C 1
ATOM 4545 O O . ILE B 1 222 ? -19.938 0.601 -10.734 1 90.62 222 ILE B O 1
ATOM 4549 N N . GLN B 1 223 ? -20.641 2.633 -11.305 1 88.5 223 GLN B N 1
ATOM 4550 C CA . GLN B 1 223 ? -19.5 2.807 -12.211 1 88.5 223 GLN B CA 1
ATOM 4551 C C . GLN B 1 223 ? -18.188 2.705 -11.461 1 88.5 223 GLN B C 1
ATOM 4553 O O . GLN B 1 223 ? -17.25 2.053 -11.922 1 88.5 223 GLN B O 1
ATOM 4558 N N . GLU B 1 224 ? -18.078 3.301 -10.359 1 88.25 224 GLU B N 1
ATOM 4559 C CA . GLU B 1 224 ? -16.875 3.248 -9.539 1 88.25 224 GLU B CA 1
ATOM 4560 C C . GLU B 1 224 ? -16.578 1.821 -9.094 1 88.25 224 GLU B C 1
ATOM 4562 O O . GLU B 1 224 ? -15.414 1.4 -9.07 1 88.25 224 GLU B O 1
ATOM 4567 N N . MET B 1 225 ? -17.594 1.169 -8.75 1 90.38 225 MET B N 1
ATOM 4568 C CA . MET B 1 225 ? -17.422 -0.215 -8.312 1 90.38 225 MET B CA 1
ATOM 4569 C C . MET B 1 225 ? -16.938 -1.092 -9.453 1 90.38 225 MET B C 1
ATOM 4571 O O . MET B 1 225 ? -16.078 -1.957 -9.258 1 90.38 225 MET B O 1
ATOM 4575 N N . MET B 1 226 ? -17.438 -0.844 -10.641 1 88.56 226 MET B N 1
ATOM 4576 C CA . MET B 1 226 ? -17 -1.596 -11.812 1 88.56 226 MET B CA 1
ATOM 4577 C C . MET B 1 226 ? -15.508 -1.365 -12.07 1 88.56 226 MET B C 1
ATOM 4579 O O . MET B 1 226 ? -14.789 -2.297 -12.422 1 88.56 226 MET B O 1
ATOM 4583 N N . ASN B 1 227 ? -15.164 -0.146 -11.844 1 85.44 227 ASN B N 1
ATOM 4584 C CA . ASN B 1 227 ? -13.758 0.19 -12.039 1 85.44 227 ASN B CA 1
ATOM 4585 C C . ASN B 1 227 ? -12.867 -0.538 -11.039 1 85.44 227 ASN B C 1
ATOM 4587 O O . ASN B 1 227 ? -11.734 -0.907 -11.367 1 85.44 227 ASN B O 1
ATOM 4591 N N . ARG B 1 228 ? -13.328 -0.855 -9.961 1 85.62 228 ARG B N 1
ATOM 4592 C CA . ARG B 1 228 ? -12.555 -1.515 -8.914 1 85.62 228 ARG B CA 1
ATOM 4593 C C . ARG B 1 228 ? -12.312 -2.982 -9.25 1 85.62 228 ARG B C 1
ATOM 4595 O O . ARG B 1 228 ? -11.289 -3.553 -8.867 1 85.62 228 ARG B O 1
ATOM 4602 N N . PHE B 1 229 ? -13.242 -3.549 -9.867 1 83 229 PHE B N 1
ATOM 4603 C CA . PHE B 1 229 ? -13.047 -4.93 -10.297 1 83 229 PHE B CA 1
ATOM 4604 C C . PHE B 1 229 ? -11.82 -5.051 -11.188 1 83 229 PHE B C 1
ATOM 4606 O O . PHE B 1 229 ? -11.133 -6.074 -11.172 1 83 229 PHE B O 1
ATOM 4613 N N . GLU B 1 230 ? -11.531 -4.035 -11.82 1 74.81 230 GLU B N 1
ATOM 4614 C CA . GLU B 1 230 ? -10.414 -4.074 -12.758 1 74.81 230 GLU B CA 1
ATOM 4615 C C . GLU B 1 230 ? -9.117 -3.596 -12.102 1 74.81 230 GLU B C 1
ATOM 4617 O O . GLU B 1 230 ? -8.047 -4.133 -12.367 1 74.81 230 GLU B O 1
ATOM 4622 N N . ASN B 1 231 ? -9.289 -2.701 -11.195 1 74.94 231 ASN B N 1
ATOM 4623 C CA . ASN B 1 231 ? -8.102 -2.012 -10.703 1 74.94 231 ASN B CA 1
ATOM 4624 C C . ASN B 1 231 ? -7.531 -2.693 -9.461 1 74.94 231 ASN B C 1
ATOM 4626 O O . ASN B 1 231 ? -6.344 -2.549 -9.156 1 74.94 231 ASN B O 1
ATOM 4630 N N . ASP B 1 232 ? -8.32 -3.408 -8.789 1 76 232 ASP B N 1
ATOM 4631 C CA . ASP B 1 232 ? -7.887 -3.945 -7.504 1 76 232 ASP B CA 1
ATOM 4632 C C . ASP B 1 232 ? -7.355 -5.371 -7.652 1 76 232 ASP B C 1
ATOM 4634 O O . ASP B 1 232 ? -7.402 -6.16 -6.707 1 76 232 ASP B O 1
ATOM 4638 N N . ARG B 1 233 ? -6.746 -5.656 -8.789 1 82.5 233 ARG B N 1
ATOM 4639 C CA . ARG B 1 233 ? -6.32 -7.031 -9.023 1 82.5 233 ARG B CA 1
ATOM 4640 C C . ARG B 1 233 ? -4.816 -7.176 -8.82 1 82.5 233 ARG B C 1
ATOM 4642 O O . ARG B 1 233 ? -4.27 -8.273 -8.953 1 82.5 233 ARG B O 1
ATOM 4649 N N . MET B 1 234 ? -4.211 -6.09 -8.508 1 89.81 234 MET B N 1
ATOM 4650 C CA . MET B 1 234 ? -2.758 -6.172 -8.383 1 89.81 234 MET B CA 1
ATOM 4651 C C . MET B 1 234 ? -2.318 -5.867 -6.949 1 89.81 234 MET B C 1
ATOM 4653 O O . MET B 1 234 ? -2.863 -4.969 -6.309 1 89.81 234 MET B O 1
ATOM 4657 N N . HIS B 1 235 ? -1.354 -6.578 -6.57 1 92.5 235 HIS B N 1
ATOM 4658 C CA . HIS B 1 235 ? -0.75 -6.336 -5.266 1 92.5 235 HIS B CA 1
ATOM 4659 C C . HIS B 1 235 ? 0.759 -6.543 -5.309 1 92.5 235 HIS B C 1
ATOM 4661 O O . HIS B 1 235 ? 1.238 -7.516 -5.895 1 92.5 235 HIS B O 1
ATOM 4667 N N . VAL B 1 236 ? 1.411 -5.523 -4.75 1 93.75 236 VAL B N 1
ATOM 4668 C CA . VAL B 1 236 ? 2.861 -5.633 -4.637 1 93.75 236 VAL B CA 1
ATOM 4669 C C . VAL B 1 236 ? 3.258 -5.785 -3.172 1 93.75 236 VAL B C 1
ATOM 4671 O O . VAL B 1 236 ? 2.871 -4.969 -2.33 1 93.75 236 VAL B O 1
ATOM 4674 N N . ALA B 1 237 ? 3.994 -6.844 -2.887 1 93.88 237 ALA B N 1
ATOM 4675 C CA . ALA B 1 237 ? 4.465 -7.102 -1.527 1 93.88 237 ALA B CA 1
ATOM 4676 C C . ALA B 1 237 ? 5.988 -7.086 -1.462 1 93.88 237 ALA B C 1
ATOM 4678 O O . ALA B 1 237 ? 6.66 -7.398 -2.447 1 93.88 237 ALA B O 1
ATOM 4679 N N . GLY B 1 238 ? 6.457 -6.602 -0.294 1 92.31 238 GLY B N 1
ATOM 4680 C CA . GLY B 1 238 ? 7.887 -6.664 -0.041 1 92.31 238 GLY B CA 1
ATOM 4681 C C . GLY B 1 238 ? 8.68 -5.637 -0.824 1 92.31 238 GLY B C 1
ATOM 4682 O O . GLY B 1 238 ? 9.781 -5.922 -1.297 1 92.31 238 GLY B O 1
ATOM 4683 N N . ARG B 1 239 ? 8.164 -4.488 -1.067 1 89.06 239 ARG B N 1
ATOM 4684 C CA . ARG B 1 239 ? 8.883 -3.422 -1.755 1 89.06 239 ARG B CA 1
ATOM 4685 C C . ARG B 1 239 ? 10.203 -3.119 -1.061 1 89.06 239 ARG B C 1
ATOM 4687 O O . ARG B 1 239 ? 11.195 -2.801 -1.718 1 89.06 239 ARG B O 1
ATOM 4694 N N . ARG B 1 240 ? 10.25 -3.252 0.229 1 86.38 240 ARG B N 1
ATOM 4695 C CA . ARG B 1 240 ? 11.438 -2.934 1.011 1 86.38 240 ARG B CA 1
ATOM 4696 C C . ARG B 1 240 ? 12.594 -3.859 0.651 1 86.38 240 ARG B C 1
ATOM 4698 O O . ARG B 1 240 ? 13.766 -3.498 0.816 1 86.38 240 ARG B O 1
ATOM 4705 N N . TYR B 1 241 ? 12.305 -4.961 0.104 1 89.06 241 TYR B N 1
ATOM 4706 C CA . TYR B 1 241 ? 13.352 -5.938 -0.18 1 89.06 241 TYR B CA 1
ATOM 4707 C C . TYR B 1 241 ? 14.18 -5.512 -1.385 1 89.06 241 TYR B C 1
ATOM 4709 O O . TYR B 1 241 ? 15.297 -6.004 -1.585 1 89.06 241 TYR B O 1
ATOM 4717 N N . LEU B 1 242 ? 13.648 -4.621 -2.168 1 87.81 242 LEU B N 1
ATOM 4718 C CA . LEU B 1 242 ? 14.414 -4.074 -3.281 1 87.81 242 LEU B CA 1
ATOM 4719 C C . LEU B 1 242 ? 15.68 -3.389 -2.785 1 87.81 242 LEU B C 1
ATOM 4721 O O . LEU B 1 242 ? 16.703 -3.383 -3.479 1 87.81 242 LEU B O 1
ATOM 4725 N N . LEU B 1 243 ? 15.609 -2.887 -1.577 1 85.12 243 LEU B N 1
ATOM 4726 C CA . LEU B 1 243 ? 16.734 -2.141 -1.011 1 85.12 243 LEU B CA 1
ATOM 4727 C C . LEU B 1 243 ? 17.875 -3.078 -0.655 1 85.12 243 LEU B C 1
ATOM 4729 O O . LEU B 1 243 ? 19.016 -2.637 -0.513 1 85.12 243 LEU B O 1
ATOM 4733 N N . ASN B 1 244 ? 17.547 -4.301 -0.512 1 81.69 244 ASN B N 1
ATOM 4734 C CA . ASN B 1 244 ? 18.547 -5.27 -0.105 1 81.69 244 ASN B CA 1
ATOM 4735 C C . ASN B 1 244 ? 19.531 -5.559 -1.235 1 81.69 244 ASN B C 1
ATOM 4737 O O . ASN B 1 244 ? 20.625 -6.094 -0.998 1 81.69 244 ASN B O 1
ATOM 4741 N N . TYR B 1 245 ? 19.125 -5.137 -2.33 1 76.31 245 TYR B N 1
ATOM 4742 C CA . TYR B 1 245 ? 19.953 -5.52 -3.473 1 76.31 245 TYR B CA 1
ATOM 4743 C C . TYR B 1 245 ? 20.797 -4.344 -3.959 1 76.31 245 TYR B C 1
ATOM 4745 O O . TYR B 1 245 ? 21.469 -4.438 -4.98 1 76.31 245 TYR B O 1
ATOM 4753 N N . PHE B 1 246 ? 20.578 -3.35 -3.367 1 70.62 246 PHE B N 1
ATOM 4754 C CA . PHE B 1 246 ? 21.375 -2.182 -3.736 1 70.62 246 PHE B CA 1
ATOM 4755 C C . PHE B 1 246 ? 22.516 -1.966 -2.75 1 70.62 246 PHE B C 1
ATOM 4757 O O . PHE B 1 246 ? 22.312 -2.008 -1.534 1 70.62 246 PHE B O 1
ATOM 4764 N N . ASP B 1 247 ? 23.641 -2.23 -3.393 1 62.38 247 ASP B N 1
ATOM 4765 C CA . ASP B 1 247 ? 24.844 -1.996 -2.602 1 62.38 247 ASP B CA 1
ATOM 4766 C C . ASP B 1 247 ? 25.078 -0.502 -2.398 1 62.38 247 ASP B C 1
ATOM 4768 O O . ASP B 1 247 ? 24.328 0.329 -2.908 1 62.38 247 ASP B O 1
ATOM 4772 N N . HIS B 1 248 ? 26.125 -0.224 -1.562 1 56.12 248 HIS B N 1
ATOM 4773 C CA . HIS B 1 248 ? 26.547 1.114 -1.152 1 56.12 248 HIS B CA 1
ATOM 4774 C C . HIS B 1 248 ? 26.75 2.021 -2.361 1 56.12 248 HIS B C 1
ATOM 4776 O O . HIS B 1 248 ? 26.672 3.246 -2.244 1 56.12 248 HIS B O 1
ATOM 4782 N N . HIS B 1 249 ? 26.938 1.337 -3.514 1 55.09 249 HIS B N 1
ATOM 4783 C CA . HIS B 1 249 ? 27.234 2.162 -4.68 1 55.09 249 HIS B CA 1
ATOM 4784 C C . HIS B 1 249 ? 26.062 2.146 -5.668 1 55.09 249 HIS B C 1
ATOM 4786 O O . HIS B 1 249 ? 26.234 2.52 -6.832 1 55.09 249 HIS B O 1
ATOM 4792 N N . ALA B 1 250 ? 25.047 1.731 -5.121 1 59 250 ALA B N 1
ATOM 4793 C CA . ALA B 1 250 ? 23.969 1.532 -6.074 1 59 250 ALA B CA 1
ATOM 4794 C C . ALA B 1 250 ? 23.438 2.867 -6.59 1 59 250 ALA B C 1
ATOM 4796 O O . ALA B 1 250 ? 23.562 3.893 -5.918 1 59 250 ALA B O 1
ATOM 4797 N N . ASN B 1 251 ? 23.125 2.928 -7.867 1 71.69 251 ASN B N 1
ATOM 4798 C CA . ASN B 1 251 ? 22.5 4.035 -8.578 1 71.69 251 ASN B CA 1
ATOM 4799 C C . ASN B 1 251 ? 21.094 4.324 -8.031 1 71.69 251 ASN B C 1
ATOM 4801 O O . ASN B 1 251 ? 20.156 3.578 -8.297 1 71.69 251 ASN B O 1
ATOM 4805 N N . VAL B 1 252 ? 21.031 5.324 -7.164 1 75.38 252 VAL B N 1
ATOM 4806 C CA . VAL B 1 252 ? 19.781 5.723 -6.527 1 75.38 252 VAL B CA 1
ATOM 4807 C C . VAL B 1 252 ? 18.719 5.98 -7.594 1 75.38 252 VAL B C 1
ATOM 4809 O O . VAL B 1 252 ? 17.547 5.695 -7.383 1 75.38 252 VAL B O 1
ATOM 4812 N N . ASP B 1 253 ? 19.219 6.398 -8.672 1 80.25 253 ASP B N 1
ATOM 4813 C CA . ASP B 1 253 ? 18.281 6.684 -9.758 1 80.25 253 ASP B CA 1
ATOM 4814 C C . ASP B 1 253 ? 17.625 5.398 -10.258 1 80.25 253 ASP B C 1
ATOM 4816 O O . ASP B 1 253 ? 16.453 5.395 -10.602 1 80.25 253 ASP B O 1
ATOM 4820 N N . GLN B 1 254 ? 18.438 4.453 -10.305 1 83.38 254 GLN B N 1
ATOM 4821 C CA . GLN B 1 254 ? 17.891 3.166 -10.711 1 83.38 254 GLN B CA 1
ATOM 4822 C C . GLN B 1 254 ? 16.844 2.674 -9.703 1 83.38 254 GLN B C 1
ATOM 4824 O O . GLN B 1 254 ? 15.789 2.18 -10.094 1 83.38 254 GLN B O 1
ATOM 4829 N N . LEU B 1 255 ? 17.188 2.834 -8.5 1 83.44 255 LEU B N 1
ATOM 4830 C CA . LEU B 1 255 ? 16.281 2.428 -7.441 1 83.44 255 LEU B CA 1
ATOM 4831 C C . LEU B 1 255 ? 14.977 3.211 -7.52 1 83.44 255 LEU B C 1
ATOM 4833 O O . LEU B 1 255 ? 13.891 2.635 -7.406 1 83.44 255 LEU B O 1
ATOM 4837 N N . LYS B 1 256 ? 15.039 4.492 -7.738 1 83.75 256 LYS B N 1
ATOM 4838 C CA . LYS B 1 256 ? 13.859 5.344 -7.895 1 83.75 256 LYS B CA 1
ATOM 4839 C C . LYS B 1 256 ? 12.992 4.871 -9.062 1 83.75 256 LYS B C 1
ATOM 4841 O O . LYS B 1 256 ? 11.766 4.812 -8.945 1 83.75 256 LYS B O 1
ATOM 4846 N N . GLY B 1 257 ? 13.695 4.574 -10.086 1 88.06 257 GLY B N 1
ATOM 4847 C CA . GLY B 1 257 ? 12.984 4.09 -11.258 1 88.06 257 GLY B CA 1
ATOM 4848 C C . GLY B 1 257 ? 12.234 2.795 -11.008 1 88.06 257 GLY B C 1
ATOM 4849 O O . GLY B 1 257 ? 11.109 2.627 -11.477 1 88.06 257 GLY B O 1
ATOM 4850 N N . ILE B 1 258 ? 12.797 1.914 -10.258 1 89.88 258 ILE B N 1
ATOM 4851 C CA . ILE B 1 258 ? 12.18 0.625 -9.969 1 89.88 258 ILE B CA 1
ATOM 4852 C C . ILE B 1 258 ? 10.977 0.824 -9.047 1 89.88 258 ILE B C 1
ATOM 4854 O O . ILE B 1 258 ? 9.93 0.209 -9.25 1 89.88 258 ILE B O 1
ATOM 4858 N N . TYR B 1 259 ? 11.109 1.7 -8.109 1 87.94 259 TYR B N 1
ATOM 4859 C CA . TYR B 1 259 ? 9.992 1.994 -7.215 1 87.94 259 TYR B CA 1
ATOM 4860 C C . TYR B 1 259 ? 8.836 2.627 -7.973 1 87.94 259 TYR B C 1
ATOM 4862 O O . TYR B 1 259 ? 7.668 2.32 -7.703 1 87.94 259 TYR B O 1
ATOM 4870 N N . GLN B 1 260 ? 9.188 3.453 -8.844 1 88.12 260 GLN B N 1
ATOM 4871 C CA . GLN B 1 260 ? 8.156 4.051 -9.68 1 88.12 260 GLN B CA 1
ATOM 4872 C C . GLN B 1 260 ? 7.457 2.994 -10.531 1 88.12 260 GLN B C 1
ATOM 4874 O O . GLN B 1 260 ? 6.238 3.041 -10.711 1 88.12 260 GLN B O 1
ATOM 4879 N N . LEU B 1 261 ? 8.227 2.133 -11.016 1 91.12 261 LEU B N 1
ATOM 4880 C CA . LEU B 1 261 ? 7.672 1.027 -11.789 1 91.12 261 LEU B CA 1
ATOM 4881 C C . LEU B 1 261 ? 6.684 0.219 -10.953 1 91.12 261 LEU B C 1
ATOM 4883 O O . LEU B 1 261 ? 5.617 -0.166 -11.438 1 91.12 261 LEU B O 1
ATOM 4887 N N . MET B 1 262 ? 6.961 0.004 -9.664 1 90.44 262 MET B N 1
ATOM 4888 C CA . MET B 1 262 ? 6.125 -0.793 -8.773 1 90.44 262 MET B CA 1
ATOM 4889 C C . MET B 1 262 ? 4.801 -0.09 -8.492 1 90.44 262 MET B C 1
ATOM 4891 O O . MET B 1 262 ? 3.828 -0.728 -8.094 1 90.44 262 MET B O 1
ATOM 4895 N N . ASP B 1 263 ? 4.793 1.173 -8.734 1 85.31 263 ASP B N 1
ATOM 4896 C CA . ASP B 1 263 ? 3.592 1.96 -8.477 1 85.31 263 ASP B CA 1
ATOM 4897 C C . ASP B 1 263 ? 2.705 2.035 -9.719 1 85.31 263 ASP B C 1
ATOM 4899 O O . ASP B 1 263 ? 1.574 2.521 -9.648 1 85.31 263 ASP B O 1
ATOM 4903 N N . ASP B 1 264 ? 3.252 1.53 -10.773 1 88.56 264 ASP B N 1
ATOM 4904 C CA . ASP B 1 264 ? 2.523 1.609 -12.039 1 88.56 264 ASP B CA 1
ATOM 4905 C C . ASP B 1 264 ? 1.934 0.253 -12.414 1 88.56 264 ASP B C 1
ATOM 4907 O O . ASP B 1 264 ? 2.633 -0.604 -12.961 1 88.56 264 ASP B O 1
ATOM 4911 N N . GLN B 1 265 ? 0.687 0.154 -12.242 1 87.69 265 GLN B N 1
ATOM 4912 C CA . GLN B 1 265 ? 0.02 -1.126 -12.461 1 87.69 265 GLN B CA 1
ATOM 4913 C C . GLN B 1 265 ? 0.127 -1.562 -13.922 1 87.69 265 GLN B C 1
ATOM 4915 O O . GLN B 1 265 ? 0.365 -2.738 -14.203 1 87.69 265 GLN B O 1
ATOM 4920 N N . SER B 1 266 ? -0.076 -0.667 -14.797 1 88.19 266 SER B N 1
ATOM 4921 C CA . SER B 1 266 ? -0.048 -0.992 -16.219 1 88.19 266 SER B CA 1
ATOM 4922 C C . SER B 1 266 ? 1.327 -1.493 -16.641 1 88.19 266 SER B C 1
ATOM 4924 O O . SER B 1 266 ? 1.437 -2.506 -17.344 1 88.19 266 SER B O 1
ATOM 4926 N N . LYS B 1 267 ? 2.352 -0.837 -16.219 1 90.56 267 LYS B N 1
ATOM 4927 C CA . LYS B 1 267 ? 3.711 -1.22 -16.578 1 90.56 267 LYS B CA 1
ATOM 4928 C C . LYS B 1 267 ? 4.086 -2.566 -15.961 1 90.56 267 LYS B C 1
ATOM 4930 O O . LYS B 1 267 ? 4.742 -3.387 -16.609 1 90.56 267 LYS B O 1
ATOM 4935 N N . LEU B 1 268 ? 3.633 -2.768 -14.805 1 91 268 LEU B N 1
ATOM 4936 C CA . LEU B 1 268 ? 3.936 -4.031 -14.141 1 91 268 LEU B CA 1
ATOM 4937 C C . LEU B 1 268 ? 3.213 -5.188 -14.82 1 91 268 LEU B C 1
ATOM 4939 O O . LEU B 1 268 ? 3.775 -6.277 -14.961 1 91 268 LEU B O 1
ATOM 4943 N N . HIS B 1 269 ? 2.025 -4.898 -15.164 1 88.62 269 HIS B N 1
ATOM 4944 C CA . HIS B 1 269 ? 1.269 -5.941 -15.852 1 88.62 269 HIS B CA 1
ATOM 4945 C C . HIS B 1 269 ? 1.958 -6.359 -17.141 1 88.62 269 HIS B C 1
ATOM 4947 O O . HIS B 1 269 ? 2.059 -7.551 -17.438 1 88.62 269 HIS B O 1
ATOM 4953 N N . GLN B 1 270 ? 2.416 -5.418 -17.859 1 89 270 GLN B N 1
ATOM 4954 C CA . GLN B 1 270 ? 3.127 -5.699 -19.109 1 89 270 GLN B CA 1
ATOM 4955 C C . GLN B 1 270 ? 4.41 -6.484 -18.844 1 89 270 GLN B C 1
ATOM 4957 O O . GLN B 1 270 ? 4.777 -7.359 -19.625 1 89 270 GLN B O 1
ATOM 4962 N N . LEU B 1 271 ? 4.973 -6.176 -17.812 1 89.88 271 LEU B N 1
ATOM 4963 C CA . LEU B 1 271 ? 6.234 -6.816 -17.453 1 89.88 271 LEU B CA 1
ATOM 4964 C C . LEU B 1 271 ? 6.016 -8.281 -17.109 1 89.88 271 LEU B C 1
ATOM 4966 O O . LEU B 1 271 ? 6.805 -9.148 -17.5 1 89.88 271 LEU B O 1
ATOM 4970 N N . VAL B 1 272 ? 4.93 -8.539 -16.391 1 88.44 272 VAL B N 1
ATOM 4971 C CA . VAL B 1 272 ? 4.746 -9.883 -15.844 1 88.44 272 VAL B CA 1
ATOM 4972 C C . VAL B 1 272 ? 3.986 -10.75 -16.844 1 88.44 272 VAL B C 1
ATOM 4974 O O . VAL B 1 272 ? 4.035 -11.977 -16.781 1 88.44 272 VAL B O 1
ATOM 4977 N N . THR B 1 273 ? 3.18 -10.102 -17.609 1 82.75 273 THR B N 1
ATOM 4978 C CA . THR B 1 273 ? 2.361 -10.867 -18.547 1 82.75 273 THR B CA 1
ATOM 4979 C C . THR B 1 273 ? 3.234 -11.555 -19.594 1 82.75 273 THR B C 1
ATOM 4981 O O . THR B 1 273 ? 4.129 -10.938 -20.172 1 82.75 273 THR B O 1
ATOM 4984 N N . ASN B 1 274 ? 3.139 -12.797 -19.516 1 71.88 274 ASN B N 1
ATOM 4985 C CA . ASN B 1 274 ? 3.83 -13.578 -20.531 1 71.88 274 ASN B CA 1
ATOM 4986 C C . ASN B 1 274 ? 2.93 -14.656 -21.125 1 71.88 274 ASN B C 1
ATOM 4988 O O . ASN B 1 274 ? 1.854 -14.938 -20.594 1 71.88 274 ASN B O 1
ATOM 4992 N N . ASP B 1 275 ? 3.27 -14.977 -22.281 1 66.25 275 ASP B N 1
ATOM 4993 C CA . ASP B 1 275 ? 2.484 -15.93 -23.062 1 66.25 275 ASP B CA 1
ATOM 4994 C C . ASP B 1 275 ? 2.605 -17.344 -22.484 1 66.25 275 ASP B C 1
ATOM 4996 O O . ASP B 1 275 ? 1.95 -18.266 -22.969 1 66.25 275 ASP B O 1
ATOM 5000 N N . HIS B 1 276 ? 3.34 -17.438 -21.438 1 66.12 276 HIS B N 1
ATOM 5001 C CA . HIS B 1 276 ? 3.619 -18.812 -21.016 1 66.12 276 HIS B CA 1
ATOM 5002 C C . HIS B 1 276 ? 2.791 -19.188 -19.797 1 66.12 276 HIS B C 1
ATOM 5004 O O . HIS B 1 276 ? 2.512 -18.344 -18.938 1 66.12 276 HIS B O 1
ATOM 5010 N N . GLN B 1 277 ? 2.268 -20.391 -19.875 1 68.62 277 GLN B N 1
ATOM 5011 C CA . GLN B 1 277 ? 1.394 -20.906 -18.828 1 68.62 277 GLN B CA 1
ATOM 5012 C C . GLN B 1 277 ? 2.205 -21.453 -17.656 1 68.62 277 GLN B C 1
ATOM 5014 O O . GLN B 1 277 ? 1.682 -21.609 -16.547 1 68.62 277 GLN B O 1
ATOM 5019 N N . ASP B 1 278 ? 3.451 -21.594 -17.844 1 82.44 278 ASP B N 1
ATOM 5020 C CA . ASP B 1 278 ? 4.234 -22.203 -16.766 1 82.44 278 ASP B CA 1
ATOM 5021 C C . ASP B 1 278 ? 5.141 -21.188 -16.094 1 82.44 278 ASP B C 1
ATOM 5023 O O . ASP B 1 278 ? 4.988 -19.984 -16.297 1 82.44 278 ASP B O 1
ATOM 5027 N N . ILE B 1 279 ? 5.879 -21.703 -15.227 1 91.62 279 ILE B N 1
ATOM 5028 C CA . ILE B 1 279 ? 6.852 -20.875 -14.531 1 91.62 279 ILE B CA 1
ATOM 5029 C C . ILE B 1 279 ? 7.926 -20.406 -15.516 1 91.62 279 ILE B C 1
ATOM 5031 O O . ILE B 1 279 ? 8.477 -21.219 -16.266 1 91.62 279 ILE B O 1
ATOM 5035 N N . GLN B 1 280 ? 8.133 -19.172 -15.586 1 92.94 280 GLN B N 1
ATOM 5036 C CA . GLN B 1 280 ? 9.133 -18.578 -16.469 1 92.94 280 GLN B CA 1
ATOM 5037 C C . GLN B 1 280 ? 10.117 -17.719 -15.688 1 92.94 280 GLN B C 1
ATOM 5039 O O . GLN B 1 280 ? 9.719 -16.984 -14.773 1 92.94 280 GLN B O 1
ATOM 5044 N N . ILE B 1 281 ? 11.344 -17.906 -16.062 1 93.75 281 ILE B N 1
ATOM 5045 C CA . ILE B 1 281 ? 12.391 -17.062 -15.484 1 93.75 281 ILE B CA 1
ATOM 5046 C C . ILE B 1 281 ? 13.016 -16.188 -16.578 1 93.75 281 ILE B C 1
ATOM 5048 O O . ILE B 1 281 ? 13.492 -16.703 -17.594 1 93.75 281 ILE B O 1
ATOM 5052 N N . ARG B 1 282 ? 12.984 -14.945 -16.406 1 94.06 282 ARG B N 1
ATOM 5053 C CA . ARG B 1 282 ? 13.633 -14.008 -17.328 1 94.06 282 ARG B CA 1
ATOM 5054 C C . ARG B 1 282 ? 14.773 -13.273 -16.625 1 94.06 282 ARG B C 1
ATOM 5056 O O . ARG B 1 282 ? 14.609 -12.766 -15.516 1 94.06 282 ARG B O 1
ATOM 5063 N N . LEU B 1 283 ? 15.922 -13.203 -17.359 1 93.38 283 LEU B N 1
ATOM 5064 C CA . LEU B 1 283 ? 17.125 -12.625 -16.781 1 93.38 283 LEU B CA 1
ATOM 5065 C C . LEU B 1 283 ? 17.5 -11.32 -17.469 1 93.38 283 LEU B C 1
ATOM 5067 O O . LEU B 1 283 ? 17.516 -11.258 -18.703 1 93.38 283 LEU B O 1
ATOM 5071 N N . GLY B 1 284 ? 17.781 -10.344 -16.672 1 85.62 284 GLY B N 1
ATOM 5072 C CA . GLY B 1 284 ? 18.422 -9.133 -17.156 1 85.62 284 GLY B CA 1
ATOM 5073 C C . GLY B 1 284 ? 17.812 -8.609 -18.438 1 85.62 284 GLY B C 1
ATOM 5074 O O . GLY B 1 284 ? 16.625 -8.305 -18.484 1 85.62 284 GLY B O 1
ATOM 5075 N N . SER B 1 285 ? 18.641 -8.742 -19.453 1 80.81 285 SER B N 1
ATOM 5076 C CA . SER B 1 285 ? 18.297 -8.148 -20.734 1 80.81 285 SER B CA 1
ATOM 5077 C C . SER B 1 285 ? 17.109 -8.852 -21.375 1 80.81 285 SER B C 1
ATOM 5079 O O . SER B 1 285 ? 16.453 -8.305 -22.266 1 80.81 285 SER B O 1
ATOM 5081 N N . GLU B 1 286 ? 16.797 -10 -20.906 1 87.56 286 GLU B N 1
ATOM 5082 C CA . GLU B 1 286 ? 15.648 -10.719 -21.453 1 87.56 286 GLU B CA 1
ATOM 5083 C C . GLU B 1 286 ? 14.336 -9.992 -21.156 1 87.56 286 GLU B C 1
ATOM 5085 O O . GLU B 1 286 ? 13.32 -10.227 -21.812 1 87.56 286 GLU B O 1
ATOM 5090 N N . MET B 1 287 ? 14.328 -9.141 -20.109 1 85 287 MET B N 1
ATOM 5091 C CA . MET B 1 287 ? 13.125 -8.406 -19.719 1 85 287 MET B CA 1
ATOM 5092 C C . MET B 1 287 ? 12.969 -7.137 -20.547 1 85 287 MET B C 1
ATOM 5094 O O . MET B 1 287 ? 11.906 -6.512 -20.547 1 85 287 MET B O 1
ATOM 5098 N N . ASP B 1 288 ? 13.859 -6.809 -21.297 1 82.31 288 ASP B N 1
ATOM 5099 C CA . ASP B 1 288 ? 13.844 -5.637 -22.156 1 82.31 288 ASP B CA 1
ATOM 5100 C C . ASP B 1 288 ? 13.422 -4.387 -21.391 1 82.31 288 ASP B C 1
ATOM 5102 O O . ASP B 1 288 ? 12.523 -3.654 -21.828 1 82.31 288 ASP B O 1
ATOM 5106 N N . HIS B 1 289 ? 13.961 -4.23 -20.25 1 86.62 289 HIS B N 1
ATOM 5107 C CA . HIS B 1 289 ? 13.695 -3.053 -19.422 1 86.62 289 HIS B CA 1
ATOM 5108 C C . HIS B 1 289 ? 15 -2.438 -18.922 1 86.62 289 HIS B C 1
ATOM 5110 O O . HIS B 1 289 ? 15.797 -3.115 -18.266 1 86.62 289 HIS B O 1
ATOM 5116 N N . PRO B 1 290 ? 15.18 -1.213 -19.234 1 86.44 290 PRO B N 1
ATOM 5117 C CA . PRO B 1 290 ? 16.469 -0.59 -18.938 1 86.44 290 PRO B CA 1
ATOM 5118 C C . PRO B 1 290 ? 16.797 -0.598 -17.438 1 86.44 290 PRO B C 1
ATOM 5120 O O . PRO B 1 290 ? 17.984 -0.646 -17.062 1 86.44 290 PRO B O 1
ATOM 5123 N N . LEU B 1 291 ? 15.805 -0.638 -16.625 1 88.31 291 LEU B N 1
ATOM 5124 C CA . LEU B 1 291 ? 16.031 -0.534 -15.18 1 88.31 291 LEU B CA 1
ATOM 5125 C C . LEU B 1 291 ? 16.297 -1.905 -14.57 1 88.31 291 LEU B C 1
ATOM 5127 O O . LEU B 1 291 ? 16.781 -2.002 -13.445 1 88.31 291 LEU B O 1
ATOM 5131 N N . LEU B 1 292 ? 16.047 -2.998 -15.312 1 90.69 292 LEU B N 1
ATOM 5132 C CA . LEU B 1 292 ? 16 -4.309 -14.672 1 90.69 292 LEU B CA 1
ATOM 5133 C C . LEU B 1 292 ? 17.109 -5.211 -15.211 1 90.69 292 LEU B C 1
ATOM 5135 O O . LEU B 1 292 ? 17.031 -6.434 -15.102 1 90.69 292 LEU B O 1
ATOM 5139 N N . GLY B 1 293 ? 18.188 -4.613 -15.742 1 87.81 293 GLY B N 1
ATOM 5140 C CA . GLY B 1 293 ? 19.281 -5.367 -16.328 1 87.81 293 GLY B CA 1
ATOM 5141 C C . GLY B 1 293 ? 19.953 -6.301 -15.352 1 87.81 293 GLY B C 1
ATOM 5142 O O . GLY B 1 293 ? 20.484 -7.344 -15.742 1 87.81 293 GLY B O 1
ATOM 5143 N N . ASP B 1 294 ? 19.969 -5.988 -14.055 1 86.62 294 ASP B N 1
ATOM 5144 C CA . ASP B 1 294 ? 20.641 -6.777 -13.039 1 86.62 294 ASP B CA 1
ATOM 5145 C C . ASP B 1 294 ? 19.641 -7.578 -12.203 1 86.62 294 ASP B C 1
ATOM 5147 O O . ASP B 1 294 ? 19.984 -8.062 -11.117 1 86.62 294 ASP B O 1
ATOM 5151 N N . PHE B 1 295 ? 18.469 -7.637 -12.797 1 91.88 295 PHE B N 1
ATOM 5152 C CA . PHE B 1 295 ? 17.422 -8.32 -12.062 1 91.88 295 PHE B CA 1
ATOM 5153 C C . PHE B 1 295 ? 16.938 -9.547 -12.82 1 91.88 295 PHE B C 1
ATOM 5155 O O . PHE B 1 295 ? 17.297 -9.758 -13.977 1 91.88 295 PHE B O 1
ATOM 5162 N N . SER B 1 296 ? 16.266 -10.367 -12.078 1 94.56 296 SER B N 1
ATOM 5163 C CA . SER B 1 296 ? 15.547 -11.5 -12.648 1 94.56 296 SER B CA 1
ATOM 5164 C C . SER B 1 296 ? 14.078 -11.477 -12.234 1 94.56 296 SER B C 1
ATOM 5166 O O . SER B 1 296 ? 13.734 -10.953 -11.172 1 94.56 296 SER B O 1
ATOM 5168 N N . LEU B 1 297 ? 13.25 -11.961 -13.133 1 95.5 297 LEU B N 1
ATOM 5169 C CA . LEU B 1 297 ? 11.812 -12.031 -12.898 1 95.5 297 LEU B CA 1
ATOM 5170 C C . LEU B 1 297 ? 11.312 -13.461 -13.047 1 95.5 297 LEU B C 1
ATOM 5172 O O . LEU B 1 297 ? 11.492 -14.078 -14.102 1 95.5 297 LEU B O 1
ATOM 5176 N N . VAL B 1 298 ? 10.781 -13.961 -11.984 1 95.81 298 VAL B N 1
ATOM 5177 C CA . VAL B 1 298 ? 10.141 -15.273 -12.023 1 95.81 298 VAL B CA 1
ATOM 5178 C C . VAL B 1 298 ? 8.625 -15.117 -12.055 1 95.81 298 VAL B C 1
ATOM 5180 O O . VAL B 1 298 ? 8.039 -14.484 -11.164 1 95.81 298 VAL B O 1
ATOM 5183 N N . THR B 1 299 ? 8 -15.641 -13.055 1 95.06 299 THR B N 1
ATOM 5184 C CA . THR B 1 299 ? 6.551 -15.516 -13.18 1 95.06 299 THR B CA 1
ATOM 5185 C C . THR B 1 299 ? 5.895 -16.891 -13.234 1 95.06 299 THR B C 1
ATOM 5187 O O . THR B 1 299 ? 6.484 -17.844 -13.75 1 95.06 299 THR B O 1
ATOM 5190 N N . ALA B 1 300 ? 4.789 -16.953 -12.672 1 93.19 300 ALA B N 1
ATOM 5191 C CA . ALA B 1 300 ? 3.977 -18.172 -12.727 1 93.19 300 ALA B CA 1
ATOM 5192 C C . ALA B 1 300 ? 2.5 -17.828 -12.906 1 93.19 300 ALA B C 1
ATOM 5194 O O . ALA B 1 300 ? 1.966 -16.969 -12.219 1 93.19 300 ALA B O 1
ATOM 5195 N N . SER B 1 301 ? 1.908 -18.5 -13.836 1 90.81 301 SER B N 1
ATOM 5196 C CA . SER B 1 301 ? 0.477 -18.328 -14.055 1 90.81 301 SER B CA 1
ATOM 5197 C C . SER B 1 301 ? -0.328 -19.422 -13.367 1 90.81 301 SER B C 1
ATOM 5199 O O . SER B 1 301 ? 0.191 -20.516 -13.117 1 90.81 301 SER B O 1
ATOM 5201 N N . TYR B 1 302 ? -1.472 -19.125 -13.008 1 86 302 TYR B N 1
ATOM 5202 C CA . TYR B 1 302 ? -2.424 -20.109 -12.508 1 86 302 TYR B CA 1
ATOM 5203 C C . TYR B 1 302 ? -3.811 -19.875 -13.094 1 86 302 TYR B C 1
ATOM 5205 O O . TYR B 1 302 ? -4.137 -18.75 -13.508 1 86 302 TYR B O 1
ATOM 5213 N N . GLU B 1 303 ? -4.523 -20.906 -13.148 1 83.31 303 GLU B N 1
ATOM 5214 C CA . GLU B 1 303 ? -5.859 -20.844 -13.734 1 83.31 303 GLU B CA 1
ATOM 5215 C C . GLU B 1 303 ? -6.934 -21.172 -12.703 1 83.31 303 GLU B C 1
ATOM 5217 O O . GLU B 1 303 ? -6.742 -22.062 -11.859 1 83.31 303 GLU B O 1
ATOM 5222 N N . THR B 1 304 ? -8.008 -20.469 -12.828 1 80.56 304 THR B N 1
ATOM 5223 C CA . THR B 1 304 ? -9.172 -20.766 -12 1 80.56 304 THR B CA 1
ATOM 5224 C C . THR B 1 304 ? -10.07 -21.781 -12.68 1 80.56 304 THR B C 1
ATOM 5226 O O . THR B 1 304 ? -9.914 -22.062 -13.875 1 80.56 304 THR B O 1
ATOM 5229 N N . PRO B 1 305 ? -10.938 -22.391 -11.891 1 78.88 305 PRO B N 1
ATOM 5230 C CA . PRO B 1 305 ? -11.867 -23.344 -12.5 1 78.88 305 PRO B CA 1
ATOM 5231 C C . PRO B 1 305 ? -12.695 -22.703 -13.617 1 78.88 305 PRO B C 1
ATOM 5233 O O . PRO B 1 305 ? -13.133 -23.406 -14.539 1 78.88 305 PRO B O 1
ATOM 5236 N N . ASN B 1 306 ? -12.898 -21.422 -13.656 1 76.19 306 ASN B N 1
ATOM 5237 C CA . ASN B 1 306 ? -13.648 -20.719 -14.695 1 76.19 306 ASN B CA 1
ATOM 5238 C C . ASN B 1 306 ? -12.75 -20.281 -15.844 1 76.19 306 ASN B C 1
ATOM 5240 O O . ASN B 1 306 ? -13.141 -19.453 -16.672 1 76.19 306 ASN B O 1
ATOM 5244 N N . GLN B 1 307 ? -11.5 -20.719 -15.82 1 78 307 GLN B N 1
ATOM 5245 C CA . GLN B 1 307 ? -10.523 -20.531 -16.891 1 78 307 GLN B CA 1
ATOM 5246 C C . GLN B 1 307 ? -9.992 -19.109 -16.906 1 78 307 GLN B C 1
ATOM 5248 O O . GLN B 1 307 ? -9.555 -18.609 -17.953 1 78 307 GLN B O 1
ATOM 5253 N N . ASP B 1 308 ? -10.242 -18.484 -15.828 1 79.62 308 ASP B N 1
ATOM 5254 C CA . ASP B 1 308 ? -9.562 -17.203 -15.68 1 79.62 308 ASP B CA 1
ATOM 5255 C C . ASP B 1 308 ? -8.109 -17.391 -15.25 1 79.62 308 ASP B C 1
ATOM 5257 O O . ASP B 1 308 ? -7.781 -18.359 -14.562 1 79.62 308 ASP B O 1
ATOM 5261 N N . THR B 1 309 ? -7.305 -16.438 -15.711 1 83.38 309 THR B N 1
ATOM 5262 C CA . THR B 1 309 ? -5.879 -16.609 -15.438 1 83.38 309 THR B CA 1
ATOM 5263 C C . THR B 1 309 ? -5.379 -15.516 -14.492 1 83.38 309 THR B C 1
ATOM 5265 O O . THR B 1 309 ? -5.742 -14.352 -14.633 1 83.38 309 THR B O 1
ATOM 5268 N N . GLY B 1 310 ? -4.68 -15.938 -13.484 1 86.81 310 GLY B N 1
ATOM 5269 C CA . GLY B 1 310 ? -3.934 -15.055 -12.609 1 86.81 310 GLY B CA 1
ATOM 5270 C C . GLY B 1 310 ? -2.434 -15.273 -12.672 1 86.81 310 GLY B C 1
ATOM 5271 O O . GLY B 1 310 ? -1.966 -16.219 -13.312 1 86.81 310 GLY B O 1
ATOM 5272 N N . MET B 1 311 ? -1.714 -14.312 -12.078 1 91.19 311 MET B N 1
ATOM 5273 C CA . MET B 1 311 ? -0.258 -14.391 -12.164 1 91.19 311 MET B CA 1
ATOM 5274 C C . MET B 1 311 ? 0.391 -13.992 -10.844 1 91.19 311 MET B C 1
ATOM 5276 O O . MET B 1 311 ? -0.088 -13.086 -10.156 1 91.19 311 MET B O 1
ATOM 5280 N N . ILE B 1 312 ? 1.439 -14.711 -10.547 1 94.19 312 ILE B N 1
ATOM 5281 C CA . ILE B 1 312 ? 2.34 -14.305 -9.469 1 94.19 312 ILE B CA 1
ATOM 5282 C C . ILE B 1 312 ? 3.75 -14.109 -10.023 1 94.19 312 ILE B C 1
ATOM 5284 O O . ILE B 1 312 ? 4.164 -14.812 -10.945 1 94.19 312 ILE B O 1
ATOM 5288 N N . ALA B 1 313 ? 4.387 -13.164 -9.445 1 95.75 313 ALA B N 1
ATOM 5289 C CA . ALA B 1 313 ? 5.723 -12.852 -9.945 1 95.75 313 ALA B CA 1
ATOM 5290 C C . ALA B 1 313 ? 6.66 -12.477 -8.797 1 95.75 313 ALA B C 1
ATOM 5292 O O . ALA B 1 313 ? 6.215 -12 -7.75 1 95.75 313 ALA B O 1
ATOM 5293 N N . LEU B 1 314 ? 7.91 -12.781 -9.031 1 96.56 314 LEU B N 1
ATOM 5294 C CA . LEU B 1 314 ? 8.977 -12.453 -8.094 1 96.56 314 LEU B CA 1
ATOM 5295 C C . LEU B 1 314 ? 10.094 -11.688 -8.797 1 96.56 314 LEU B C 1
ATOM 5297 O O . LEU B 1 314 ? 10.633 -12.148 -9.805 1 96.56 314 LEU B O 1
ATOM 5301 N N . LEU B 1 315 ? 10.336 -10.523 -8.258 1 95.56 315 LEU B N 1
ATOM 5302 C CA . LEU B 1 315 ? 11.438 -9.719 -8.758 1 95.56 315 LEU B CA 1
ATOM 5303 C C . LEU B 1 315 ? 12.609 -9.711 -7.777 1 95.56 315 LEU B C 1
ATOM 5305 O O . LEU B 1 315 ? 12.445 -9.336 -6.617 1 95.56 315 LEU B O 1
ATOM 5309 N N . GLY B 1 316 ? 13.766 -10.195 -8.234 1 93.5 316 GLY B N 1
ATOM 5310 C CA . GLY B 1 316 ? 14.977 -10.242 -7.43 1 93.5 316 GLY B CA 1
ATOM 5311 C C . GLY B 1 316 ? 16.25 -10.102 -8.25 1 93.5 316 GLY B C 1
ATOM 5312 O O . GLY B 1 316 ? 16.188 -9.891 -9.461 1 93.5 316 GLY B O 1
ATOM 5313 N N . PRO B 1 317 ? 17.328 -10.148 -7.535 1 91.38 317 PRO B N 1
ATOM 5314 C CA . PRO B 1 317 ? 18.594 -10.078 -8.266 1 91.38 317 PRO B CA 1
ATOM 5315 C C . PRO B 1 317 ? 18.828 -11.297 -9.148 1 91.38 317 PRO B C 1
ATOM 5317 O O . PRO B 1 317 ? 18.203 -12.344 -8.953 1 91.38 317 PRO B O 1
ATOM 5320 N N . LYS B 1 318 ? 19.703 -11.18 -10.102 1 90.19 318 LYS B N 1
ATOM 5321 C CA . LYS B 1 318 ? 19.984 -12.25 -11.055 1 90.19 318 LYS B CA 1
ATOM 5322 C C . LYS B 1 318 ? 20.594 -13.461 -10.359 1 90.19 318 LYS B C 1
ATOM 5324 O O . LYS B 1 318 ? 20.531 -14.578 -10.875 1 90.19 318 LYS B O 1
ATOM 5329 N N . ASN B 1 319 ? 21.219 -13.242 -9.258 1 90.94 319 ASN B N 1
ATOM 5330 C CA . ASN B 1 319 ? 21.906 -14.336 -8.57 1 90.94 319 ASN B CA 1
ATOM 5331 C C . ASN B 1 319 ? 21.031 -14.953 -7.488 1 90.94 319 ASN B C 1
ATOM 5333 O O . ASN B 1 319 ? 21.516 -15.32 -6.422 1 90.94 319 ASN B O 1
ATOM 5337 N N . MET B 1 320 ? 19.719 -14.984 -7.73 1 92.62 320 MET B N 1
ATOM 5338 C CA . MET B 1 320 ? 18.797 -15.633 -6.793 1 92.62 320 MET B CA 1
ATOM 5339 C C . MET B 1 320 ? 19.094 -17.125 -6.676 1 92.62 320 MET B C 1
ATOM 5341 O O . MET B 1 320 ? 19.594 -17.734 -7.621 1 92.62 320 MET B O 1
ATOM 5345 N N . PRO B 1 321 ? 18.875 -17.672 -5.484 1 91.94 321 PRO B N 1
ATOM 5346 C CA . PRO B 1 321 ? 18.906 -19.141 -5.398 1 91.94 321 PRO B CA 1
ATOM 5347 C C . PRO B 1 321 ? 17.719 -19.781 -6.109 1 91.94 321 PRO B C 1
ATOM 5349 O O . PRO B 1 321 ? 16.75 -20.203 -5.457 1 91.94 321 PRO B O 1
ATOM 5352 N N . TYR B 1 322 ? 17.859 -20.047 -7.324 1 92.69 322 TYR B N 1
ATOM 5353 C CA . TYR B 1 322 ? 16.75 -20.375 -8.211 1 92.69 322 TYR B CA 1
ATOM 5354 C C . TYR B 1 322 ? 16.109 -21.703 -7.812 1 92.69 322 TYR B C 1
ATOM 5356 O O . TYR B 1 322 ? 14.891 -21.875 -7.949 1 92.69 322 TYR B O 1
ATOM 5364 N N . SER B 1 323 ? 16.875 -22.594 -7.348 1 90.12 323 SER B N 1
ATOM 5365 C CA . SER B 1 323 ? 16.297 -23.859 -6.918 1 90.12 323 SER B CA 1
ATOM 5366 C C . SER B 1 323 ? 15.273 -23.656 -5.805 1 90.12 323 SER B C 1
ATOM 5368 O O . SER B 1 323 ? 14.156 -24.172 -5.875 1 90.12 323 SER B O 1
ATOM 5370 N N . ASN B 1 324 ? 15.68 -22.906 -4.875 1 90.44 324 ASN B N 1
ATOM 5371 C CA . ASN B 1 324 ? 14.797 -22.594 -3.75 1 90.44 324 ASN B CA 1
ATOM 5372 C C . ASN B 1 324 ? 13.594 -21.766 -4.188 1 90.44 324 ASN B C 1
ATOM 5374 O O . ASN B 1 324 ? 12.461 -22.047 -3.809 1 90.44 324 ASN B O 1
ATOM 5378 N N . VAL B 1 325 ? 13.844 -20.812 -4.973 1 93.25 325 VAL B N 1
ATOM 5379 C CA . VAL B 1 325 ? 12.805 -19.891 -5.445 1 93.25 325 VAL B CA 1
ATOM 5380 C C . VAL B 1 325 ? 11.758 -20.672 -6.234 1 93.25 325 VAL B C 1
ATOM 5382 O O . VAL B 1 325 ? 10.555 -20.5 -6.02 1 93.25 325 VAL B O 1
ATOM 5385 N N . LEU B 1 326 ? 12.195 -21.531 -7.055 1 92.19 326 LEU B N 1
ATOM 5386 C CA . LEU B 1 326 ? 11.281 -22.312 -7.879 1 92.19 326 LEU B CA 1
ATOM 5387 C C . LEU B 1 326 ? 10.438 -23.25 -7.02 1 92.19 326 LEU B C 1
ATOM 5389 O O . LEU B 1 326 ? 9.258 -23.469 -7.293 1 92.19 326 LEU B O 1
ATOM 5393 N N . SER B 1 327 ? 11.078 -23.75 -6.062 1 91.62 327 SER B N 1
ATOM 5394 C CA . SER B 1 327 ? 10.352 -24.625 -5.148 1 91.62 327 SER B CA 1
ATOM 5395 C C . SER B 1 327 ? 9.219 -23.875 -4.449 1 91.62 327 SER B C 1
ATOM 5397 O O . SER B 1 327 ? 8.102 -24.375 -4.367 1 91.62 327 SER B O 1
ATOM 5399 N N . ILE B 1 328 ? 9.484 -22.75 -4.016 1 94.06 328 ILE B N 1
ATOM 5400 C CA . ILE B 1 328 ? 8.508 -21.938 -3.305 1 94.06 328 ILE B CA 1
ATOM 5401 C C . ILE B 1 328 ? 7.383 -21.531 -4.258 1 94.06 328 ILE B C 1
ATOM 5403 O O . ILE B 1 328 ? 6.199 -21.641 -3.918 1 94.06 328 ILE B O 1
ATOM 5407 N N . VAL B 1 329 ? 7.773 -21.109 -5.422 1 94.38 329 VAL B N 1
ATOM 5408 C CA . VAL B 1 329 ? 6.797 -20.656 -6.41 1 94.38 329 VAL B CA 1
ATOM 5409 C C . VAL B 1 329 ? 5.891 -21.812 -6.805 1 94.38 329 VAL B C 1
ATOM 5411 O O . VAL B 1 329 ? 4.672 -21.656 -6.906 1 94.38 329 VAL B O 1
ATOM 5414 N N . LYS B 1 330 ? 6.504 -22.938 -7 1 91.62 330 LYS B N 1
ATOM 5415 C CA . LYS B 1 330 ? 5.73 -24.125 -7.344 1 91.62 330 LYS B CA 1
ATOM 5416 C C . LYS B 1 330 ? 4.754 -24.484 -6.227 1 91.62 330 LYS B C 1
ATOM 5418 O O . LYS B 1 330 ? 3.578 -24.75 -6.48 1 91.62 330 LYS B O 1
ATOM 5423 N N . GLY B 1 331 ? 5.277 -24.516 -5.059 1 91.44 331 GLY B N 1
ATOM 5424 C CA . GLY B 1 331 ? 4.43 -24.797 -3.914 1 91.44 331 GLY B CA 1
ATOM 5425 C C . GLY B 1 331 ? 3.264 -23.844 -3.777 1 91.44 331 GLY B C 1
ATOM 5426 O O . GLY B 1 331 ? 2.131 -24.266 -3.525 1 91.44 331 GLY B O 1
ATOM 5427 N N . LEU B 1 332 ? 3.51 -22.625 -3.92 1 94.5 332 LEU B N 1
ATOM 5428 C CA . LEU B 1 332 ? 2.471 -21.594 -3.818 1 94.5 332 LEU B CA 1
ATOM 5429 C C . LEU B 1 332 ? 1.433 -21.766 -4.922 1 94.5 332 LEU B C 1
ATOM 5431 O O . LEU B 1 332 ? 0.229 -21.703 -4.668 1 94.5 332 LEU B O 1
ATOM 5435 N N . ARG B 1 333 ? 1.97 -21.922 -6.094 1 91.75 333 ARG B N 1
ATOM 5436 C CA . ARG B 1 333 ? 1.074 -22.094 -7.234 1 91.75 333 ARG B CA 1
ATOM 5437 C C . ARG B 1 333 ? 0.113 -23.266 -7.008 1 91.75 333 ARG B C 1
ATOM 5439 O O . ARG B 1 333 ? -1.085 -23.141 -7.273 1 91.75 333 ARG B O 1
ATOM 5446 N N . GLU B 1 334 ? 0.616 -24.328 -6.512 1 88.94 334 GLU B N 1
ATOM 5447 C CA . GLU B 1 334 ? -0.2 -25.516 -6.254 1 88.94 334 GLU B CA 1
ATOM 5448 C C . GLU B 1 334 ? -1.227 -25.25 -5.156 1 88.94 334 GLU B C 1
ATOM 5450 O O . GLU B 1 334 ? -2.402 -25.594 -5.305 1 88.94 334 GLU B O 1
ATOM 5455 N N . GLU B 1 335 ? -0.79 -24.672 -4.152 1 88.94 335 GLU B N 1
ATOM 5456 C CA . GLU B 1 335 ? -1.694 -24.375 -3.047 1 88.94 335 GLU B CA 1
ATOM 5457 C C . GLU B 1 335 ? -2.758 -23.359 -3.463 1 88.94 335 GLU B C 1
ATOM 5459 O O . GLU B 1 335 ? -3.91 -23.453 -3.035 1 88.94 335 GLU B O 1
ATOM 5464 N N . LEU B 1 336 ? -2.305 -22.422 -4.172 1 89.25 336 LEU B N 1
ATOM 5465 C CA . LEU B 1 336 ? -3.219 -21.406 -4.672 1 89.25 336 LEU B CA 1
ATOM 5466 C C . LEU B 1 336 ? -4.312 -22.031 -5.535 1 89.25 336 LEU B C 1
ATOM 5468 O O . LEU B 1 336 ? -5.492 -21.719 -5.367 1 89.25 336 LEU B O 1
ATOM 5472 N N . ALA B 1 337 ? -3.947 -22.891 -6.41 1 85.5 337 ALA B N 1
ATOM 5473 C CA . ALA B 1 337 ? -4.902 -23.578 -7.281 1 85.5 337 ALA B CA 1
ATOM 5474 C C . ALA B 1 337 ? -5.902 -24.391 -6.461 1 85.5 337 ALA B C 1
ATOM 5476 O O . ALA B 1 337 ? -7.105 -24.359 -6.727 1 85.5 337 ALA B O 1
ATOM 5477 N N . THR B 1 338 ? -5.402 -25.016 -5.484 1 85.88 338 THR B N 1
ATOM 5478 C CA . THR B 1 338 ? -6.254 -25.828 -4.625 1 85.88 338 THR B CA 1
ATOM 5479 C C . THR B 1 338 ? -7.223 -24.969 -3.836 1 85.88 338 THR B C 1
ATOM 5481 O O . THR B 1 338 ? -8.406 -25.281 -3.732 1 85.88 338 THR B O 1
ATOM 5484 N N . THR B 1 339 ? -6.719 -23.906 -3.365 1 86.25 339 THR B N 1
ATOM 5485 C CA . THR B 1 339 ? -7.531 -23 -2.564 1 86.25 339 THR B CA 1
ATOM 5486 C C . THR B 1 339 ? -8.648 -22.375 -3.406 1 86.25 339 THR B C 1
ATOM 5488 O O . THR B 1 339 ? -9.797 -22.297 -2.967 1 86.25 339 THR B O 1
ATOM 5491 N N . ILE B 1 340 ? -8.305 -22.016 -4.559 1 84.88 340 ILE B N 1
ATOM 5492 C CA . ILE B 1 340 ? -9.281 -21.406 -5.461 1 84.88 340 ILE B CA 1
ATOM 5493 C C . ILE B 1 340 ? -10.336 -22.438 -5.855 1 84.88 340 ILE B C 1
ATOM 5495 O O . ILE B 1 340 ? -11.531 -22.125 -5.887 1 84.88 340 ILE B O 1
ATOM 5499 N N . GLU B 1 341 ? -9.891 -23.609 -6.133 1 84.5 341 GLU B N 1
ATOM 5500 C CA . GLU B 1 341 ? -10.82 -24.688 -6.48 1 84.5 341 GLU B CA 1
ATOM 5501 C C . GLU B 1 341 ? -11.805 -24.953 -5.344 1 84.5 341 GLU B C 1
ATOM 5503 O O . GLU B 1 341 ? -13 -25.109 -5.578 1 84.5 341 GLU B O 1
ATOM 5508 N N . ASP B 1 342 ? -11.281 -25 -4.223 1 81.62 342 ASP B N 1
ATOM 5509 C CA . ASP B 1 342 ? -12.117 -25.219 -3.051 1 81.62 342 ASP B CA 1
ATOM 5510 C C . ASP B 1 342 ? -13.133 -24.094 -2.871 1 81.62 342 ASP B C 1
ATOM 5512 O O . ASP B 1 342 ? -14.289 -24.344 -2.516 1 81.62 342 ASP B O 1
ATOM 5516 N N . TYR B 1 343 ? -12.672 -22.969 -3.133 1 77.75 343 TYR B N 1
ATOM 5517 C CA . TYR B 1 343 ? -13.547 -21.812 -3.02 1 77.75 343 TYR B CA 1
ATOM 5518 C C . TYR B 1 343 ? -14.695 -21.891 -4.02 1 77.75 343 TYR B C 1
ATOM 5520 O O . TYR B 1 343 ? -15.859 -21.688 -3.654 1 77.75 343 TYR B O 1
ATOM 5528 N N . TYR B 1 344 ? -14.414 -22.266 -5.191 1 76.62 344 TYR B N 1
ATOM 5529 C CA . TYR B 1 344 ? -15.414 -22.281 -6.25 1 76.62 344 TYR B CA 1
ATOM 5530 C C . TYR B 1 344 ? -16.344 -23.484 -6.098 1 76.62 344 TYR B C 1
ATOM 5532 O O . TYR B 1 344 ? -17.516 -23.438 -6.504 1 76.62 344 TYR B O 1
ATOM 5540 N N . ARG B 1 345 ? -15.812 -24.484 -5.508 1 76.69 345 ARG B N 1
ATOM 5541 C CA . ARG B 1 345 ? -16.656 -25.656 -5.262 1 76.69 345 ARG B CA 1
ATOM 5542 C C . ARG B 1 345 ? -17.734 -25.344 -4.238 1 76.69 345 ARG B C 1
ATOM 5544 O O . ARG B 1 345 ? -18.828 -25.922 -4.277 1 76.69 345 ARG B O 1
ATOM 5551 N N . ASN B 1 346 ? -17.406 -24.391 -3.451 1 69.56 346 ASN B N 1
ATOM 5552 C CA . ASN B 1 346 ? -18.344 -24.047 -2.383 1 69.56 346 ASN B CA 1
ATOM 5553 C C . ASN B 1 346 ? -19.234 -22.875 -2.781 1 69.56 346 ASN B C 1
ATOM 5555 O O . ASN B 1 346 ? -20.031 -22.391 -1.968 1 69.56 346 ASN B O 1
ATOM 5559 N N . LEU B 1 347 ? -19.062 -22.359 -4.043 1 67.81 347 LEU B N 1
ATOM 5560 C CA . LEU B 1 347 ? -19.922 -21.297 -4.547 1 67.81 347 LEU B CA 1
ATOM 5561 C C . LEU B 1 347 ? -21.156 -21.891 -5.242 1 67.81 347 LEU B C 1
ATOM 5563 O O . LEU B 1 347 ? -21.062 -22.906 -5.926 1 67.81 347 LEU B O 1
#

Radius of gyration: 30.19 Å; Cα contacts (8 Å, |Δi|>4): 1099; chains: 2; bounding box: 84×82×53 Å

Organism: NCBI:txid638301

InterPro domains:
  IPR002571 Heat-inducible transcription repressor HrcA [MF_00081] (2-333)
  IPR002571 Heat-inducible transcription repressor HrcA [PIRSF005485] (2-342)
  IPR002571 Heat-inducible transcription repressor HrcA [PTHR34824] (1-344)
  IPR002571 Heat-inducible transcription repressor HrcA [TIGR00331] (4-338)
  IPR021153 Heat-inducible transcription repressor HrcA, C-terminal [PF01628] (108-325)
  IPR023120 Winged helix-turn-helix transcription repressor, HrcA, inserted dimerising domain superfamily [G3DSA:3.30.390.60] (131-232)
  IPR029016 GAF-like domain superfamily [G3DSA:3.30.450.40] (106-337)
  IPR036388 Winged helix-like DNA-binding domain superfamily [G3DSA:1.10.10.10] (1-85)
  IPR036390 Winged helix DNA-binding domain superfamily [SSF46785] (2-83)

Nearest PDB structures (foldseek):
  1stz-assembly1_A  TM=8.192E-01  e=1.347E-24  Thermotoga maritima
  1stz-assembly1_C  TM=7.972E-01  e=1.798E-23  Thermotoga maritima
  6hk6-assembly2_C  TM=4.975E-01  e=1.756E-03  Homo sapiens
  6hk6-assembly3_E  TM=4.841E-01  e=5.420E-03  Homo sapiens
  6hk6-assembly5_H  TM=4.958E-01  e=8.040E-03  Homo sapiens

Foldseek 3Di:
DDDDPVLLVLLVQQLVVCLVPVDFDALVNSCVPVVDPDDSVVSNVSQVVCVVVPQWDDDPVDRGIHGDPVVLVCCVPPPLVVVPDAQDPVLLVVLCVVLPDPPDDPLVLQQVLQASLCVVQVFKKKKFAFDQQFKFWAFWAWDDPDLFKIKIWTAIPLGDIFIDIDTFDSPDDPVNRVVLRVVCCVPGGPHGLVVVLVCLVPPVVVVCVVVDVGPDPVSVVVNVRSVCSHVSRMHMPNLVSLVVPADPPRDVVLNVVVVVCVVDPVSVCVQQDDPDQAWDKAAQCRSVDPSANQKMKIKHWAAAPVGTIMMMMTIGGSSGPVSNSVNSVVSNRVSSRVSRNVVSVVD/DDDDPVLLVLLVQQLVVCLVPVDFDALVNSCVPVVDPDDSVVSRVSQVVCVVVPQWDDDPVDRGIHGDPVVLVCCVVPPLVVVPDAQDPVLLVVLCVVLPDPPDDPLVLQQVLQASLCVVQVFKKKKFAFDQQFKFWAFWAWDDPDLFKIKIWTAIPLGDIFIDIDTFDSVDDPVNRVVLRVVCCVPGGPHGLVVVLVCLVPPVVVVCVVVDVGPDPVSVVVNVRSVCSHVSRMHMPNLVSLVVPADPPRDVVLNVVVVVCVVDPVNVCVQQDDPDQAWDKAAQCSSVDPSANQKMKIKHWAAAPVRTIMMMMTIGGSSGPVSNSVNSVVSSRVSSRVSRNVVSVVD

Secondary structure (DSSP, 8-state):
-PPPHHHHHHHHHHHHHHHHH-S-B-HHHHHHHH--SS-HHHHHHHHHHHHHTTSEEE-SSSS-EEE-HHHHHHIIIIIGGGS-PPPPHHHHHHHHHHHT-TT--HHHHHHHHHHHHHHHHSSEEEEEPPP-TT-BEEEEEEEEEETTEEEEEEEETTS-EEEEEEE--TT--HHHHHHHHHHHHHHHTT-BHHHHHHHHHHHHHHHHHHH-----THHHHHHHHHHHHHHTTEEEE-GGGGGGG--TT--HHHHHHHHHHHT-HHHHHHHH--S-SS-EEEEGGGG--GGGTTEEEEEEEEE-TTS-EEEEEEEEETT--HHHHHHHHHHHHHHHHHHHHHHHHT-/-PPPHHHHHHHHHHHHHHHHH-S-B-HHHHHHHH--SS-HHHHHHHHHHHHHTTSEEE-SSSSSEEE-HHHHHHIIIIIGGGG--PPPHHHHHHHHHHHT-TT--HHHHHHHHHHHHHHHHSSEEEEEPPP-TT-BEEEEEEEEEETTEEEEEEEETTS-EEEEEEE--TT--HHHHHHHHHHHHHHHTT-BHHHHHHHHHHHHHHHHHHH-----THHHHHHHHHHHHHHTTEEEE-GGGGGGG--TT--HHHHHHHHHHHT-HHHHHHHH--S-SS-EEEEGGGG--GGGTTEEEEEEEEE-TTS-EEEEEEEEETT--HHHHHHHHHHHHHHHHHHHHHHHHT-

pLDDT: mean 86.62, std 8.36, range [54.84, 97.38]

Sequence (694 aa):
MMLTNRQLLILQLIIQLYTETLEPVGSKKLMEVAELPFSSATIRNEMMKLEELGYLEKNHTSSGRVPSNKGYRYYIDNILPRQKQPVALSVRNQIREVFQQSTLEIQDVFRLSADILATLTNYTAISFGPEVKTATLSGFRLVRLNPNQVMAIVVISNGLVENKVYTIPGAIDDSDLEKVVRIINDELIGVPLDIVAKRLKTDLPILMNRYMNSQIQIVKVIQEMMNRFENDRMHVAGRRYLLNYFDHHANVDQLKGIYQLMDDQSKLHQLVTNDHQDIQIRLGSEMDHPLLGDFSLVTASYETPNQDTGMIALLGPKNMPYSNVLSIVKGLREELATTIEDYYRNLMMLTNRQLLILQLIIQLYTETLEPVGSKKLMEVAELPFSSATIRNEMMKLEELGYLEKNHTSSGRVPSNKGYRYYIDNILPRQKQPVALSVRNQIREVFQQSTLEIQDVFRLSADILATLTNYTAISFGPEVKTATLSGFRLVRLNPNQVMAIVVISNGLVENKVYTIPGAIDDSDLEKVVRIINDELIGVPLDIVAKRLKTDLPILMNRYMNSQIQIVKVIQEMMNRFENDRMHVAGRRYLLNYFDHHANVDQLKGIYQLMDDQSKLHQLVTNDHQDIQIRLGSEMDHPLLGDFSLVTASYETPNQDTGMIALLGPKNMPYSNVLSIVKGLREELATTIEDYYRNL

Solvent-accessible surface area (backbone atoms only — not comparable to full-atom values): 37637 Å² total; per-residue (Å²): 134,87,71,49,71,67,52,46,52,49,51,51,50,46,48,55,48,27,48,76,64,74,42,62,44,38,40,66,57,48,44,69,74,64,64,52,99,60,54,54,70,56,45,43,50,47,52,48,50,37,31,72,72,44,31,29,36,76,42,91,86,48,91,14,37,38,70,27,72,58,24,50,50,48,39,61,71,65,47,51,73,71,54,78,60,76,53,53,65,70,57,47,50,55,54,46,62,68,63,66,44,78,65,58,38,76,77,47,49,40,48,46,48,10,44,50,49,10,67,78,67,59,26,24,11,34,16,35,40,53,60,67,72,84,29,20,31,64,41,56,45,74,43,77,75,50,77,20,33,34,33,42,36,43,31,33,68,82,70,50,72,42,72,47,54,33,69,46,65,71,84,62,51,70,68,57,55,49,49,52,34,49,52,50,38,74,70,38,48,72,35,39,45,70,58,48,60,50,36,52,72,62,53,43,56,58,52,44,52,73,73,31,94,60,86,67,62,55,60,58,51,50,49,53,47,57,50,42,69,67,64,69,32,62,33,78,21,44,69,70,35,58,55,74,72,45,55,75,78,39,59,58,65,48,52,51,51,51,50,52,44,74,70,31,64,68,61,43,48,60,69,62,60,61,96,55,71,49,77,42,78,38,51,16,72,72,63,73,41,89,80,38,50,68,21,22,39,39,31,35,44,47,61,44,93,85,69,28,50,26,38,40,34,36,48,41,53,62,60,55,63,56,71,60,52,50,24,51,51,50,42,48,52,54,50,48,43,50,52,51,44,54,52,57,68,54,92,134,85,70,49,72,67,51,46,52,49,51,51,49,47,47,53,46,28,48,75,66,74,42,63,45,38,42,65,57,49,43,70,73,63,64,53,99,59,55,54,68,55,43,44,51,48,51,47,51,37,32,74,72,43,31,28,37,78,41,91,86,48,92,14,36,38,70,26,74,57,25,50,50,48,40,61,72,66,47,52,73,71,54,78,61,75,55,53,65,69,57,48,50,57,53,47,60,68,63,68,44,76,66,58,38,76,76,48,50,41,47,48,49,10,43,50,50,10,66,77,66,59,26,24,11,34,14,34,41,53,60,67,72,82,30,21,32,64,40,57,45,74,44,77,77,48,78,18,33,33,32,40,36,43,32,32,67,82,69,52,70,44,72,48,54,32,68,45,66,70,84,62,49,69,67,55,52,49,48,52,34,48,53,50,38,73,71,37,46,72,36,39,44,70,55,47,58,49,37,52,71,62,54,43,56,57,54,44,53,74,73,32,92,60,86,66,61,54,60,59,51,50,52,53,47,58,51,42,70,66,63,69,33,62,33,78,21,42,69,70,35,58,56,74,71,46,56,75,75,39,58,56,65,48,52,50,52,51,52,52,44,75,71,31,66,70,62,42,46,61,68,61,58,60,95,55,70,50,76,42,78,38,51,15,71,71,62,74,41,92,80,38,49,69,22,23,39,38,32,34,44,47,62,46,92,86,69,28,50,26,37,40,33,37,45,39,53,62,59,54,65,56,70,60,51,49,23,52,50,50,42,46,53,52,51,49,43,50,52,52,42,53,51,55,70,54,94